Protein AF-0000000083312413 (afdb_homodimer)

Sequence (514 aa):
MNVSAPPQQTHPDVASQATVSLRPVQMRVGGGVAAYWRKVWAIAHKDLRAEVRAKEIFSTMSAFSVLAVLVFGLAFDLRVPQAEMVVPGVLWGVLLFGGVLGLHRSFGSEVDRGNLAGLLLAPVDRSAIYFGKVLAHLAFLLATEGMLLPVMLVIFDVNLFRPGILAGLLLGTLGYVAVGTLFAALTASSRSRETMLPILLLPVMVPVFVAGVGLTVASLDGRSFADYRHWLAILAIYDMIFLTLAFVVFDLIWEDAMNVSAPPQQTHPDVASQATVSLRPVQMRVGGGVAAYWRKVWAIAHKDLRAEVRAKEIFSTMSAFSVLAVLVFGLAFDLRVPQAEMVVPGVLWGVLLFGGVLGLHRSFGSEVDRGNLAGLLLAPVDRSAIYFGKVLAHLAFLLATEGMLLPVMLVIFDVNLFRPGILAGLLLGTLGYVAVGTLFAALTASSRSRETMLPILLLPVMVPVFVAGVGLTVASLDGRSFADYRHWLAILAIYDMIFLTLAFVVFDLIWEDA

Nearest PDB structures (foldseek):
  7f02-assembly1_F  TM=8.579E-01  e=1.900E-05  Escherichia coli BL21(DE3)
  8ce1-assembly1_B  TM=8.797E-01  e=9.114E-05  Escherichia coli
  7o12-assembly1_E  TM=6.233E-01  e=3.690E-04  Stutzerimonas stutzeri ATCC 14405 = CCUG 16156
  7o0y-assembly1_E  TM=6.125E-01  e=4.190E-04  Stutzerimonas stutzeri ATCC 14405 = CCUG 16156
  7znq-assembly1_y  TM=5.480E-01  e=1.261E-03  Stutzerimonas stutzeri ATCC 14405 = CCUG 16156

Foldseek 3Di:
DPPPDPPPPPPPPPPVPVPPPPPQPPLCPVDDPVVLVVLLQVLLVVLLVVCVVVVPLLVQLLVQLLVQLVVVLVVPVLVPPPLLVCLLVSLLVSLLVSLLSNLLCLLQVCVVVVNNVVLLPPSHDLLSNLSSSLNNSLVSSVVSSVVNQVSNCVRNVAHQPDPQLVLLCSLLSSLLSLQSNLLSVVCNPPPVSSPRSCVVRVVLSVLSSVLNSLSSSCVSVVHDPVRNVVSSVSSNVSNVVSNVVSSVVSNVSSSVD/DPPPDPPDPPPPPPPPPVPPPPPQPPLCPVDDPVVLVVLLQVLLVVLLVVCVVVVPLLVQLLVQLLVQLVVVLVVPVLVPPPLLVCLLVSLLVSLLVSLLSNLLCLLQVCVVVVNNVVVLPPSHDLLSNLSSSLNNSLVSSVVSSVVNQVSNCVRNVAHQPDPQLNLLCSLLSSLLSLQSNLLSVVCNPPPVSSPRSCVVRVVLSVLSSVLNSLSSSCVSVVHDPVRNVVSSVSSNVSNVVSNVVSSVVSNVSSSVD

Structure (mmCIF, N/CA/C/O backbone):
data_AF-0000000083312413-model_v1
#
loop_
_entity.id
_entity.type
_entity.pdbx_description
1 polymer 'Heme exporter protein B'
#
loop_
_atom_site.group_PDB
_atom_site.id
_atom_site.type_symbol
_atom_site.label_atom_id
_atom_site.label_alt_id
_atom_site.label_comp_id
_atom_site.label_asym_id
_atom_site.label_entity_id
_atom_site.label_seq_id
_atom_site.pdbx_PDB_ins_code
_atom_site.Cartn_x
_atom_site.Cartn_y
_atom_site.Cartn_z
_atom_site.occupancy
_atom_site.B_iso_or_equiv
_atom_site.auth_seq_id
_atom_site.auth_comp_id
_atom_site.auth_asym_id
_atom_site.auth_atom_id
_atom_site.pdbx_PDB_model_num
ATOM 1 N N . MET A 1 1 ? -34.781 50.031 70.062 1 30.48 1 MET A N 1
ATOM 2 C CA . MET A 1 1 ? -34.969 50.125 68.625 1 30.48 1 MET A CA 1
ATOM 3 C C . MET A 1 1 ? -34.344 48.938 67.875 1 30.48 1 MET A C 1
ATOM 5 O O . MET A 1 1 ? -33.125 48.781 67.875 1 30.48 1 MET A O 1
ATOM 9 N N . ASN A 1 2 ? -35.031 47.75 67.875 1 35.94 2 ASN A N 1
ATOM 10 C CA . ASN A 1 2 ? -34.75 46.375 67.438 1 35.94 2 ASN A CA 1
ATOM 11 C C . ASN A 1 2 ? -34.5 46.312 65.938 1 35.94 2 ASN A C 1
ATOM 13 O O . ASN A 1 2 ? -35.406 46.656 65.125 1 35.94 2 ASN A O 1
ATOM 17 N N . VAL A 1 3 ? -33.344 46.656 65.438 1 44.81 3 VAL A N 1
ATOM 18 C CA . VAL A 1 3 ? -32.906 46.688 64.062 1 44.81 3 VAL A CA 1
ATOM 19 C C . VAL A 1 3 ? -33.188 45.312 63.406 1 44.81 3 VAL A C 1
ATOM 21 O O . VAL A 1 3 ? -32.656 44.312 63.812 1 44.81 3 VAL A O 1
ATOM 24 N N . SER A 1 4 ? -34.406 45.031 62.906 1 39.06 4 SER A N 1
ATOM 25 C CA . SER A 1 4 ? -34.875 43.844 62.219 1 39.06 4 SER A CA 1
ATOM 26 C C . SER A 1 4 ? -34 43.5 61.031 1 39.06 4 SER A C 1
ATOM 28 O O . SER A 1 4 ? -33.625 44.406 60.25 1 39.06 4 SER A O 1
ATOM 30 N N . ALA A 1 5 ? -33.25 42.406 61.188 1 49.62 5 ALA A N 1
ATOM 31 C CA . ALA A 1 5 ? -32.312 41.844 60.219 1 49.62 5 ALA A CA 1
ATOM 32 C C . ALA A 1 5 ? -32.938 41.781 58.812 1 49.62 5 ALA A C 1
ATOM 34 O O . ALA A 1 5 ? -34.125 41.469 58.688 1 49.62 5 ALA A O 1
ATOM 35 N N . PRO A 1 6 ? -32.375 42.531 57.812 1 47.72 6 PRO A N 1
ATOM 36 C CA . PRO A 1 6 ? -33 42.531 56.5 1 47.72 6 PRO A CA 1
ATOM 37 C C . PRO A 1 6 ? -33.344 41.125 56 1 47.72 6 PRO A C 1
ATOM 39 O O . PRO A 1 6 ? -32.719 40.156 56.406 1 47.72 6 PRO A O 1
ATOM 42 N N . PRO A 1 7 ? -34.531 40.844 55.438 1 43.03 7 PRO A N 1
ATOM 43 C CA . PRO A 1 7 ? -35 39.531 54.969 1 43.03 7 PRO A CA 1
ATOM 44 C C . PRO A 1 7 ? -33.969 38.844 54.031 1 43.03 7 PRO A C 1
ATOM 46 O O . PRO A 1 7 ? -33.219 39.531 53.344 1 43.03 7 PRO A O 1
ATOM 49 N N . GLN A 1 8 ? -33.375 37.719 54.469 1 40.09 8 GLN A N 1
ATOM 50 C CA . GLN A 1 8 ? -32.469 36.844 53.75 1 40.09 8 GLN A CA 1
ATOM 51 C C . GLN A 1 8 ? -33.031 36.531 52.375 1 40.09 8 GLN A C 1
ATOM 53 O O . GLN A 1 8 ? -34.125 36.031 52.25 1 40.09 8 GLN A O 1
ATOM 58 N N . GLN A 1 9 ? -32.688 37.375 51.344 1 39.66 9 GLN A N 1
ATOM 59 C CA . GLN A 1 9 ? -33.062 37.062 49.969 1 39.66 9 GLN A CA 1
ATOM 60 C C . GLN A 1 9 ? -32.844 35.594 49.656 1 39.66 9 GLN A C 1
ATOM 62 O O . GLN A 1 9 ? -31.766 35.062 49.844 1 39.66 9 GLN A O 1
ATOM 67 N N . THR A 1 10 ? -33.844 34.688 49.781 1 40.53 10 THR A N 1
ATOM 68 C CA . THR A 1 10 ? -33.875 33.281 49.375 1 40.53 10 THR A CA 1
ATOM 69 C C . THR A 1 10 ? -33.312 33.156 47.969 1 40.53 10 THR A C 1
ATOM 71 O O . THR A 1 10 ? -33.781 33.781 47.031 1 40.53 10 THR A O 1
ATOM 74 N N . HIS A 1 11 ? -31.984 33 47.812 1 41.12 11 HIS A N 1
ATOM 75 C CA . HIS A 1 11 ? -31.375 32.656 46.531 1 41.12 11 HIS A CA 1
ATOM 76 C C . HIS A 1 11 ? -32.156 31.562 45.812 1 41.12 11 HIS A C 1
ATOM 78 O O . HIS A 1 11 ? -32.531 30.562 46.438 1 41.12 11 HIS A O 1
ATOM 84 N N . PRO A 1 12 ? -32.969 31.938 44.812 1 40.06 12 PRO A N 1
ATOM 85 C CA . PRO A 1 12 ? -33.656 30.859 44.094 1 40.06 12 PRO A CA 1
ATOM 86 C C . PRO A 1 12 ? -32.781 29.641 43.875 1 40.06 12 PRO A C 1
ATOM 88 O O . PRO A 1 12 ? -31.547 29.766 43.812 1 40.06 12 PRO A O 1
ATOM 91 N N . ASP A 1 13 ? -33.125 28.469 44.438 1 40.81 13 ASP A N 1
ATOM 92 C CA . ASP A 1 13 ? -32.5 27.156 44.281 1 40.81 13 ASP A CA 1
ATOM 93 C C . ASP A 1 13 ? -32.125 26.906 42.812 1 40.81 13 ASP A C 1
ATOM 95 O O . ASP A 1 13 ? -32.969 26.781 41.938 1 40.81 13 ASP A O 1
ATOM 99 N N . VAL A 1 14 ? -31.047 27.516 42.281 1 45.5 14 VAL A N 1
ATOM 100 C CA . VAL A 1 14 ? -30.406 27.297 41 1 45.5 14 VAL A CA 1
ATOM 101 C C . VAL A 1 14 ? -30.406 25.797 40.688 1 45.5 14 VAL A C 1
ATOM 103 O O . VAL A 1 14 ? -29.938 25.391 39.625 1 45.5 14 VAL A O 1
ATOM 106 N N . ALA A 1 15 ? -30.656 24.938 41.688 1 39.31 15 ALA A N 1
ATOM 107 C CA . ALA A 1 15 ? -30.406 23.516 41.438 1 39.31 15 ALA A CA 1
ATOM 108 C C . ALA A 1 15 ? -31.469 22.922 40.531 1 39.31 15 ALA A C 1
ATOM 110 O O . ALA A 1 15 ? -31.5 21.703 40.312 1 39.31 15 ALA A O 1
ATOM 111 N N . SER A 1 16 ? -32.562 23.609 40.281 1 40.66 16 SER A N 1
ATOM 112 C CA . SER A 1 16 ? -33.375 22.828 39.344 1 40.66 16 SER A CA 1
ATOM 113 C C . SER A 1 16 ? -32.625 22.578 38.031 1 40.66 16 SER A C 1
ATOM 115 O O . SER A 1 16 ? -32.625 23.422 37.156 1 40.66 16 SER A O 1
ATOM 117 N N . GLN A 1 17 ? -31.391 22.172 38.156 1 36.81 17 GLN A N 1
ATOM 118 C CA . GLN A 1 17 ? -30.734 21.703 36.938 1 36.81 17 GLN A CA 1
ATOM 119 C C . GLN A 1 17 ? -31.688 20.859 36.094 1 36.81 17 GLN A C 1
ATOM 121 O O . GLN A 1 17 ? -32.188 19.844 36.531 1 36.81 17 GLN A O 1
ATOM 126 N N . ALA A 1 18 ? -32.594 21.469 35.281 1 39.88 18 ALA A N 1
ATOM 127 C CA . ALA A 1 18 ? -33.25 20.703 34.219 1 39.88 18 ALA A CA 1
ATOM 128 C C . ALA A 1 18 ? -32.375 19.547 33.75 1 39.88 18 ALA A C 1
ATOM 130 O O . ALA A 1 18 ? -31.297 19.766 33.188 1 39.88 18 ALA A O 1
ATOM 131 N N . THR A 1 19 ? -32.312 18.438 34.469 1 39.81 19 THR A N 1
ATOM 132 C CA . THR A 1 19 ? -31.75 17.219 33.875 1 39.81 19 THR A CA 1
ATOM 133 C C . THR A 1 19 ? -32.156 17.062 32.438 1 39.81 19 THR A C 1
ATOM 135 O O . THR A 1 19 ? -33.344 16.875 32.125 1 39.81 19 THR A O 1
ATOM 138 N N . VAL A 1 20 ? -31.672 17.828 31.547 1 37.28 20 VAL A N 1
ATOM 139 C CA . VAL A 1 20 ? -31.844 17.469 30.141 1 37.28 20 VAL A CA 1
ATOM 140 C C . VAL A 1 20 ? -31.859 15.953 30 1 37.28 20 VAL A C 1
ATOM 142 O O . VAL A 1 20 ? -30.828 15.289 30.188 1 37.28 20 VAL A O 1
ATOM 145 N N . SER A 1 21 ? -32.875 15.211 30.422 1 37.34 21 SER A N 1
ATOM 146 C CA . SER A 1 21 ? -33 13.805 30.031 1 37.34 21 SER A CA 1
ATOM 147 C C . SER A 1 21 ? -32.625 13.602 28.562 1 37.34 21 SER A C 1
ATOM 149 O O . SER A 1 21 ? -33.281 14.148 27.672 1 37.34 21 SER A O 1
ATOM 151 N N . LEU A 1 22 ? -31.422 13.648 28.25 1 36.81 22 LEU A N 1
ATOM 152 C CA . LEU A 1 22 ? -31.047 13.156 26.922 1 36.81 22 LEU A CA 1
ATOM 153 C C . LEU A 1 22 ? -31.844 11.898 26.578 1 36.81 22 LEU A C 1
ATOM 155 O O . LEU A 1 22 ? -31.641 10.844 27.188 1 36.81 22 LEU A O 1
ATOM 159 N N . ARG A 1 23 ? -33.188 12.023 26.375 1 36.5 23 ARG A N 1
ATOM 160 C CA . ARG A 1 23 ? -33.875 10.867 25.828 1 36.5 23 ARG A CA 1
ATOM 161 C C . ARG A 1 23 ? -33.031 10.18 24.766 1 36.5 23 ARG A C 1
ATOM 163 O O . ARG A 1 23 ? -32.469 10.844 23.875 1 36.5 23 ARG A O 1
ATOM 170 N N . PRO A 1 24 ? -32.594 9.039 25.109 1 38.31 24 PRO A N 1
ATOM 171 C CA . PRO A 1 24 ? -31.891 8.328 24.031 1 38.31 24 PRO A CA 1
ATOM 172 C C . PRO A 1 24 ? -32.594 8.469 22.672 1 38.31 24 PRO A C 1
ATOM 174 O O . PRO A 1 24 ? -33.812 8.461 22.609 1 38.31 24 PRO A O 1
ATOM 177 N N . VAL A 1 25 ? -32.188 9.359 21.844 1 38.75 25 VAL A N 1
ATOM 178 C CA . VAL A 1 25 ? -32.719 9.297 20.484 1 38.75 25 VAL A CA 1
ATOM 179 C C . VAL A 1 25 ? -33.062 7.855 20.141 1 38.75 25 VAL A C 1
ATOM 181 O O . VAL A 1 25 ? -32.188 6.992 20.047 1 38.75 25 VAL A O 1
ATOM 184 N N . GLN A 1 26 ? -34.125 7.316 20.688 1 37.62 26 GLN A N 1
ATOM 185 C CA . GLN A 1 26 ? -34.625 6.055 20.156 1 37.62 26 GLN A CA 1
ATOM 186 C C . GLN A 1 26 ? -34.438 5.984 18.641 1 37.62 26 GLN A C 1
ATOM 188 O O . GLN A 1 26 ? -34.906 6.871 17.922 1 37.62 26 GLN A O 1
ATOM 193 N N . MET A 1 27 ? -33.281 5.504 18.156 1 44.03 27 MET A N 1
ATOM 194 C CA . MET A 1 27 ? -33.125 5.105 16.75 1 44.03 27 MET A CA 1
ATOM 195 C C . MET A 1 27 ? -34.438 4.602 16.188 1 44.03 27 MET A C 1
ATOM 197 O O . MET A 1 27 ? -34.938 3.553 16.594 1 44.03 27 MET A O 1
ATOM 201 N N . ARG A 1 28 ? -35.438 5.445 16.031 1 43.41 28 ARG A N 1
ATOM 202 C CA . ARG A 1 28 ? -36.688 5.02 15.438 1 43.41 28 ARG A CA 1
ATOM 203 C C . ARG A 1 28 ? -36.438 4.129 14.227 1 43.41 28 ARG A C 1
ATOM 205 O O . ARG A 1 28 ? -36.031 4.609 13.172 1 43.41 28 ARG A O 1
ATOM 212 N N . VAL A 1 29 ? -35.938 2.963 14.398 1 49.09 29 VAL A N 1
ATOM 213 C CA . VAL A 1 29 ? -36.094 1.917 13.398 1 49.09 29 VAL A CA 1
ATOM 214 C C . VAL A 1 29 ? -37.531 1.928 12.875 1 49.09 29 VAL A C 1
ATOM 216 O O . VAL A 1 29 ? -38.375 1.144 13.328 1 49.09 29 VAL A O 1
ATOM 219 N N . GLY A 1 30 ? -38.188 2.92 13.023 1 49.94 30 GLY A N 1
ATOM 220 C CA . GLY A 1 30 ? -39.625 2.822 12.711 1 49.94 30 GLY A CA 1
ATOM 221 C C . GLY A 1 30 ? -39.875 2.205 11.352 1 49.94 30 GLY A C 1
ATOM 222 O O . GLY A 1 30 ? -41 1.784 11.062 1 49.94 30 GLY A O 1
ATOM 223 N N . GLY A 1 31 ? -39.156 2.586 10.219 1 60.72 31 GLY A N 1
ATOM 224 C CA . GLY A 1 31 ? -39.75 2.088 8.992 1 60.72 31 GLY A CA 1
ATOM 225 C C . GLY A 1 31 ? -39.375 0.659 8.672 1 60.72 31 GLY A C 1
ATOM 226 O O . GLY A 1 31 ? -38.438 0.115 9.273 1 60.72 31 GLY A O 1
ATOM 227 N N . GLY A 1 32 ? -40.25 -0.204 8.148 1 80.56 32 GLY A N 1
ATOM 228 C CA . GLY A 1 32 ? -40.156 -1.566 7.648 1 80.56 32 GLY A CA 1
ATOM 229 C C . GLY A 1 32 ? -38.875 -1.852 6.891 1 80.56 32 GLY A C 1
ATOM 230 O O . GLY A 1 32 ? -38.031 -0.977 6.766 1 80.56 32 GLY A O 1
ATOM 231 N N . VAL A 1 33 ? -38.531 -3.035 6.711 1 86.56 33 VAL A N 1
ATOM 232 C CA . VAL A 1 33 ? -37.344 -3.553 6 1 86.56 33 VAL A CA 1
ATOM 233 C C . VAL A 1 33 ? -37.156 -2.773 4.703 1 86.56 33 VAL A C 1
ATOM 235 O O . VAL A 1 33 ? -36.031 -2.467 4.324 1 86.56 33 VAL A O 1
ATOM 238 N N . ALA A 1 34 ? -38.188 -2.322 4.188 1 90.88 34 ALA A N 1
ATOM 239 C CA . ALA A 1 34 ? -38.125 -1.593 2.924 1 90.88 34 ALA A CA 1
ATOM 240 C C . ALA A 1 34 ? -37.531 -0.201 3.127 1 90.88 34 ALA A C 1
ATOM 242 O O . ALA A 1 34 ? -36.719 0.261 2.318 1 90.88 34 ALA A O 1
ATOM 243 N N . ALA A 1 35 ? -37.969 0.457 4.137 1 89.5 35 ALA A N 1
ATOM 244 C CA . ALA A 1 35 ? -37.469 1.791 4.445 1 89.5 35 ALA A CA 1
ATOM 245 C C . ALA A 1 35 ? -35.969 1.748 4.773 1 89.5 35 ALA A C 1
ATOM 247 O O . ALA A 1 35 ? -35.219 2.65 4.395 1 89.5 35 ALA A O 1
ATOM 248 N N . TYR A 1 36 ? -35.562 0.704 5.449 1 90.75 36 TYR A N 1
ATOM 249 C CA . TYR A 1 36 ? -34.156 0.51 5.801 1 90.75 36 TYR A CA 1
ATOM 250 C C . TYR A 1 36 ? -33.281 0.415 4.551 1 90.75 36 TYR A C 1
ATOM 252 O O . TYR A 1 36 ? -32.281 1.108 4.438 1 90.75 36 TYR A O 1
ATOM 260 N N . TRP A 1 37 ? -33.719 -0.363 3.562 1 93.19 37 TRP A N 1
ATOM 261 C CA . TRP A 1 37 ? -32.938 -0.582 2.352 1 93.19 37 TRP A CA 1
ATOM 262 C C . TRP A 1 37 ? -32.938 0.661 1.468 1 93.19 37 TRP A C 1
ATOM 264 O O . TRP A 1 37 ? -31.969 0.921 0.747 1 93.19 37 TRP A O 1
ATOM 274 N N . ARG A 1 38 ? -34 1.412 1.594 1 92.88 38 ARG A N 1
ATOM 275 C CA . ARG A 1 38 ? -34.062 2.676 0.867 1 92.88 38 ARG A CA 1
ATOM 276 C C . ARG A 1 38 ? -33 3.652 1.405 1 92.88 38 ARG A C 1
ATOM 278 O O . ARG A 1 38 ? -32.375 4.383 0.636 1 92.88 38 ARG A O 1
ATOM 285 N N . LYS A 1 39 ? -32.875 3.578 2.68 1 92.75 39 LYS A N 1
ATOM 286 C CA . LYS A 1 39 ? -31.891 4.449 3.307 1 92.75 39 LYS A CA 1
ATOM 287 C C . LYS A 1 39 ? -30.469 4 2.973 1 92.75 39 LYS A C 1
ATOM 289 O O . LYS A 1 39 ? -29.609 4.828 2.703 1 92.75 39 LYS A O 1
ATOM 294 N N . VAL A 1 40 ? -30.234 2.729 2.996 1 94.5 40 VAL A N 1
ATOM 295 C CA . VAL A 1 40 ? -28.938 2.166 2.617 1 94.5 40 VAL A CA 1
ATOM 296 C C . VAL A 1 40 ? -28.594 2.578 1.188 1 94.5 40 VAL A C 1
ATOM 298 O O . VAL A 1 40 ? -27.484 3.053 0.922 1 94.5 40 VAL A O 1
ATOM 301 N N . TRP A 1 41 ? -29.562 2.449 0.351 1 95.19 41 TRP A N 1
ATOM 302 C CA . TRP A 1 41 ? -29.344 2.777 -1.056 1 95.19 41 TRP A CA 1
ATOM 303 C C . TRP A 1 41 ? -29.125 4.273 -1.236 1 95.19 41 TRP A C 1
ATOM 305 O O . TRP A 1 41 ? -28.328 4.688 -2.082 1 95.19 41 TRP A O 1
ATOM 315 N N . ALA A 1 42 ? -29.766 5.082 -0.453 1 93.38 42 ALA A N 1
ATOM 316 C CA . ALA A 1 42 ? -29.609 6.531 -0.535 1 93.38 42 ALA A CA 1
ATOM 317 C C . ALA A 1 42 ? -28.172 6.938 -0.187 1 93.38 42 ALA A C 1
ATOM 319 O O . ALA A 1 42 ? -27.594 7.797 -0.849 1 93.38 42 ALA A O 1
ATOM 320 N N . ILE A 1 43 ? -27.672 6.305 0.818 1 93.12 43 ILE A N 1
ATOM 321 C CA . ILE A 1 43 ? -26.312 6.594 1.247 1 93.12 43 ILE A CA 1
ATOM 322 C C . ILE A 1 43 ? -25.328 6.105 0.189 1 93.12 43 ILE A C 1
ATOM 324 O O . ILE A 1 43 ? -24.391 6.82 -0.163 1 93.12 43 ILE A O 1
ATOM 328 N N . ALA A 1 44 ? -25.531 4.902 -0.32 1 95.62 44 ALA A N 1
ATOM 329 C CA . ALA A 1 44 ? -24.672 4.355 -1.368 1 95.62 44 ALA A CA 1
ATOM 330 C C . ALA A 1 44 ? -24.688 5.246 -2.607 1 95.62 44 ALA A C 1
ATOM 332 O O . ALA A 1 44 ? -23.625 5.543 -3.18 1 95.62 44 ALA A O 1
ATOM 333 N N . HIS A 1 45 ? -25.812 5.66 -2.971 1 94.56 45 HIS A N 1
ATOM 334 C CA . HIS A 1 45 ? -25.984 6.488 -4.16 1 94.56 45 HIS A CA 1
ATOM 335 C C . HIS A 1 45 ? -25.297 7.844 -3.986 1 94.56 45 HIS A C 1
ATOM 337 O O . HIS A 1 45 ? -24.656 8.344 -4.914 1 94.56 45 HIS A O 1
ATOM 343 N N . LYS A 1 46 ? -25.438 8.359 -2.852 1 91.19 46 LYS A N 1
ATOM 344 C CA . LYS A 1 46 ? -24.766 9.625 -2.539 1 91.19 46 LYS A CA 1
ATOM 345 C C . LYS A 1 46 ? -23.25 9.492 -2.652 1 91.19 46 LYS A C 1
ATOM 347 O O . LYS A 1 46 ? -22.594 10.359 -3.229 1 91.19 46 LYS A O 1
ATOM 352 N N . ASP A 1 47 ? -22.766 8.438 -2.107 1 91.81 47 ASP A N 1
ATOM 353 C CA . ASP A 1 47 ? -21.328 8.234 -2.141 1 91.81 47 ASP A CA 1
ATOM 354 C C . ASP A 1 47 ? -20.844 7.965 -3.564 1 91.81 47 ASP A C 1
ATOM 356 O O . ASP A 1 47 ? -19.781 8.445 -3.965 1 91.81 47 ASP A O 1
ATOM 360 N N . LEU A 1 48 ? -21.641 7.211 -4.316 1 92.5 48 LEU A N 1
ATOM 361 C CA . LEU A 1 48 ? -21.281 6.922 -5.703 1 92.5 48 LEU A CA 1
ATOM 362 C C . LEU A 1 48 ? -21.297 8.195 -6.543 1 92.5 48 LEU A C 1
ATOM 364 O O . LEU A 1 48 ? -20.375 8.438 -7.332 1 92.5 48 LEU A O 1
ATOM 368 N N . ARG A 1 49 ? -22.219 9.023 -6.324 1 90.56 49 ARG A N 1
ATOM 369 C CA . ARG A 1 49 ? -22.328 10.281 -7.066 1 90.56 49 ARG A CA 1
ATOM 370 C C . ARG A 1 49 ? -21.203 11.234 -6.688 1 90.56 49 ARG A C 1
ATOM 372 O O . ARG A 1 49 ? -20.641 11.906 -7.551 1 90.56 49 ARG A O 1
ATOM 379 N N . ALA A 1 50 ? -20.953 11.273 -5.43 1 86.75 50 ALA A N 1
ATOM 380 C CA . ALA A 1 50 ? -19.875 12.133 -4.953 1 86.75 50 ALA A CA 1
ATOM 381 C C . ALA A 1 50 ? -18.531 11.711 -5.547 1 86.75 50 ALA A C 1
ATOM 383 O O . ALA A 1 50 ? -17.703 12.555 -5.898 1 86.75 50 ALA A O 1
ATOM 384 N N . GLU A 1 51 ? -18.422 10.422 -5.703 1 84.5 51 GLU A N 1
ATOM 385 C CA . GLU A 1 51 ? -17.156 9.914 -6.227 1 84.5 51 GLU A CA 1
ATOM 386 C C . GLU A 1 51 ? -17.047 10.141 -7.734 1 84.5 51 GLU A C 1
ATOM 388 O O . GLU A 1 51 ? -15.961 10.383 -8.258 1 84.5 51 GLU A O 1
ATOM 393 N N . VAL A 1 52 ? -18.109 9.945 -8.438 1 83.56 52 VAL A N 1
ATOM 394 C CA . VAL A 1 52 ? -18.109 10.195 -9.883 1 83.56 52 VAL A CA 1
ATOM 395 C C . VAL A 1 52 ? -17.734 11.648 -10.156 1 83.56 52 VAL A C 1
ATOM 397 O O . VAL A 1 52 ? -17.047 11.938 -11.141 1 83.56 52 VAL A O 1
ATOM 400 N N . ARG A 1 53 ? -18.031 12.492 -9.203 1 78.94 53 ARG A N 1
ATOM 401 C CA . ARG A 1 53 ? -17.734 13.914 -9.344 1 78.94 53 ARG A CA 1
ATOM 402 C C . ARG A 1 53 ? -16.312 14.219 -8.891 1 78.94 53 ARG A C 1
ATOM 404 O O . ARG A 1 53 ? -15.578 14.938 -9.57 1 78.94 53 ARG A O 1
ATOM 411 N N . ALA A 1 54 ? -15.93 13.656 -7.777 1 76.19 54 ALA A N 1
ATOM 412 C CA . ALA A 1 54 ? -14.617 13.938 -7.195 1 76.19 54 ALA A CA 1
ATOM 413 C C . ALA A 1 54 ? -13.531 13.125 -7.887 1 76.19 54 ALA A C 1
ATOM 415 O O . ALA A 1 54 ? -12.406 13.602 -8.055 1 76.19 54 ALA A O 1
ATOM 416 N N . LYS A 1 55 ? -13.977 11.883 -8.352 1 78 55 LYS A N 1
ATOM 417 C CA . LYS A 1 55 ? -13.086 10.922 -8.992 1 78 55 LYS A CA 1
ATOM 418 C C . LYS A 1 55 ? -11.828 10.695 -8.156 1 78 55 LYS A C 1
ATOM 420 O O . LYS A 1 55 ? -10.719 10.672 -8.688 1 78 55 LYS A O 1
ATOM 425 N N . GLU A 1 56 ? -12 10.602 -6.949 1 76.62 56 GLU A N 1
ATOM 426 C CA . GLU A 1 56 ? -10.844 10.492 -6.062 1 76.62 56 GLU A CA 1
ATOM 427 C C . GLU A 1 56 ? -10.578 9.039 -5.672 1 76.62 56 GLU A C 1
ATOM 429 O O . GLU A 1 56 ? -9.484 8.523 -5.898 1 76.62 56 GLU A O 1
ATOM 434 N N . ILE A 1 57 ? -11.617 8.367 -5.191 1 78.75 57 ILE A N 1
ATOM 435 C CA . ILE A 1 57 ? -11.438 7.023 -4.66 1 78.75 57 ILE A CA 1
ATOM 436 C C . ILE A 1 57 ? -11.172 6.047 -5.801 1 78.75 57 ILE A C 1
ATOM 438 O O . ILE A 1 57 ? -10.125 5.398 -5.84 1 78.75 57 ILE A O 1
ATOM 442 N N . PHE A 1 58 ? -12.047 6.055 -6.766 1 82.81 58 PHE A N 1
ATOM 443 C CA . PHE A 1 58 ? -11.93 5.141 -7.895 1 82.81 58 PHE A CA 1
ATOM 444 C C . PHE A 1 58 ? -10.633 5.391 -8.656 1 82.81 58 PHE A C 1
ATOM 446 O O . PHE A 1 58 ? -9.898 4.449 -8.977 1 82.81 58 PHE A O 1
ATOM 453 N N . SER A 1 59 ? -10.391 6.621 -8.898 1 82.44 59 SER A N 1
ATOM 454 C CA . SER A 1 59 ? -9.203 6.969 -9.672 1 82.44 59 SER A CA 1
ATOM 455 C C . SER A 1 59 ? -7.93 6.562 -8.938 1 82.44 59 SER A C 1
ATOM 457 O O . SER A 1 59 ? -7 6.027 -9.547 1 82.44 59 SER A O 1
ATOM 459 N N . THR A 1 60 ? -7.98 6.766 -7.703 1 82.62 60 THR A N 1
ATOM 460 C CA . THR A 1 60 ? -6.801 6.445 -6.906 1 82.62 60 THR A CA 1
ATOM 461 C C . THR A 1 60 ? -6.566 4.938 -6.871 1 82.62 60 THR A C 1
ATOM 463 O O . THR A 1 60 ? -5.457 4.473 -7.148 1 82.62 60 THR A O 1
ATOM 466 N N . MET A 1 61 ? -7.574 4.223 -6.613 1 87.38 61 MET A N 1
ATOM 467 C CA . MET A 1 61 ? -7.457 2.77 -6.531 1 87.38 61 MET A CA 1
ATOM 468 C C . MET A 1 61 ? -7.07 2.176 -7.879 1 87.38 61 MET A C 1
ATOM 470 O O . MET A 1 61 ? -6.223 1.283 -7.953 1 87.38 61 MET A O 1
ATOM 474 N N . SER A 1 62 ? -7.66 2.711 -8.859 1 89.94 62 SER A N 1
ATOM 475 C CA . SER A 1 62 ? -7.398 2.201 -10.195 1 89.94 62 SER A CA 1
ATOM 476 C C . SER A 1 62 ? -5.992 2.566 -10.664 1 89.94 62 SER A C 1
ATOM 478 O O . SER A 1 62 ? -5.281 1.728 -11.219 1 89.94 62 SER A O 1
ATOM 480 N N . ALA A 1 63 ? -5.656 3.82 -10.453 1 87.06 63 ALA A N 1
ATOM 481 C CA . ALA A 1 63 ? -4.324 4.262 -10.852 1 87.06 63 ALA A CA 1
ATOM 482 C C . ALA A 1 63 ? -3.242 3.463 -10.133 1 87.06 63 ALA A C 1
ATOM 484 O O . ALA A 1 63 ? -2.307 2.963 -10.758 1 87.06 63 ALA A O 1
ATOM 485 N N . PHE A 1 64 ? -3.471 3.389 -8.914 1 87.81 64 PHE A N 1
ATOM 486 C CA . PHE A 1 64 ? -2.512 2.625 -8.125 1 87.81 64 PHE A CA 1
ATOM 487 C C . PHE A 1 64 ? -2.428 1.187 -8.625 1 87.81 64 PHE A C 1
ATOM 489 O O . PHE A 1 64 ? -1.332 0.651 -8.812 1 87.81 64 PHE A O 1
ATOM 496 N N . SER A 1 65 ? -3.514 0.537 -8.758 1 92.38 65 SER A N 1
ATOM 497 C CA . SER A 1 65 ? -3.561 -0.878 -9.109 1 92.38 65 SER A CA 1
ATOM 498 C C . SER A 1 65 ? -2.957 -1.127 -10.484 1 92.38 65 SER A C 1
ATOM 500 O O . SER A 1 65 ? -2.182 -2.068 -10.664 1 92.38 65 SER A O 1
ATOM 502 N N . VAL A 1 66 ? -3.266 -0.301 -11.406 1 92.19 66 VAL A N 1
ATOM 503 C CA . VAL A 1 66 ? -2.744 -0.45 -12.758 1 92.19 66 VAL A CA 1
ATOM 504 C C . VAL A 1 66 ? -1.234 -0.222 -12.758 1 92.19 66 VAL A C 1
ATOM 506 O O . VAL A 1 66 ? -0.482 -1.002 -13.344 1 92.19 66 VAL A O 1
ATOM 509 N N . LEU A 1 67 ? -0.839 0.799 -12.078 1 89.56 67 LEU A N 1
ATOM 510 C CA . LEU A 1 67 ? 0.585 1.102 -11.992 1 89.56 67 LEU A CA 1
ATOM 511 C C . LEU A 1 67 ? 1.338 -0.019 -11.281 1 89.56 67 LEU A C 1
ATOM 513 O O . LEU A 1 67 ? 2.439 -0.39 -11.688 1 89.56 67 LEU A O 1
ATOM 517 N N . ALA A 1 68 ? 0.739 -0.459 -10.203 1 91.62 68 ALA A N 1
ATOM 518 C CA . ALA A 1 68 ? 1.359 -1.552 -9.461 1 91.62 68 ALA A CA 1
ATOM 519 C C . ALA A 1 68 ? 1.521 -2.791 -10.336 1 91.62 68 ALA A C 1
ATOM 521 O O . ALA A 1 68 ? 2.576 -3.428 -10.336 1 91.62 68 ALA A O 1
ATOM 522 N N . VAL A 1 69 ? 0.558 -3.135 -11.117 1 92.06 69 VAL A N 1
ATOM 523 C CA . VAL A 1 69 ? 0.615 -4.293 -12 1 92.06 69 VAL A CA 1
ATOM 524 C C . VAL A 1 69 ? 1.663 -4.062 -13.086 1 92.06 69 VAL A C 1
ATOM 526 O O . VAL A 1 69 ? 2.385 -4.988 -13.469 1 92.06 69 VAL A O 1
ATOM 529 N N . LEU A 1 70 ? 1.724 -2.887 -13.578 1 88.75 70 LEU A N 1
ATOM 530 C CA . LEU A 1 70 ? 2.736 -2.545 -14.57 1 88.75 70 LEU A CA 1
ATOM 531 C C . LEU A 1 70 ? 4.141 -2.719 -14 1 88.75 70 LEU A C 1
ATOM 533 O O . LEU A 1 70 ? 5.023 -3.262 -14.664 1 88.75 70 LEU A O 1
ATOM 537 N N . VAL A 1 71 ? 4.312 -2.27 -12.805 1 86.69 71 VAL A N 1
ATOM 538 C CA . VAL A 1 71 ? 5.605 -2.381 -12.141 1 86.69 71 VAL A CA 1
ATOM 539 C C . VAL A 1 71 ? 5.973 -3.854 -11.969 1 86.69 71 VAL A C 1
ATOM 541 O O . VAL A 1 71 ? 7.086 -4.262 -12.297 1 86.69 71 VAL A O 1
ATOM 544 N N . PHE A 1 72 ? 5.062 -4.633 -11.508 1 88.44 72 PHE A N 1
ATOM 545 C CA . PHE A 1 72 ? 5.316 -6.055 -11.32 1 88.44 72 PHE A CA 1
ATOM 546 C C . PHE A 1 72 ? 5.551 -6.746 -12.656 1 88.44 72 PHE A C 1
ATOM 548 O O . PHE A 1 72 ? 6.383 -7.648 -12.758 1 88.44 72 PHE A O 1
ATOM 555 N N . GLY A 1 73 ? 4.793 -6.379 -13.609 1 87.69 73 GLY A N 1
ATOM 556 C CA . GLY A 1 73 ? 4.977 -6.938 -14.938 1 87.69 73 GLY A CA 1
ATOM 557 C C . GLY A 1 73 ? 6.352 -6.668 -15.516 1 87.69 73 GLY A C 1
ATOM 558 O O . GLY A 1 73 ? 6.961 -7.551 -16.125 1 87.69 73 GLY A O 1
ATOM 559 N N . LEU A 1 74 ? 6.863 -5.523 -15.336 1 84.75 74 LEU A N 1
ATOM 560 C CA . LEU A 1 74 ? 8.18 -5.145 -15.836 1 84.75 74 LEU A CA 1
ATOM 561 C C . LEU A 1 74 ? 9.281 -5.859 -15.055 1 84.75 74 LEU A C 1
ATOM 563 O O . LEU A 1 74 ? 10.344 -6.16 -15.602 1 84.75 74 LEU A O 1
ATOM 567 N N . ALA A 1 75 ? 9 -6.012 -13.781 1 81.88 75 ALA A N 1
ATOM 568 C CA . ALA A 1 75 ? 9.984 -6.66 -12.93 1 81.88 75 ALA A CA 1
ATOM 569 C C . ALA A 1 75 ? 10.094 -8.148 -13.25 1 81.88 75 ALA A C 1
ATOM 571 O O . ALA A 1 75 ? 11.18 -8.734 -13.141 1 81.88 75 ALA A O 1
ATOM 572 N N . PHE A 1 76 ? 9.023 -8.695 -13.453 1 75.19 76 PHE A N 1
ATOM 573 C CA . PHE A 1 76 ? 9.031 -10.125 -13.719 1 75.19 76 PHE A CA 1
ATOM 574 C C . PHE A 1 76 ? 9.102 -10.391 -15.219 1 75.19 76 PHE A C 1
ATOM 576 O O . PHE A 1 76 ? 8.328 -9.82 -15.992 1 75.19 76 PHE A O 1
ATOM 583 N N . ASP A 1 77 ? 10.234 -10.234 -15.789 1 64.5 77 ASP A N 1
ATOM 584 C CA . ASP A 1 77 ? 10.312 -10.523 -17.219 1 64.5 77 ASP A CA 1
ATOM 585 C C . ASP A 1 77 ? 9.117 -11.359 -17.672 1 64.5 77 ASP A C 1
ATOM 587 O O . ASP A 1 77 ? 8.867 -12.438 -17.125 1 64.5 77 ASP A O 1
ATOM 591 N N . LEU A 1 78 ? 8.008 -10.672 -18 1 53.38 78 LEU A N 1
ATOM 592 C CA . LEU A 1 78 ? 6.777 -11.328 -18.438 1 53.38 78 LEU A CA 1
ATOM 593 C C . LEU A 1 78 ? 7.086 -12.633 -19.156 1 53.38 78 LEU A C 1
ATOM 595 O O . LEU A 1 78 ? 6.184 -13.43 -19.438 1 53.38 78 LEU A O 1
ATOM 599 N N . ARG A 1 79 ? 8.227 -12.828 -19.531 1 48.22 79 ARG A N 1
ATOM 600 C CA . ARG A 1 79 ? 8.5 -14.062 -20.266 1 48.22 79 ARG A CA 1
ATOM 601 C C . ARG A 1 79 ? 8.781 -15.211 -19.297 1 48.22 79 ARG A C 1
ATOM 603 O O . ARG A 1 79 ? 9.227 -16.281 -19.719 1 48.22 79 ARG A O 1
ATOM 610 N N . VAL A 1 80 ? 8.742 -14.844 -18.062 1 53.19 80 VAL A N 1
ATOM 611 C CA . VAL A 1 80 ? 9.047 -15.914 -17.125 1 53.19 80 VAL A CA 1
ATOM 612 C C . VAL A 1 80 ? 8.125 -17.109 -17.375 1 53.19 80 VAL A C 1
ATOM 614 O O . VAL A 1 80 ? 6.906 -16.938 -17.469 1 53.19 80 VAL A O 1
ATOM 617 N N . PRO A 1 81 ? 8.633 -18.203 -17.734 1 55.56 81 PRO A N 1
ATOM 618 C CA . PRO A 1 81 ? 7.859 -19.422 -17.922 1 55.56 81 PRO A CA 1
ATOM 619 C C . PRO A 1 81 ? 6.785 -19.609 -16.844 1 55.56 81 PRO A C 1
ATOM 621 O O . PRO A 1 81 ? 5.844 -20.391 -17.047 1 55.56 81 PRO A O 1
ATOM 624 N N . GLN A 1 82 ? 6.695 -18.703 -15.734 1 66.5 82 GLN A N 1
ATOM 625 C CA . GLN A 1 82 ? 5.719 -19.125 -14.734 1 66.5 82 GLN A CA 1
ATOM 626 C C . GLN A 1 82 ? 4.977 -17.922 -14.148 1 66.5 82 GLN A C 1
ATOM 628 O O . GLN A 1 82 ? 4.945 -17.734 -12.93 1 66.5 82 GLN A O 1
ATOM 633 N N . ALA A 1 83 ? 4.383 -17.094 -15.188 1 75.94 83 ALA A N 1
ATOM 634 C CA . ALA A 1 83 ? 3.514 -15.992 -14.789 1 75.94 83 ALA A CA 1
ATOM 635 C C . ALA A 1 83 ? 2.383 -16.484 -13.883 1 75.94 83 ALA A C 1
ATOM 637 O O . ALA A 1 83 ? 1.97 -15.781 -12.961 1 75.94 83 ALA A O 1
ATOM 638 N N . GLU A 1 84 ? 1.935 -17.688 -14.055 1 80.81 84 GLU A N 1
ATOM 639 C CA . GLU A 1 84 ? 0.812 -18.25 -13.305 1 80.81 84 GLU A CA 1
ATOM 640 C C . GLU A 1 84 ? 1.151 -18.406 -11.828 1 80.81 84 GLU A C 1
ATOM 642 O O . GLU A 1 84 ? 0.255 -18.484 -10.984 1 80.81 84 GLU A O 1
ATOM 647 N N . MET A 1 85 ? 2.418 -18.375 -11.633 1 77.94 85 MET A N 1
ATOM 648 C CA . MET A 1 85 ? 2.836 -18.547 -10.242 1 77.94 85 MET A CA 1
ATOM 649 C C . MET A 1 85 ? 2.816 -17.203 -9.508 1 77.94 85 MET A C 1
ATOM 651 O O . MET A 1 85 ? 2.619 -17.172 -8.289 1 77.94 85 MET A O 1
ATOM 655 N N . VAL A 1 86 ? 2.906 -16.141 -10.219 1 83 86 VAL A N 1
ATOM 656 C CA . VAL A 1 86 ? 3.068 -14.852 -9.578 1 83 86 VAL A CA 1
ATOM 657 C C . VAL A 1 86 ? 1.759 -14.07 -9.648 1 83 86 VAL A C 1
ATOM 659 O O . VAL A 1 86 ? 1.441 -13.289 -8.75 1 83 86 VAL A O 1
ATOM 662 N N . VAL A 1 87 ? 0.957 -14.367 -10.617 1 90.5 87 VAL A N 1
ATOM 663 C CA . VAL A 1 87 ? -0.218 -13.578 -10.969 1 90.5 87 VAL A CA 1
ATOM 664 C C . VAL A 1 87 ? -1.223 -13.602 -9.82 1 90.5 87 VAL A C 1
ATOM 666 O O . VAL A 1 87 ? -1.778 -12.57 -9.453 1 90.5 87 VAL A O 1
ATOM 669 N N . PRO A 1 88 ? -1.445 -14.812 -9.188 1 91.94 88 PRO A N 1
ATOM 670 C CA . PRO A 1 88 ? -2.404 -14.812 -8.078 1 91.94 88 PRO A CA 1
ATOM 671 C C . PRO A 1 88 ? -1.994 -13.891 -6.934 1 91.94 88 PRO A C 1
ATOM 673 O O . PRO A 1 88 ? -2.824 -13.141 -6.41 1 91.94 88 PRO A O 1
ATOM 676 N N . GLY A 1 89 ? -0.758 -13.906 -6.609 1 89.81 89 GLY A N 1
ATOM 677 C CA . GLY A 1 89 ? -0.25 -13.031 -5.566 1 89.81 89 GLY A CA 1
ATOM 678 C C . GLY A 1 89 ? -0.303 -11.562 -5.941 1 89.81 89 GLY A C 1
ATOM 679 O O . GLY A 1 89 ? -0.646 -10.711 -5.113 1 89.81 89 GLY A O 1
ATOM 680 N N . VAL A 1 90 ? 0.049 -11.273 -7.172 1 91.62 90 VAL A N 1
ATOM 681 C CA . VAL A 1 90 ? 0.037 -9.891 -7.648 1 91.62 90 VAL A CA 1
ATOM 682 C C . VAL A 1 90 ? -1.393 -9.359 -7.645 1 91.62 90 VAL A C 1
ATOM 684 O O . VAL A 1 90 ? -1.646 -8.258 -7.152 1 91.62 90 VAL A O 1
ATOM 687 N N . LEU A 1 91 ? -2.322 -10.148 -8.148 1 95.38 91 LEU A N 1
ATOM 688 C CA . LEU A 1 91 ? -3.723 -9.75 -8.211 1 95.38 91 LEU A CA 1
ATOM 689 C C . LEU A 1 91 ? -4.254 -9.398 -6.828 1 95.38 91 LEU A C 1
ATOM 691 O O . LEU A 1 91 ? -4.691 -8.266 -6.594 1 95.38 91 LEU A O 1
ATOM 695 N N . TRP A 1 92 ? -4.133 -10.273 -5.922 1 95.69 92 TRP A N 1
ATOM 696 C CA . TRP A 1 92 ? -4.734 -10.102 -4.605 1 95.69 92 TRP A CA 1
ATOM 697 C C . TRP A 1 92 ? -3.922 -9.125 -3.758 1 95.69 92 TRP A C 1
ATOM 699 O O . TRP A 1 92 ? -4.473 -8.414 -2.922 1 95.69 92 TRP A O 1
ATOM 709 N N . GLY A 1 93 ? -2.627 -9.117 -3.938 1 93.88 93 GLY A N 1
ATOM 710 C CA . GLY A 1 93 ? -1.812 -8.125 -3.258 1 93.88 93 GLY A CA 1
ATOM 711 C C . GLY A 1 93 ? -2.139 -6.703 -3.67 1 93.88 93 GLY A C 1
ATOM 712 O O . GLY A 1 93 ? -2.287 -5.82 -2.82 1 93.88 93 GLY A O 1
ATOM 713 N N . VAL A 1 94 ? -2.191 -6.492 -4.98 1 93.81 94 VAL A N 1
ATOM 714 C CA . VAL A 1 94 ? -2.492 -5.168 -5.516 1 93.81 94 VAL A CA 1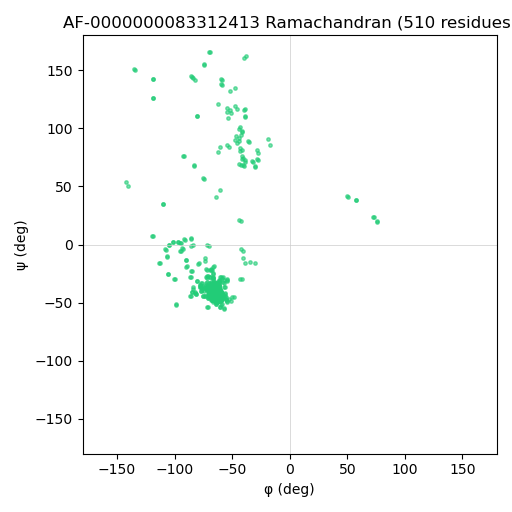
ATOM 715 C C . VAL A 1 94 ? -3.867 -4.715 -5.035 1 93.81 94 VAL A C 1
ATOM 717 O O . VAL A 1 94 ? -4.055 -3.551 -4.668 1 93.81 94 VAL A O 1
ATOM 720 N N . LEU A 1 95 ? -4.816 -5.609 -5.016 1 94.44 95 LEU A N 1
ATOM 721 C CA . LEU A 1 95 ? -6.16 -5.273 -4.562 1 94.44 95 LEU A CA 1
ATOM 722 C C . LEU A 1 95 ? -6.176 -4.992 -3.062 1 94.44 95 LEU A C 1
ATOM 724 O O . LEU A 1 95 ? -6.883 -4.094 -2.602 1 94.44 95 LEU A O 1
ATOM 728 N N . LEU A 1 96 ? -5.414 -5.75 -2.348 1 92.56 96 LEU A N 1
ATOM 729 C CA . LEU A 1 96 ? -5.32 -5.551 -0.905 1 92.56 96 LEU A CA 1
ATOM 730 C C . LEU A 1 96 ? -4.738 -4.18 -0.583 1 92.56 96 LEU A C 1
ATOM 732 O O . LEU A 1 96 ? -5.312 -3.422 0.202 1 92.56 96 LEU A O 1
ATOM 736 N N . PHE A 1 97 ? -3.707 -3.84 -1.266 1 88.44 97 PHE A N 1
ATOM 737 C CA . PHE A 1 97 ? -3.012 -2.596 -0.959 1 88.44 97 PHE A CA 1
ATOM 738 C C . PHE A 1 97 ? -3.725 -1.407 -1.591 1 88.44 97 PHE A C 1
ATOM 740 O O . PHE A 1 97 ? -3.834 -0.344 -0.976 1 88.44 97 PHE A O 1
ATOM 747 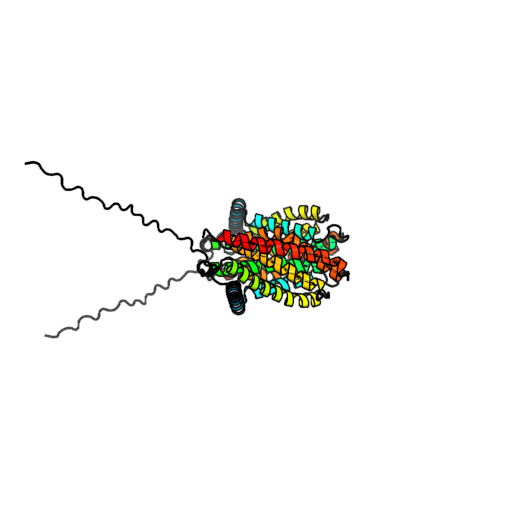N N . GLY A 1 98 ? -4.145 -1.573 -2.805 1 88.94 98 GLY A N 1
ATOM 748 C CA . GLY A 1 98 ? -4.906 -0.517 -3.451 1 88.94 98 GLY A CA 1
ATOM 749 C C . GLY A 1 98 ? -6.207 -0.193 -2.736 1 88.94 98 GLY A C 1
ATOM 750 O O . GLY A 1 98 ? -6.625 0.965 -2.693 1 88.94 98 GLY A O 1
ATOM 751 N N . GLY A 1 99 ? -6.812 -1.232 -2.201 1 89.81 99 GLY A N 1
ATOM 752 C CA . GLY A 1 99 ? -8.055 -1.046 -1.469 1 89.81 99 GLY A CA 1
ATOM 753 C C . GLY A 1 99 ? -7.887 -0.204 -0.218 1 89.81 99 GLY A C 1
ATOM 754 O O . GLY A 1 99 ? -8.789 0.545 0.157 1 89.81 99 GLY A O 1
ATOM 755 N N . VAL A 1 100 ? -6.719 -0.333 0.408 1 86.88 100 VAL A N 1
ATOM 756 C CA . VAL A 1 100 ? -6.453 0.447 1.612 1 86.88 100 VAL A CA 1
ATOM 757 C C . VAL A 1 100 ? -6.523 1.938 1.289 1 86.88 100 VAL A C 1
ATOM 759 O O . VAL A 1 100 ? -7.09 2.719 2.055 1 86.88 100 VAL A O 1
ATOM 762 N N . LEU A 1 101 ? -5.996 2.32 0.13 1 83.06 101 LEU A N 1
ATOM 763 C CA . LEU A 1 101 ? -5.996 3.719 -0.286 1 83.06 101 LEU A CA 1
ATOM 764 C C . LEU A 1 101 ? -7.418 4.23 -0.48 1 83.06 101 LEU A C 1
ATOM 766 O O . LEU A 1 101 ? -7.715 5.383 -0.159 1 83.06 101 LEU A O 1
ATOM 770 N N . GLY A 1 102 ? -8.219 3.408 -0.998 1 83.81 102 GLY A N 1
ATOM 771 C CA . GLY A 1 102 ? -9.617 3.785 -1.181 1 83.81 102 GLY A CA 1
ATOM 772 C C . GLY A 1 102 ? -10.391 3.842 0.121 1 83.81 102 GLY A C 1
ATOM 773 O O . GLY A 1 102 ? -11.219 4.734 0.315 1 83.81 102 GLY A O 1
ATOM 774 N N . LEU A 1 103 ? -10.125 2.918 0.982 1 87.19 103 LEU A N 1
ATOM 775 C CA . LEU A 1 103 ? -10.844 2.832 2.248 1 87.19 103 LEU A CA 1
ATOM 776 C C . LEU A 1 103 ? -10.523 4.027 3.139 1 87.19 103 LEU A C 1
ATOM 778 O O . LEU A 1 103 ? -11.359 4.457 3.934 1 87.19 103 LEU A O 1
ATOM 782 N N . HIS A 1 104 ? -9.32 4.574 2.986 1 82.56 104 HIS A N 1
ATOM 783 C CA . HIS A 1 104 ? -8.953 5.762 3.748 1 82.56 104 HIS A CA 1
ATOM 784 C C . HIS A 1 104 ? -9.891 6.922 3.443 1 82.56 104 HIS A C 1
ATOM 786 O O . HIS A 1 104 ? -10.188 7.738 4.32 1 82.56 104 HIS A O 1
ATOM 792 N N . ARG A 1 105 ? -10.406 6.91 2.303 1 80.56 105 ARG A N 1
ATOM 793 C CA . ARG A 1 105 ? -11.227 8.039 1.875 1 80.56 105 ARG A CA 1
ATOM 794 C C . ARG A 1 105 ? -12.695 7.816 2.242 1 80.56 105 ARG A C 1
ATOM 796 O O . ARG A 1 105 ? -13.5 8.75 2.193 1 80.56 105 ARG A O 1
ATOM 803 N N . SER A 1 106 ? -13.062 6.625 2.604 1 80.88 106 SER A N 1
ATOM 804 C CA . SER A 1 106 ? -14.453 6.297 2.893 1 80.88 106 SER A CA 1
ATOM 805 C C . SER A 1 106 ? -15.031 7.223 3.957 1 80.88 106 SER A C 1
ATOM 807 O O . SER A 1 106 ? -16.109 7.797 3.773 1 80.88 106 SER A O 1
ATOM 809 N N . PHE A 1 107 ? -14.352 7.441 5.027 1 82.31 107 PHE A N 1
ATOM 810 C CA . PHE A 1 107 ? -14.773 8.344 6.094 1 82.31 107 PHE A CA 1
ATOM 811 C C . PHE A 1 107 ? -13.859 9.555 6.176 1 82.31 107 PHE A C 1
ATOM 813 O O . PHE A 1 107 ? -14.227 10.578 6.75 1 82.31 107 PHE A O 1
ATOM 820 N N . GLY A 1 108 ? -12.742 9.398 5.543 1 80.44 108 GLY A N 1
ATOM 821 C CA . GLY A 1 108 ? -11.789 10.492 5.574 1 80.44 108 GLY A CA 1
ATOM 822 C C . GLY A 1 108 ? -12.289 11.742 4.887 1 80.44 108 GLY A C 1
ATOM 823 O O . GLY A 1 108 ? -12.078 12.852 5.379 1 80.44 108 GLY A O 1
ATOM 824 N N . SER A 1 109 ? -12.977 11.508 3.828 1 80.94 109 SER A N 1
ATOM 825 C CA . SER A 1 109 ? -13.516 12.656 3.104 1 80.94 109 SER A CA 1
ATOM 826 C C . SER A 1 109 ? -14.57 13.383 3.928 1 80.94 109 SER A C 1
ATOM 828 O O . SER A 1 109 ? -14.688 14.609 3.852 1 80.94 109 SER A O 1
ATOM 830 N N . GLU A 1 110 ? -15.32 12.617 4.73 1 84.25 110 GLU A N 1
ATOM 831 C CA . GLU A 1 110 ? -16.312 13.219 5.617 1 84.25 110 GLU A CA 1
ATOM 832 C C . GLU A 1 110 ? -15.641 14.031 6.723 1 84.25 110 GLU A C 1
ATOM 834 O O . GLU A 1 110 ? -16.125 15.109 7.086 1 84.25 110 GLU A O 1
ATOM 839 N N . VAL A 1 111 ? -14.602 13.523 7.16 1 82.5 111 VAL A N 1
ATOM 840 C CA . VAL A 1 111 ? -13.859 14.188 8.227 1 82.5 111 VAL A CA 1
ATOM 841 C C . VAL A 1 111 ? -13.203 15.461 7.684 1 82.5 111 VAL A C 1
ATOM 843 O O . VAL A 1 111 ? -13.328 16.531 8.281 1 82.5 111 VAL A O 1
ATOM 846 N N . ASP A 1 112 ? -12.625 15.336 6.559 1 78.75 112 ASP A N 1
ATOM 847 C CA . ASP A 1 112 ? -11.914 16.469 5.961 1 78.75 112 ASP A CA 1
ATOM 848 C C . ASP A 1 112 ? -12.867 17.609 5.633 1 78.75 112 ASP A C 1
ATOM 850 O O . ASP A 1 112 ? -12.5 18.781 5.758 1 78.75 112 ASP A O 1
ATOM 854 N N . ARG A 1 113 ? -14.039 17.25 5.25 1 81.31 113 ARG A N 1
ATOM 855 C CA . ARG A 1 113 ? -15.016 18.266 4.848 1 81.31 113 ARG A CA 1
ATOM 856 C C . ARG A 1 113 ? -15.898 18.672 6.027 1 81.31 113 ARG A C 1
ATOM 858 O O . ARG A 1 113 ? -16.766 19.531 5.883 1 81.31 113 ARG A O 1
ATOM 865 N N . GLY A 1 114 ? -15.711 18.031 7.176 1 84.19 114 GLY A N 1
ATOM 866 C CA . GLY A 1 114 ? -16.484 18.344 8.359 1 84.19 114 GLY A CA 1
ATOM 867 C C . GLY A 1 114 ? -17.906 17.797 8.312 1 84.19 114 GLY A C 1
ATOM 868 O O . GLY A 1 114 ? -18.812 18.344 8.945 1 84.19 114 GLY A O 1
ATOM 869 N N . ASN A 1 115 ? -18.109 16.859 7.496 1 86.12 115 ASN A N 1
ATOM 870 C CA . ASN A 1 115 ? -19.453 16.328 7.277 1 86.12 115 ASN A CA 1
ATOM 871 C C . ASN A 1 115 ? -19.719 15.102 8.148 1 86.12 115 ASN A C 1
ATOM 873 O O . ASN A 1 115 ? -20.828 14.555 8.141 1 86.12 115 ASN A O 1
ATOM 877 N N . LEU A 1 116 ? -18.781 14.703 8.953 1 84.94 116 LEU A N 1
ATOM 878 C CA . LEU A 1 116 ? -18.938 13.461 9.695 1 84.94 116 LEU A CA 1
ATOM 879 C C . LEU A 1 116 ? -20.047 13.586 10.734 1 84.94 116 LEU A C 1
ATOM 881 O O . LEU A 1 116 ? -20.875 12.68 10.875 1 84.94 116 LEU A O 1
ATOM 885 N N . ALA A 1 117 ? -20.094 14.672 11.391 1 83.81 117 ALA A N 1
ATOM 886 C CA . ALA A 1 117 ? -21.125 14.906 12.391 1 83.81 117 ALA A CA 1
ATOM 887 C C . ALA A 1 117 ? -22.516 14.914 11.758 1 83.81 117 ALA A C 1
ATOM 889 O O . ALA A 1 117 ? -23.469 14.352 12.312 1 83.81 117 ALA A O 1
ATOM 890 N N . GLY A 1 118 ? -22.609 15.562 10.648 1 85.31 118 GLY A N 1
ATOM 891 C CA . GLY A 1 118 ? -23.875 15.594 9.922 1 85.31 118 GLY A CA 1
ATOM 892 C C . GLY A 1 118 ? -24.328 14.219 9.477 1 85.31 118 GLY A C 1
ATOM 893 O O . GLY A 1 118 ? -25.516 13.906 9.547 1 85.31 118 GLY A O 1
ATOM 894 N N . LEU A 1 119 ? -23.438 13.438 9.109 1 85.31 119 LEU A N 1
ATOM 895 C CA . LEU A 1 119 ? -23.734 12.078 8.672 1 85.31 119 LEU A CA 1
ATOM 896 C C . LEU A 1 119 ? -24.25 11.234 9.844 1 85.31 119 LEU A C 1
ATOM 898 O O . LEU A 1 119 ? -25.203 10.477 9.695 1 85.31 119 LEU A O 1
ATOM 902 N N . LEU A 1 120 ? -23.656 11.477 10.969 1 81.81 120 LEU A N 1
ATOM 903 C CA . LEU A 1 120 ? -24 10.68 12.148 1 81.81 120 LEU A CA 1
ATOM 904 C C . LEU A 1 120 ? -25.297 11.172 12.773 1 81.81 120 LEU A C 1
ATOM 906 O O . LEU A 1 120 ? -25.922 10.445 13.555 1 81.81 120 LEU A O 1
ATOM 910 N N . LEU A 1 121 ? -25.688 12.375 12.391 1 81.38 121 LEU A N 1
ATOM 911 C CA . LEU A 1 121 ? -26.906 12.953 12.922 1 81.38 121 LEU A CA 1
ATOM 912 C C . LEU A 1 121 ? -28.094 12.688 11.984 1 81.38 121 LEU A C 1
ATOM 914 O O . LEU A 1 121 ? -29.234 12.961 12.336 1 81.38 121 LEU A O 1
ATOM 918 N N . ALA A 1 122 ? -27.75 12.125 10.906 1 82.25 122 ALA A N 1
ATOM 919 C CA . ALA A 1 122 ? -28.828 11.797 9.984 1 82.25 122 ALA A CA 1
ATOM 920 C C . ALA A 1 122 ? -29.844 10.852 10.625 1 82.25 122 ALA A C 1
ATOM 922 O O . ALA A 1 122 ? -29.469 9.977 11.414 1 82.25 122 ALA A O 1
ATOM 923 N N . PRO A 1 123 ? -31.094 11.109 10.289 1 83.81 123 PRO A N 1
ATOM 924 C CA . PRO A 1 123 ? -32.125 10.273 10.891 1 83.81 123 PRO A CA 1
ATOM 925 C C . PRO A 1 123 ? -32.188 8.875 10.266 1 83.81 123 PRO A C 1
ATOM 927 O O . PRO A 1 123 ? -33.25 8.477 9.742 1 83.81 123 PRO A O 1
ATOM 930 N N . VAL A 1 124 ? -31.078 8.258 10.336 1 85.62 124 VAL A N 1
ATOM 931 C CA . VAL A 1 124 ? -30.953 6.898 9.82 1 85.62 124 VAL A CA 1
ATOM 932 C C . VAL A 1 124 ? -30.219 6.023 10.82 1 85.62 124 VAL A C 1
ATOM 934 O O . VAL A 1 124 ? -29.438 6.527 11.633 1 85.62 124 VAL A O 1
ATOM 937 N N . ASP A 1 125 ? -30.625 4.777 10.719 1 86.31 125 ASP A N 1
ATOM 938 C CA . ASP A 1 125 ? -29.875 3.834 11.539 1 86.31 125 ASP A CA 1
ATOM 939 C C . ASP A 1 125 ? -28.391 3.855 11.18 1 86.31 125 ASP A C 1
ATOM 941 O O . ASP A 1 125 ? -28.031 3.92 10.008 1 86.31 125 ASP A O 1
ATOM 945 N N . ARG A 1 126 ? -27.609 3.828 12.133 1 86.5 126 ARG A N 1
ATOM 946 C CA . ARG A 1 126 ? -26.156 3.842 11.93 1 86.5 126 ARG A CA 1
ATOM 947 C C . ARG A 1 126 ? -25.719 2.67 11.055 1 86.5 126 ARG A C 1
ATOM 949 O O . ARG A 1 126 ? -24.781 2.791 10.273 1 86.5 126 ARG A O 1
ATOM 956 N N . SER A 1 127 ? -26.484 1.592 11.242 1 89.75 127 SER A N 1
ATOM 957 C CA . SER A 1 127 ? -26.156 0.432 10.414 1 89.75 127 SER A CA 1
ATOM 958 C C . SER A 1 127 ? -26.438 0.703 8.945 1 89.75 127 SER A C 1
ATOM 960 O O . SER A 1 127 ? -25.781 0.145 8.062 1 89.75 127 SER A O 1
ATOM 962 N N . ALA A 1 128 ? -27.375 1.567 8.672 1 91.25 128 ALA A N 1
ATOM 963 C CA . ALA A 1 128 ? -27.688 1.919 7.289 1 91.25 128 ALA A CA 1
ATOM 964 C C . ALA A 1 128 ? -26.547 2.727 6.664 1 91.25 128 ALA A C 1
ATOM 966 O O . ALA A 1 128 ? -26.281 2.6 5.465 1 91.25 128 ALA A O 1
ATOM 967 N N . ILE A 1 129 ? -25.922 3.539 7.492 1 91.25 129 ILE A N 1
ATOM 968 C CA . ILE A 1 129 ? -24.75 4.285 7.031 1 91.25 129 ILE A CA 1
ATOM 969 C C . ILE A 1 129 ? -23.625 3.314 6.672 1 91.25 129 ILE A C 1
ATOM 971 O O . ILE A 1 129 ? -23.031 3.42 5.598 1 91.25 129 ILE A O 1
ATOM 975 N N . TYR A 1 130 ? -23.453 2.375 7.516 1 93.25 130 TYR A N 1
ATOM 976 C CA . TYR A 1 130 ? -22.422 1.378 7.301 1 93.25 130 TYR A CA 1
ATOM 977 C C . TYR A 1 130 ? -22.656 0.608 6.008 1 93.25 130 TYR A C 1
ATOM 979 O O . TYR A 1 130 ? -21.781 0.531 5.148 1 93.25 130 TYR A O 1
ATOM 987 N N . PHE A 1 131 ? -23.828 0.065 5.887 1 95.25 131 PHE A N 1
ATOM 988 C CA . PHE A 1 131 ? -24.109 -0.783 4.734 1 95.25 131 PHE A CA 1
ATOM 989 C C . PHE A 1 131 ? -24.156 0.041 3.453 1 95.25 131 PHE A C 1
ATOM 991 O O . PHE A 1 131 ? -23.797 -0.45 2.381 1 95.25 131 PHE A O 1
ATOM 998 N N . GLY A 1 132 ? -24.594 1.273 3.58 1 95.25 132 GLY A N 1
ATOM 999 C CA . GLY A 1 132 ? -24.5 2.16 2.432 1 95.25 132 GLY A CA 1
ATOM 1000 C C . GLY A 1 132 ? -23.094 2.363 1.937 1 95.25 132 GLY A C 1
ATOM 1001 O O . GLY A 1 132 ? -22.828 2.303 0.733 1 95.25 132 GLY A O 1
ATOM 1002 N N . LYS A 1 133 ? -22.219 2.51 2.818 1 94 133 LYS A N 1
ATOM 1003 C CA . LYS A 1 133 ? -20.828 2.713 2.457 1 94 133 LYS A CA 1
ATOM 1004 C C . LYS A 1 133 ? -20.203 1.42 1.94 1 94 133 LYS A C 1
ATOM 1006 O O . LYS A 1 133 ? -19.359 1.448 1.032 1 94 133 LYS A O 1
ATOM 1011 N N . VAL A 1 134 ? -20.578 0.36 2.541 1 96.19 134 VAL A N 1
ATOM 1012 C CA . VAL A 1 134 ? -20.109 -0.935 2.068 1 96.19 134 VAL A CA 1
ATOM 1013 C C . VAL A 1 134 ? -20.5 -1.132 0.608 1 96.19 134 VAL A C 1
ATOM 1015 O O . VAL A 1 134 ? -19.688 -1.54 -0.217 1 96.19 134 VAL A O 1
ATOM 1018 N N . LEU A 1 135 ? -21.734 -0.794 0.339 1 96.75 135 LEU A N 1
ATOM 1019 C CA . LEU A 1 135 ? -22.234 -0.968 -1.019 1 96.75 135 LEU A CA 1
ATOM 1020 C C . LEU A 1 135 ? -21.5 -0.052 -1.992 1 96.75 135 LEU A C 1
ATOM 1022 O O . LEU A 1 135 ? -21.172 -0.462 -3.107 1 96.75 135 LEU A O 1
ATOM 1026 N N . ALA A 1 136 ? -21.281 1.088 -1.587 1 94.81 136 ALA A N 1
ATOM 1027 C CA . ALA A 1 136 ? -20.562 2.031 -2.441 1 94.81 136 ALA A CA 1
ATOM 1028 C C . ALA A 1 136 ? -19.125 1.559 -2.705 1 94.81 136 ALA A C 1
ATOM 1030 O O . ALA A 1 136 ? -18.688 1.538 -3.854 1 94.81 136 ALA A O 1
ATOM 1031 N N . HIS A 1 137 ? -18.469 1.117 -1.683 1 93.88 137 HIS A N 1
ATOM 1032 C CA . HIS A 1 137 ? -17.094 0.676 -1.814 1 93.88 137 HIS A CA 1
ATOM 1033 C C . HIS A 1 137 ? -17 -0.613 -2.623 1 93.88 137 HIS A C 1
ATOM 1035 O O . HIS A 1 137 ? -16.016 -0.828 -3.348 1 93.88 137 HIS A O 1
ATOM 1041 N N . LEU A 1 138 ? -17.984 -1.438 -2.402 1 96.31 138 LEU A N 1
ATOM 1042 C CA . LEU A 1 138 ? -18.047 -2.656 -3.203 1 96.31 138 LEU A CA 1
ATOM 1043 C C . LEU A 1 138 ? -18.109 -2.326 -4.691 1 96.31 138 LEU A C 1
ATOM 1045 O O . LEU A 1 138 ? -17.406 -2.93 -5.5 1 96.31 138 LEU A O 1
ATOM 1049 N N . ALA A 1 139 ? -18.906 -1.386 -5.004 1 95.19 139 ALA A N 1
ATOM 1050 C CA . ALA A 1 139 ? -19.062 -0.978 -6.398 1 95.19 139 ALA A CA 1
ATOM 1051 C C . ALA A 1 139 ? -17.766 -0.416 -6.953 1 95.19 139 ALA A C 1
ATOM 1053 O O . ALA A 1 139 ? -17.359 -0.76 -8.062 1 95.19 139 ALA A O 1
ATOM 1054 N N . PHE A 1 140 ? -17.094 0.381 -6.184 1 91.88 140 PHE A N 1
ATOM 1055 C CA . PHE A 1 140 ? -15.836 0.994 -6.609 1 91.88 140 PHE A CA 1
ATOM 1056 C C . PHE A 1 140 ? -14.758 -0.063 -6.812 1 91.88 140 PHE A C 1
ATOM 1058 O O . PHE A 1 140 ? -14.031 -0.031 -7.805 1 91.88 140 PHE A O 1
ATOM 1065 N N . LEU A 1 141 ? -14.68 -0.939 -5.891 1 94.12 141 LEU A N 1
ATOM 1066 C CA . LEU A 1 141 ? -13.617 -1.936 -5.961 1 94.12 141 LEU A CA 1
ATOM 1067 C C . LEU A 1 141 ? -13.883 -2.936 -7.082 1 94.12 141 LEU A C 1
ATOM 1069 O O . LEU A 1 141 ? -12.953 -3.375 -7.762 1 94.12 141 LEU A O 1
ATOM 1073 N N . LEU A 1 142 ? -15.164 -3.289 -7.262 1 96.06 142 LEU A N 1
ATOM 1074 C CA . LEU A 1 142 ? -15.484 -4.176 -8.375 1 96.06 142 LEU A CA 1
ATOM 1075 C C . LEU A 1 142 ? -15.203 -3.5 -9.711 1 96.06 142 LEU A C 1
ATOM 1077 O O . LEU A 1 142 ? -14.758 -4.148 -10.656 1 96.06 142 LEU A O 1
ATOM 1081 N N . ALA A 1 143 ? -15.492 -2.26 -9.789 1 94.44 143 ALA A N 1
ATOM 1082 C CA . ALA A 1 143 ? -15.172 -1.511 -11 1 94.44 143 ALA A CA 1
ATOM 1083 C C . ALA A 1 143 ? -13.664 -1.489 -11.25 1 94.44 143 ALA A C 1
ATOM 1085 O O . ALA A 1 143 ? -13.211 -1.663 -12.383 1 94.44 143 ALA A O 1
ATOM 1086 N N . THR A 1 144 ? -12.953 -1.231 -10.211 1 93.94 144 THR A N 1
ATOM 1087 C CA . THR A 1 144 ? -11.492 -1.254 -10.305 1 93.94 144 THR A CA 1
ATOM 1088 C C . THR A 1 144 ? -11.008 -2.623 -10.766 1 93.94 144 THR A C 1
ATOM 1090 O O . THR A 1 144 ? -10.117 -2.717 -11.617 1 93.94 144 THR A O 1
ATOM 1093 N N . GLU A 1 145 ? -11.578 -3.672 -10.18 1 96.94 145 GLU A N 1
ATOM 1094 C CA . GLU A 1 145 ? -11.219 -5.031 -10.578 1 96.94 145 GLU A CA 1
ATOM 1095 C C . GLU A 1 145 ? -11.547 -5.285 -12.047 1 96.94 145 GLU A C 1
ATOM 1097 O O . GLU A 1 145 ? -10.805 -5.98 -12.742 1 96.94 145 GLU A O 1
ATOM 1102 N N . GLY A 1 146 ? -12.688 -4.793 -12.469 1 96.56 146 GLY A N 1
ATOM 1103 C CA . GLY A 1 146 ? -13.062 -4.914 -13.867 1 96.56 146 GLY A CA 1
ATOM 1104 C C . GLY A 1 146 ? -12.039 -4.305 -14.812 1 96.56 146 GLY A C 1
ATOM 1105 O O . GLY A 1 146 ? -11.789 -4.84 -15.898 1 96.56 146 GLY A O 1
ATOM 1106 N N . MET A 1 147 ? -11.469 -3.283 -14.438 1 95.06 147 MET A N 1
ATOM 1107 C CA . MET A 1 147 ? -10.43 -2.629 -15.227 1 95.06 147 MET A CA 1
ATOM 1108 C C . MET A 1 147 ? -9.102 -3.367 -15.102 1 95.06 147 MET A C 1
ATOM 1110 O O . MET A 1 147 ? -8.352 -3.471 -16.062 1 95.06 147 MET A O 1
ATOM 1114 N N . LEU A 1 148 ? -8.867 -3.875 -13.984 1 96.44 148 LEU A N 1
ATOM 1115 C CA . LEU A 1 148 ? -7.578 -4.477 -13.664 1 96.44 148 LEU A CA 1
ATOM 1116 C C . LEU A 1 148 ? -7.398 -5.801 -14.398 1 96.44 148 LEU A C 1
ATOM 1118 O O . LEU A 1 148 ? -6.293 -6.129 -14.836 1 96.44 148 LEU A O 1
ATOM 1122 N N . LEU A 1 149 ? -8.477 -6.594 -14.555 1 97.31 149 LEU A N 1
ATOM 1123 C CA . LEU A 1 149 ? -8.383 -7.934 -15.125 1 97.31 149 LEU A CA 1
ATOM 1124 C C . LEU A 1 149 ? -7.895 -7.875 -16.562 1 97.31 149 LEU A C 1
ATOM 1126 O O . LEU A 1 149 ? -6.977 -8.602 -16.953 1 97.31 149 LEU A O 1
ATOM 1130 N N . PRO A 1 150 ? -8.422 -7.012 -17.453 1 96.75 150 PRO A N 1
ATOM 1131 C CA . PRO A 1 150 ? -7.883 -6.906 -18.812 1 96.75 150 PRO A CA 1
ATOM 1132 C C . PRO A 1 150 ? -6.422 -6.457 -18.828 1 96.75 150 PRO A C 1
ATOM 1134 O O . PRO A 1 150 ? -5.645 -6.906 -19.672 1 96.75 150 PRO A O 1
ATOM 1137 N N . VAL A 1 151 ? -6.062 -5.578 -17.938 1 95 151 VAL A N 1
ATOM 1138 C CA . VAL A 1 151 ? -4.688 -5.102 -17.859 1 95 151 VAL A CA 1
ATOM 1139 C C . VAL A 1 151 ? -3.756 -6.262 -17.516 1 95 151 VAL A C 1
ATOM 1141 O O . VAL A 1 151 ? -2.688 -6.41 -18.109 1 95 151 VAL A O 1
ATOM 1144 N N . MET A 1 152 ? -4.207 -7.043 -16.578 1 94.38 152 MET A N 1
ATOM 1145 C CA . MET A 1 152 ? -3.395 -8.18 -16.172 1 94.38 152 MET A CA 1
ATOM 1146 C C . MET A 1 152 ? -3.291 -9.211 -17.297 1 94.38 152 MET A C 1
ATOM 1148 O O . MET A 1 152 ? -2.256 -9.859 -17.453 1 94.38 152 MET A O 1
ATOM 1152 N N . LEU A 1 153 ? -4.363 -9.359 -18.078 1 93.38 153 LEU A N 1
ATOM 1153 C CA . LEU A 1 153 ? -4.336 -10.25 -19.234 1 93.38 153 LEU A CA 1
ATOM 1154 C C . LEU A 1 153 ? -3.289 -9.805 -20.25 1 93.38 153 LEU A C 1
ATOM 1156 O O . LEU A 1 153 ? -2.531 -10.625 -20.766 1 93.38 153 LEU A O 1
ATOM 1160 N N . VAL A 1 154 ? -3.209 -8.555 -20.516 1 91.38 154 VAL A N 1
ATOM 1161 C CA . VAL A 1 154 ? -2.297 -8.008 -21.5 1 91.38 154 VAL A CA 1
ATOM 1162 C C . VAL A 1 154 ? -0.859 -8.109 -21 1 91.38 154 VAL A C 1
ATOM 1164 O O . VAL A 1 154 ? 0.047 -8.469 -21.75 1 91.38 154 VAL A O 1
ATOM 1167 N N . ILE A 1 155 ? -0.694 -7.867 -19.766 1 89.88 155 ILE A N 1
ATOM 1168 C CA . ILE A 1 155 ? 0.653 -7.75 -19.219 1 89.88 155 ILE A CA 1
ATOM 1169 C C . ILE A 1 155 ? 1.214 -9.141 -18.922 1 89.88 155 ILE A C 1
ATOM 1171 O O . ILE A 1 155 ? 2.385 -9.414 -19.203 1 89.88 155 ILE A O 1
ATOM 1175 N N . PHE A 1 156 ? 0.401 -9.992 -18.391 1 90.44 156 PHE A N 1
ATOM 1176 C CA . PHE A 1 156 ? 0.91 -11.281 -17.922 1 90.44 156 PHE A CA 1
ATOM 1177 C C . PHE A 1 156 ? 0.486 -12.398 -18.875 1 90.44 156 PHE A C 1
ATOM 1179 O O . PHE A 1 156 ? 0.961 -13.531 -18.766 1 90.44 156 PHE A O 1
ATOM 1186 N N . ASP A 1 157 ? -0.424 -12.094 -19.812 1 90.56 157 ASP A N 1
ATOM 1187 C CA . ASP A 1 157 ? -0.936 -13.07 -20.766 1 90.56 157 ASP A CA 1
ATOM 1188 C C . ASP A 1 157 ? -1.575 -14.258 -20.047 1 90.56 157 ASP A C 1
ATOM 1190 O O . ASP A 1 157 ? -1.297 -15.414 -20.375 1 90.56 157 ASP A O 1
ATOM 1194 N N . VAL A 1 158 ? -2.25 -14 -18.984 1 90.81 158 VAL A N 1
ATOM 1195 C CA . VAL A 1 158 ? -3 -14.992 -18.219 1 90.81 158 VAL A CA 1
ATOM 1196 C C . VAL A 1 158 ? -4.48 -14.617 -18.203 1 90.81 158 VAL A C 1
ATOM 1198 O O . VAL A 1 158 ? -4.844 -13.5 -17.844 1 90.81 158 VAL A O 1
ATOM 1201 N N . ASN A 1 159 ? -5.328 -15.516 -18.594 1 93.12 159 ASN A N 1
ATOM 1202 C CA . ASN A 1 159 ? -6.766 -15.266 -18.609 1 93.12 159 ASN A CA 1
ATOM 1203 C C . ASN A 1 159 ? -7.379 -15.43 -17.219 1 93.12 159 ASN A C 1
ATOM 1205 O O . ASN A 1 159 ? -7.547 -16.547 -16.75 1 93.12 159 ASN A O 1
ATOM 1209 N N . LEU A 1 160 ? -7.781 -14.359 -16.672 1 95.12 160 LEU A N 1
ATOM 1210 C CA . LEU A 1 160 ? -8.328 -14.375 -15.32 1 95.12 160 LEU A CA 1
ATOM 1211 C C . LEU A 1 160 ? -9.852 -14.312 -15.352 1 95.12 160 LEU A C 1
ATOM 1213 O O . LEU A 1 160 ? -10.5 -14.305 -14.305 1 95.12 160 LEU A O 1
ATOM 1217 N N . PHE A 1 161 ? -10.391 -14.305 -16.578 1 95.12 161 PHE A N 1
ATOM 1218 C CA . PHE A 1 161 ? -11.844 -14.305 -16.719 1 95.12 161 PHE A CA 1
ATOM 1219 C C . PHE A 1 161 ? -12.398 -15.727 -16.609 1 95.12 161 PHE A C 1
ATOM 1221 O O . PHE A 1 161 ? -12.961 -16.25 -17.562 1 95.12 161 PHE A O 1
ATOM 1228 N N . ARG A 1 162 ? -12.305 -16.266 -15.469 1 93.81 162 ARG A N 1
ATOM 1229 C CA . ARG A 1 162 ? -12.805 -17.594 -15.117 1 93.81 162 ARG 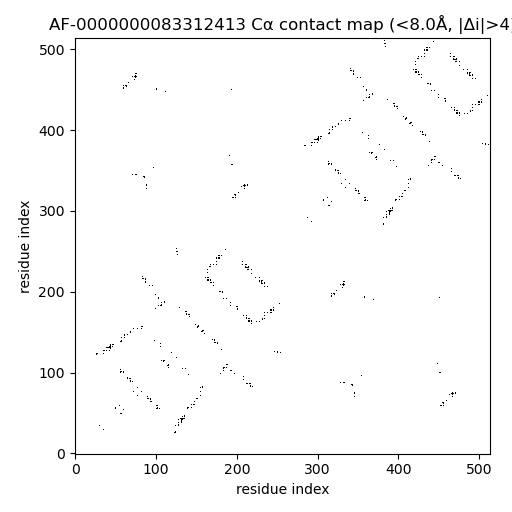A CA 1
ATOM 1230 C C . ARG A 1 162 ? -13.852 -17.516 -14.016 1 93.81 162 ARG A C 1
ATOM 1232 O O . ARG A 1 162 ? -13.727 -16.703 -13.094 1 93.81 162 ARG A O 1
ATOM 1239 N N . PRO A 1 163 ? -14.844 -18.359 -14.133 1 93.31 163 PRO A N 1
ATOM 1240 C CA . PRO A 1 163 ? -15.953 -18.266 -13.172 1 93.31 163 PRO A CA 1
ATOM 1241 C C . PRO A 1 163 ? -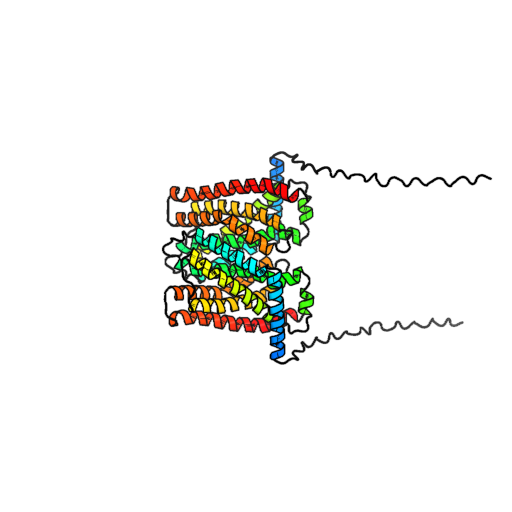15.484 -18.375 -11.719 1 93.31 163 PRO A C 1
ATOM 1243 O O . PRO A 1 163 ? -16 -17.672 -10.852 1 93.31 163 PRO A O 1
ATOM 1246 N N . GLY A 1 164 ? -14.586 -19.281 -11.484 1 93.44 164 GLY A N 1
ATOM 1247 C CA . GLY A 1 164 ? -14.07 -19.422 -10.133 1 93.44 164 GLY A CA 1
ATOM 1248 C C . GLY A 1 164 ? -13.391 -18.156 -9.625 1 93.44 164 GLY A C 1
ATOM 1249 O O . GLY A 1 164 ? -13.609 -17.734 -8.492 1 93.44 164 GLY A O 1
ATOM 1250 N N . ILE A 1 165 ? -12.617 -17.578 -10.469 1 95.88 165 ILE A N 1
ATOM 1251 C CA . ILE A 1 165 ? -11.875 -16.391 -10.094 1 95.88 165 ILE A CA 1
ATOM 1252 C C . ILE A 1 165 ? -12.852 -15.219 -9.898 1 95.88 165 ILE A C 1
ATOM 1254 O O . ILE A 1 165 ? -12.734 -14.469 -8.93 1 95.88 165 ILE A O 1
ATOM 1258 N N . LEU A 1 166 ? -13.836 -15.117 -10.766 1 96.94 166 LEU A N 1
ATOM 1259 C CA . LEU A 1 166 ? -14.812 -14.039 -10.672 1 96.94 166 LEU A CA 1
ATOM 1260 C C . LEU A 1 166 ? -15.656 -14.172 -9.406 1 96.94 166 LEU A C 1
ATOM 1262 O O . LEU A 1 166 ? -15.938 -13.18 -8.734 1 96.94 166 LEU A O 1
ATOM 1266 N N . ALA A 1 167 ? -16.016 -15.383 -9.086 1 96.5 167 ALA A N 1
ATOM 1267 C CA . ALA A 1 167 ? -16.75 -15.625 -7.848 1 96.5 167 ALA A CA 1
ATOM 1268 C C . ALA A 1 167 ? -15.898 -15.297 -6.625 1 96.5 167 ALA A C 1
ATOM 1270 O O . ALA A 1 167 ? -16.406 -14.727 -5.648 1 96.5 167 ALA A O 1
ATOM 1271 N N . GLY A 1 168 ? -14.672 -15.688 -6.695 1 97.19 168 GLY A N 1
ATOM 1272 C CA . GLY A 1 168 ? -13.75 -15.367 -5.621 1 97.19 168 GLY A CA 1
ATOM 1273 C C . GLY A 1 168 ? -13.531 -13.883 -5.438 1 97.19 168 GLY A C 1
ATOM 1274 O O . GLY A 1 168 ? -13.477 -13.391 -4.309 1 97.19 168 GLY A O 1
ATOM 1275 N N . LEU A 1 169 ? -13.43 -13.195 -6.574 1 98.06 169 LEU A N 1
ATOM 1276 C CA . LEU A 1 169 ? -13.258 -11.75 -6.52 1 98.06 169 LEU A CA 1
ATOM 1277 C C . LEU A 1 169 ? -14.477 -11.086 -5.879 1 98.06 169 LEU A C 1
ATOM 1279 O O . LEU A 1 169 ? -14.336 -10.188 -5.051 1 98.06 169 LEU A O 1
ATOM 1283 N N . LEU A 1 170 ? -15.617 -11.562 -6.219 1 98.12 170 LEU A N 1
ATOM 1284 C CA . LEU A 1 170 ? -16.844 -10.992 -5.66 1 98.12 170 LEU A CA 1
ATOM 1285 C C . LEU A 1 170 ? -16.906 -11.219 -4.152 1 98.12 170 LEU A C 1
ATOM 1287 O O . LEU A 1 170 ? -17.125 -10.281 -3.387 1 98.12 170 LEU A O 1
ATOM 1291 N N . LEU A 1 171 ? -16.672 -12.43 -3.721 1 98.25 171 LEU A N 1
ATOM 1292 C CA . LEU A 1 171 ? -16.766 -12.773 -2.307 1 98.25 171 LEU A CA 1
ATOM 1293 C C . LEU A 1 171 ? -15.617 -12.148 -1.521 1 98.25 171 LEU A C 1
ATOM 1295 O O . LEU A 1 171 ? -15.828 -11.641 -0.414 1 98.25 171 LEU A O 1
ATOM 1299 N N . GLY A 1 172 ? -14.438 -12.242 -2.117 1 98.19 172 GLY A N 1
ATOM 1300 C CA . GLY A 1 172 ? -13.289 -11.641 -1.467 1 98.19 172 GLY A CA 1
ATOM 1301 C C . GLY A 1 172 ? -13.414 -10.141 -1.296 1 98.19 172 GLY A C 1
ATOM 1302 O O . GLY A 1 172 ? -13.078 -9.594 -0.242 1 98.19 172 GLY A O 1
ATOM 1303 N N . THR A 1 173 ? -13.906 -9.477 -2.346 1 98 173 THR A N 1
ATOM 1304 C CA . THR A 1 173 ? -14.102 -8.031 -2.301 1 98 173 THR A CA 1
ATOM 1305 C C . THR A 1 173 ? -15.172 -7.664 -1.272 1 98 173 THR A C 1
ATOM 1307 O O . THR A 1 173 ? -15.023 -6.676 -0.549 1 98 173 THR A O 1
ATOM 1310 N N . LEU A 1 174 ? -16.188 -8.445 -1.2 1 98.06 174 LEU A N 1
ATOM 1311 C CA . LEU A 1 174 ? -17.234 -8.195 -0.212 1 98.06 174 LEU A CA 1
ATOM 1312 C C . LEU A 1 174 ? -16.672 -8.273 1.203 1 98.06 174 LEU A C 1
ATOM 1314 O O . LEU A 1 174 ? -16.953 -7.402 2.035 1 98.06 174 LEU A O 1
ATOM 1318 N N . GLY A 1 175 ? -15.922 -9.305 1.471 1 97.62 175 GLY A N 1
ATOM 1319 C CA . GLY A 1 175 ? -15.297 -9.422 2.779 1 97.62 175 GLY A CA 1
ATOM 1320 C C . GLY A 1 175 ? -14.336 -8.297 3.09 1 97.62 175 GLY A C 1
ATOM 1321 O O . GLY A 1 175 ? -14.32 -7.773 4.203 1 97.62 175 GLY A O 1
ATOM 1322 N N . TYR A 1 176 ? -13.57 -7.953 2.113 1 96.69 176 TYR A N 1
ATOM 1323 C CA . TYR A 1 176 ? -12.602 -6.875 2.244 1 96.69 176 TYR A CA 1
ATOM 1324 C C . TYR A 1 176 ? -13.281 -5.559 2.592 1 96.69 176 TYR A C 1
ATOM 1326 O O . TYR A 1 176 ? -12.867 -4.863 3.521 1 96.69 176 TYR A O 1
ATOM 1334 N N . VAL A 1 177 ? -14.312 -5.223 1.881 1 96.56 177 VAL A N 1
ATOM 1335 C CA . VAL A 1 177 ? -14.977 -3.939 2.078 1 96.56 177 VAL A CA 1
ATOM 1336 C C . VAL A 1 177 ? -15.758 -3.955 3.393 1 96.56 177 VAL A C 1
ATOM 1338 O O . VAL A 1 177 ? -15.852 -2.932 4.074 1 96.56 177 VAL A O 1
ATOM 1341 N N . ALA A 1 178 ? -16.312 -5.098 3.732 1 96.31 178 ALA A N 1
ATOM 1342 C CA . ALA A 1 178 ? -17.047 -5.203 4.988 1 96.31 178 ALA A CA 1
ATOM 1343 C C . ALA A 1 178 ? -16.156 -4.887 6.184 1 96.31 178 ALA A C 1
ATOM 1345 O O . ALA A 1 178 ? -16.5 -4.047 7.02 1 96.31 178 ALA A O 1
ATOM 1346 N N . VAL A 1 179 ? -15.031 -5.449 6.227 1 95.56 179 VAL A N 1
ATOM 1347 C CA . VAL A 1 179 ? -14.094 -5.254 7.332 1 95.56 179 VAL A CA 1
ATOM 1348 C C . VAL A 1 179 ? -13.43 -3.885 7.211 1 95.56 179 VAL A C 1
ATOM 1350 O O . VAL A 1 179 ? -13.289 -3.166 8.203 1 95.56 179 VAL A O 1
ATOM 1353 N N . GLY A 1 180 ? -13.039 -3.584 6.043 1 94.69 180 GLY A N 1
ATOM 1354 C CA . GLY A 1 180 ? -12.352 -2.326 5.793 1 94.69 180 GLY A CA 1
ATOM 1355 C C . GLY A 1 180 ? -13.18 -1.11 6.172 1 94.69 180 GLY A C 1
ATOM 1356 O O . GLY A 1 180 ? -12.664 -0.164 6.77 1 94.69 180 GLY A O 1
ATOM 1357 N N . THR A 1 181 ? -14.414 -1.14 5.781 1 93.62 181 THR A N 1
ATOM 1358 C CA . THR A 1 181 ? -15.289 -0.02 6.102 1 93.62 181 THR A CA 1
ATOM 1359 C C . THR A 1 181 ? -15.445 0.13 7.613 1 93.62 181 THR A C 1
ATOM 1361 O O . THR A 1 181 ? -15.469 1.248 8.133 1 93.62 181 THR A O 1
ATOM 1364 N N . LEU A 1 182 ? -15.57 -0.933 8.305 1 92.81 182 LEU A N 1
ATOM 1365 C CA . LEU A 1 182 ? -15.672 -0.899 9.758 1 92.81 182 LEU A CA 1
ATOM 1366 C C . LEU A 1 182 ? -14.422 -0.276 10.375 1 92.81 182 LEU A C 1
ATOM 1368 O O . LEU A 1 182 ? -14.523 0.617 11.219 1 92.81 182 LEU A O 1
ATOM 1372 N N . PHE A 1 183 ? -13.266 -0.721 9.93 1 92.44 183 PHE A N 1
ATOM 1373 C CA . PHE A 1 183 ? -12.016 -0.215 10.477 1 92.44 183 PHE A CA 1
ATOM 1374 C C . PHE A 1 183 ? -11.789 1.235 10.062 1 92.44 183 PHE A C 1
ATOM 1376 O O . PHE A 1 183 ? -11.219 2.021 10.82 1 92.44 183 PHE A O 1
ATOM 1383 N N . ALA A 1 184 ? -12.211 1.533 8.852 1 90.19 184 ALA A N 1
ATOM 1384 C CA . ALA A 1 184 ? -12.133 2.928 8.422 1 90.19 184 ALA A CA 1
ATOM 1385 C C . ALA A 1 184 ? -12.969 3.828 9.328 1 90.19 184 ALA A C 1
ATOM 1387 O O . ALA A 1 184 ? -12.555 4.945 9.656 1 90.19 184 ALA A O 1
ATOM 1388 N N . ALA A 1 185 ? -14.109 3.375 9.758 1 88.56 185 ALA A N 1
ATOM 1389 C CA . ALA A 1 185 ? -14.961 4.129 10.664 1 88.56 185 ALA A CA 1
ATOM 1390 C C . ALA A 1 185 ? -14.305 4.285 12.039 1 88.56 185 ALA A C 1
ATOM 1392 O O . ALA A 1 185 ? -14.344 5.363 12.633 1 88.56 185 ALA A O 1
ATOM 1393 N N . LEU A 1 186 ? -13.664 3.27 12.461 1 87.06 186 LEU A N 1
ATOM 1394 C CA . LEU A 1 186 ? -13.055 3.248 13.789 1 87.06 186 LEU A CA 1
ATOM 1395 C C . LEU A 1 186 ? -11.836 4.164 13.844 1 87.06 186 LEU A C 1
ATOM 1397 O O . LEU A 1 186 ? -11.516 4.719 14.898 1 87.06 186 LEU A O 1
ATOM 1401 N N . THR A 1 187 ? -11.219 4.344 12.695 1 87.19 187 THR A N 1
ATOM 1402 C CA . THR A 1 187 ? -9.969 5.094 12.688 1 87.19 187 THR A CA 1
ATOM 1403 C C . THR A 1 187 ? -10.18 6.496 12.125 1 87.19 187 THR A C 1
ATOM 1405 O O . THR A 1 187 ? -9.25 7.301 12.07 1 87.19 187 THR A O 1
ATOM 1408 N N . ALA A 1 188 ? -11.328 6.82 11.758 1 82 188 ALA A N 1
ATOM 1409 C CA . ALA A 1 188 ? -11.617 8.031 11.008 1 82 188 ALA A CA 1
ATOM 1410 C C . ALA A 1 188 ? -11.234 9.281 11.797 1 82 188 ALA A C 1
ATOM 1412 O O . ALA A 1 188 ? -10.758 10.266 11.219 1 82 188 ALA A O 1
ATOM 1413 N N . SER A 1 189 ? -11.352 9.242 13.047 1 78.31 189 SER A N 1
ATOM 1414 C CA . SER A 1 189 ? -11.117 10.438 13.852 1 78.31 189 SER A CA 1
ATOM 1415 C C . SER A 1 189 ? -9.695 10.461 14.414 1 78.31 189 SER A C 1
ATOM 1417 O O . SER A 1 189 ? -9.305 11.422 15.078 1 78.31 189 SER A O 1
ATOM 1419 N N . SER A 1 190 ? -8.969 9.461 14.039 1 77.56 190 SER A N 1
ATOM 1420 C CA . SER A 1 190 ? -7.609 9.406 14.57 1 77.56 190 SER A CA 1
ATOM 1421 C C . SER A 1 190 ? -6.648 10.219 13.711 1 77.56 190 SER A C 1
ATOM 1423 O O . SER A 1 190 ? -6.781 10.25 12.484 1 77.56 190 SER A O 1
ATOM 1425 N N . ARG A 1 191 ? -5.73 10.797 14.359 1 71.25 191 ARG A N 1
ATOM 1426 C CA . ARG A 1 191 ? -4.68 11.531 13.664 1 71.25 191 ARG A CA 1
ATOM 1427 C C . ARG A 1 191 ? -3.766 10.586 12.898 1 71.25 191 ARG A C 1
ATOM 1429 O O . ARG A 1 191 ? -3.15 10.977 11.906 1 71.25 191 ARG A O 1
ATOM 1436 N N . SER A 1 192 ? -3.76 9.367 13.305 1 74.69 192 SER A N 1
ATOM 1437 C CA . SER A 1 192 ? -2.879 8.383 12.688 1 74.69 192 SER A CA 1
ATOM 1438 C C . SER A 1 192 ? -3.672 7.359 11.875 1 74.69 192 SER A C 1
ATOM 1440 O O . SER A 1 192 ? -3.311 6.184 11.828 1 74.69 192 SER A O 1
ATOM 1442 N N . ARG A 1 193 ? -4.73 7.836 11.281 1 75 193 ARG A N 1
ATOM 1443 C CA . ARG A 1 193 ? -5.613 6.91 10.578 1 75 193 ARG A CA 1
ATOM 1444 C C . ARG A 1 193 ? -4.879 6.215 9.438 1 75 193 ARG A C 1
ATOM 1446 O O . ARG A 1 193 ? -5.125 5.035 9.164 1 75 193 ARG A O 1
ATOM 1453 N N . GLU A 1 194 ? -3.91 6.887 8.836 1 74.06 194 GLU A N 1
ATOM 1454 C CA . GLU A 1 194 ? -3.184 6.348 7.684 1 74.06 194 GLU A CA 1
ATOM 1455 C C . GLU A 1 194 ? -2.342 5.141 8.078 1 74.06 194 GLU A C 1
ATOM 1457 O O . GLU A 1 194 ? -2.123 4.238 7.27 1 74.06 194 GLU A O 1
ATOM 1462 N N . THR A 1 195 ? -2.016 5.117 9.344 1 76.69 195 THR A N 1
ATOM 1463 C CA . THR A 1 195 ? -1.157 4.035 9.805 1 76.69 195 THR A CA 1
ATOM 1464 C C . THR A 1 195 ? -1.98 2.953 10.5 1 76.69 195 THR A C 1
ATOM 1466 O O . THR A 1 195 ? -1.654 1.767 10.414 1 76.69 195 THR A O 1
ATOM 1469 N N . MET A 1 196 ? -3.029 3.385 11.07 1 82.62 196 MET A N 1
ATOM 1470 C CA . MET A 1 196 ? -3.811 2.459 11.883 1 82.62 196 MET A CA 1
ATOM 1471 C C . MET A 1 196 ? -4.641 1.526 11.008 1 82.62 196 MET A C 1
ATOM 1473 O O . MET A 1 196 ? -4.758 0.335 11.297 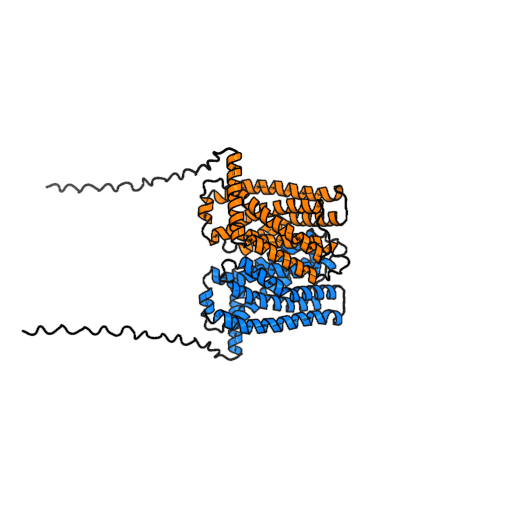1 82.62 196 MET A O 1
ATOM 1477 N N . LEU A 1 197 ? -5.129 2.021 9.938 1 87.38 197 LEU A N 1
ATOM 1478 C CA . LEU A 1 197 ? -6.039 1.241 9.109 1 87.38 197 LEU A CA 1
ATOM 1479 C C . LEU A 1 197 ? -5.336 0.02 8.523 1 87.38 197 LEU A C 1
ATOM 1481 O O . LEU A 1 197 ? -5.797 -1.11 8.703 1 87.38 197 LEU A O 1
ATOM 1485 N N . PRO A 1 198 ? -4.176 0.164 7.883 1 85.19 198 PRO A N 1
ATOM 1486 C CA . PRO A 1 198 ? -3.521 -1.02 7.316 1 85.19 198 PRO A CA 1
ATOM 1487 C C . PRO A 1 198 ? -3.082 -2.018 8.391 1 85.19 198 PRO A C 1
ATOM 1489 O O . PRO A 1 198 ? -3.137 -3.23 8.164 1 85.19 198 PRO A O 1
ATOM 1492 N N . ILE A 1 199 ? -2.721 -1.553 9.516 1 83.75 199 ILE A N 1
ATOM 1493 C CA . ILE A 1 199 ? -2.26 -2.414 10.594 1 83.75 199 ILE A CA 1
ATOM 1494 C C . ILE A 1 199 ? -3.418 -3.27 11.102 1 83.75 199 ILE A C 1
ATOM 1496 O O . ILE A 1 199 ? -3.246 -4.461 11.375 1 83.75 199 ILE A O 1
ATOM 1500 N N . LEU A 1 200 ? -4.559 -2.707 11.18 1 88.06 200 LEU A N 1
ATOM 1501 C CA . LEU A 1 200 ? -5.742 -3.438 11.625 1 88.06 200 LEU A CA 1
ATOM 1502 C C . LEU A 1 200 ? -6.258 -4.363 10.531 1 88.06 200 LEU A C 1
ATOM 1504 O O . LEU A 1 200 ? -6.676 -5.488 10.805 1 88.06 200 LEU A O 1
ATOM 1508 N N . LEU A 1 201 ? -6.156 -3.912 9.359 1 91.62 201 LEU A N 1
ATOM 1509 C CA . LEU A 1 201 ? -6.797 -4.582 8.234 1 91.62 201 LEU A CA 1
ATOM 1510 C C . LEU A 1 201 ? -6 -5.809 7.801 1 91.62 201 LEU A C 1
ATOM 1512 O O . LEU A 1 201 ? -6.574 -6.863 7.523 1 91.62 201 LEU A O 1
ATOM 1516 N N . LEU A 1 202 ? -4.699 -5.75 7.844 1 89.62 202 LEU A N 1
ATOM 1517 C CA . LEU A 1 202 ? -3.865 -6.758 7.199 1 89.62 202 LEU A CA 1
ATOM 1518 C C . LEU A 1 202 ? -4 -8.102 7.906 1 89.62 202 LEU A C 1
ATOM 1520 O O . LEU A 1 202 ? -4.242 -9.125 7.262 1 89.62 202 LEU A O 1
ATOM 1524 N N . PRO A 1 203 ? -3.908 -8.133 9.188 1 88.81 203 PRO A N 1
ATOM 1525 C CA . PRO A 1 203 ? -4.066 -9.438 9.836 1 88.81 203 PRO A CA 1
ATOM 1526 C C . PRO A 1 203 ? -5.449 -10.047 9.609 1 88.81 203 PRO A C 1
ATOM 1528 O O . PRO A 1 203 ? -5.57 -11.25 9.406 1 88.81 203 PRO A O 1
ATOM 1531 N N . VAL A 1 204 ? -6.426 -9.234 9.641 1 93.19 204 VAL A N 1
ATOM 1532 C CA . VAL A 1 204 ? -7.805 -9.703 9.523 1 93.19 204 VAL A CA 1
ATOM 1533 C C . VAL A 1 204 ? -8.078 -10.156 8.094 1 93.19 204 VAL A C 1
ATOM 1535 O O . VAL A 1 204 ? -8.938 -11.008 7.855 1 93.19 204 VAL A O 1
ATOM 1538 N N . MET A 1 205 ? -7.293 -9.672 7.148 1 94.44 205 MET A N 1
ATOM 1539 C CA . MET A 1 205 ? -7.523 -9.953 5.734 1 94.44 205 MET A CA 1
ATOM 1540 C C . MET A 1 205 ? -6.766 -11.203 5.293 1 94.44 205 MET A C 1
ATOM 1542 O O . MET A 1 205 ? -6.891 -11.633 4.148 1 94.44 205 MET A O 1
ATOM 1546 N N . VAL A 1 206 ? -6.109 -11.867 6.199 1 92.56 206 VAL A N 1
ATOM 1547 C CA . VAL A 1 206 ? -5.289 -13.031 5.879 1 92.56 206 VAL A CA 1
ATOM 1548 C C . VAL A 1 206 ? -6.164 -14.125 5.27 1 92.56 206 VAL A C 1
ATOM 1550 O O . VAL A 1 206 ? -5.855 -14.648 4.199 1 92.56 206 VAL A O 1
ATOM 1553 N N . PRO A 1 207 ? -7.277 -14.461 5.848 1 94.62 207 PRO A N 1
ATOM 1554 C CA . PRO A 1 207 ? -8.102 -15.523 5.258 1 94.62 207 PRO A CA 1
ATOM 1555 C C . PRO A 1 207 ? -8.578 -15.18 3.85 1 94.62 207 PRO A C 1
ATOM 1557 O O . PRO A 1 207 ? -8.609 -16.047 2.977 1 94.62 207 PRO A O 1
ATOM 1560 N N . VAL A 1 208 ? -8.953 -13.945 3.658 1 96.62 208 VAL A N 1
ATOM 1561 C CA . VAL A 1 208 ? -9.43 -13.523 2.348 1 96.62 208 VAL A CA 1
ATOM 1562 C C . VAL A 1 208 ? -8.297 -13.609 1.33 1 96.62 208 VAL A C 1
ATOM 1564 O O . VAL A 1 208 ? -8.484 -14.094 0.213 1 96.62 208 VAL A O 1
ATOM 1567 N N . PHE A 1 209 ? -7.156 -13.133 1.754 1 94.75 209 PHE A N 1
ATOM 1568 C CA . PHE A 1 209 ? -6 -13.148 0.866 1 94.75 209 PHE A CA 1
ATOM 1569 C C . PHE A 1 209 ? -5.598 -14.578 0.52 1 94.75 209 PHE A C 1
ATOM 1571 O O . PHE A 1 209 ? -5.402 -14.906 -0.651 1 94.75 209 PHE A O 1
ATOM 1578 N N . VAL A 1 210 ? -5.492 -15.414 1.502 1 92.75 210 VAL A N 1
ATOM 1579 C CA . VAL A 1 210 ? -5.066 -16.797 1.313 1 92.75 210 VAL A CA 1
ATOM 1580 C C . VAL A 1 210 ? -6.09 -17.531 0.452 1 92.75 210 VAL A C 1
ATOM 1582 O O . VAL A 1 210 ? -5.723 -18.219 -0.506 1 92.75 210 VAL A O 1
ATOM 1585 N N . ALA A 1 211 ? -7.316 -17.391 0.777 1 95.44 211 ALA A N 1
ATOM 1586 C CA . ALA A 1 211 ? -8.367 -18.062 0.02 1 95.44 211 ALA A CA 1
ATOM 1587 C C . ALA A 1 211 ? -8.438 -17.531 -1.409 1 95.44 211 ALA A C 1
ATOM 1589 O O . ALA A 1 211 ? -8.648 -18.297 -2.354 1 95.44 211 ALA A O 1
ATOM 1590 N N . GLY A 1 212 ? -8.297 -16.188 -1.563 1 95.69 212 GLY A N 1
ATOM 1591 C CA . GLY A 1 212 ? -8.305 -15.602 -2.895 1 95.69 212 GLY A CA 1
ATOM 1592 C C . GLY A 1 212 ? -7.172 -16.109 -3.77 1 95.69 212 GLY A C 1
ATOM 1593 O O . GLY A 1 212 ? -7.395 -16.5 -4.922 1 95.69 212 GLY A O 1
ATOM 1594 N N . VAL A 1 213 ? -6 -16.141 -3.207 1 93.12 213 VAL A N 1
ATOM 1595 C CA . VAL A 1 213 ? -4.828 -16.609 -3.936 1 93.12 213 VAL A CA 1
ATOM 1596 C C . VAL A 1 213 ? -4.984 -18.109 -4.246 1 93.12 213 VAL A C 1
ATOM 1598 O O . VAL A 1 213 ? -4.773 -18.531 -5.387 1 93.12 213 VAL A O 1
ATOM 1601 N N . GLY A 1 214 ? -5.332 -18.859 -3.229 1 90.75 214 GLY A N 1
ATOM 1602 C CA . GLY A 1 214 ? -5.539 -20.281 -3.441 1 90.75 214 GLY A CA 1
ATOM 1603 C C . GLY A 1 214 ? -6.566 -20.594 -4.516 1 90.75 214 GLY A C 1
ATOM 1604 O O . GLY A 1 214 ? -6.359 -21.469 -5.355 1 90.75 214 GLY A O 1
ATOM 1605 N N . LEU A 1 215 ? -7.648 -19.891 -4.48 1 93.88 215 LEU A N 1
ATOM 1606 C CA . LEU A 1 215 ? -8.711 -20.062 -5.465 1 93.88 215 LEU A CA 1
ATOM 1607 C C . LEU A 1 215 ? -8.211 -19.719 -6.863 1 93.88 215 LEU A C 1
ATOM 1609 O O . LEU A 1 215 ? -8.539 -20.422 -7.828 1 93.88 215 LEU A O 1
ATOM 1613 N N . THR A 1 216 ? -7.469 -18.656 -6.988 1 93.5 216 THR A N 1
ATOM 1614 C CA . THR A 1 216 ? -6.941 -18.234 -8.281 1 93.5 216 THR A CA 1
ATOM 1615 C C . THR A 1 216 ? -5.973 -19.266 -8.844 1 93.5 216 THR A C 1
ATOM 1617 O O . THR A 1 216 ? -6.035 -19.609 -10.023 1 93.5 216 THR A O 1
ATOM 1620 N N . VAL A 1 217 ? -5.113 -19.797 -7.984 1 89.12 217 VAL A N 1
ATOM 1621 C CA . VAL A 1 217 ? -4.168 -20.828 -8.398 1 89.12 217 VAL A CA 1
ATOM 1622 C C . VAL A 1 217 ? -4.926 -22.062 -8.875 1 89.12 217 VAL A C 1
ATOM 1624 O O . VAL A 1 217 ? -4.641 -22.609 -9.945 1 89.12 217 VAL A O 1
ATOM 1627 N N . ALA A 1 218 ? -5.875 -22.484 -8.07 1 89.5 218 ALA A N 1
ATOM 1628 C CA . ALA A 1 218 ? -6.652 -23.672 -8.398 1 89.5 218 ALA A CA 1
ATOM 1629 C C . ALA A 1 218 ? -7.395 -23.5 -9.719 1 89.5 218 ALA A C 1
ATOM 1631 O O . ALA A 1 218 ? -7.488 -24.438 -10.523 1 89.5 218 ALA A O 1
ATOM 1632 N N . SER A 1 219 ? -7.922 -22.328 -9.922 1 90.81 219 SER A N 1
ATOM 1633 C CA . SER A 1 219 ? -8.672 -22.047 -11.141 1 90.81 219 SER A CA 1
ATOM 1634 C C . SER A 1 219 ? -7.758 -22.016 -12.359 1 90.81 219 SER A C 1
ATOM 1636 O O . SER A 1 219 ? -8.125 -22.5 -13.43 1 90.81 219 SER A O 1
ATOM 1638 N N . LEU A 1 220 ? -6.594 -21.484 -12.227 1 88.44 220 LEU A N 1
ATOM 1639 C CA . LEU A 1 220 ? -5.652 -21.391 -13.344 1 88.44 220 LEU A CA 1
ATOM 1640 C C . LEU A 1 220 ? -5.082 -22.766 -13.695 1 88.44 220 LEU A C 1
ATOM 1642 O O . LEU A 1 220 ? -4.754 -23.016 -14.852 1 88.44 220 LEU A O 1
ATOM 1646 N N . ASP A 1 221 ? -4.961 -23.547 -12.688 1 84.25 221 ASP A N 1
ATOM 1647 C CA . ASP A 1 221 ? -4.469 -24.906 -12.906 1 84.25 221 ASP A CA 1
ATOM 1648 C C . ASP A 1 221 ? -5.516 -25.766 -13.609 1 84.25 221 ASP A C 1
ATOM 1650 O O . ASP A 1 221 ? -5.242 -26.906 -13.992 1 84.25 221 ASP A O 1
ATOM 1654 N N . GLY A 1 222 ? -6.629 -25.188 -13.883 1 79.38 222 GLY A N 1
ATOM 1655 C CA . GLY A 1 222 ? -7.668 -25.922 -14.578 1 79.38 222 GLY A CA 1
ATOM 1656 C C . GLY A 1 222 ? -8.352 -26.969 -13.711 1 79.38 222 GLY A C 1
ATOM 1657 O O . GLY A 1 222 ? -8.867 -27.969 -14.219 1 79.38 222 GLY A O 1
ATOM 1658 N N . ARG A 1 223 ? -8.273 -26.719 -12.469 1 73.5 223 ARG A N 1
ATOM 1659 C CA . ARG A 1 223 ? -8.867 -27.688 -11.555 1 73.5 223 ARG A CA 1
ATOM 1660 C C . ARG A 1 223 ? -10.391 -27.594 -11.57 1 73.5 223 ARG A C 1
ATOM 1662 O O . ARG A 1 223 ? -10.945 -26.594 -12.023 1 73.5 223 ARG A O 1
ATOM 1669 N N . SER A 1 224 ? -11.039 -28.734 -11.211 1 79.19 224 SER A N 1
ATOM 1670 C CA . SER A 1 224 ? -12.5 -28.797 -11.18 1 79.19 224 SER A CA 1
ATOM 1671 C C . SER A 1 224 ? -13.062 -27.953 -10.047 1 79.19 224 SER A C 1
ATOM 1673 O O . SER A 1 224 ? -12.32 -27.516 -9.156 1 79.19 224 SER A O 1
ATOM 1675 N N . PHE A 1 225 ? -14.383 -27.734 -10.172 1 78.44 225 PHE A N 1
ATOM 1676 C CA . PHE A 1 225 ? -15.109 -26.984 -9.156 1 78.44 225 PHE A CA 1
ATOM 1677 C C . PHE A 1 225 ? -14.891 -27.594 -7.773 1 78.44 225 PHE A C 1
ATOM 1679 O O . PHE A 1 225 ? -14.773 -26.859 -6.785 1 78.44 225 PHE A O 1
ATOM 1686 N N . ALA A 1 226 ? -14.688 -28.828 -7.824 1 77.31 226 ALA A N 1
ATOM 1687 C CA . ALA A 1 226 ? -14.516 -29.547 -6.559 1 77.31 226 ALA A CA 1
ATOM 1688 C C . ALA A 1 226 ? -13.211 -29.141 -5.879 1 77.31 226 ALA A C 1
ATOM 1690 O O . ALA A 1 226 ? -13.117 -29.141 -4.648 1 77.31 226 ALA A O 1
ATOM 1691 N N . ASP A 1 227 ? -12.383 -28.641 -6.672 1 82.56 227 ASP A N 1
ATOM 1692 C CA . ASP A 1 227 ? -11.055 -28.359 -6.129 1 82.56 227 ASP A CA 1
ATOM 1693 C C . ASP A 1 227 ? -10.992 -26.938 -5.559 1 82.56 227 ASP A C 1
ATOM 1695 O O . ASP A 1 227 ? -10.125 -26.641 -4.734 1 82.56 227 ASP A O 1
ATOM 1699 N N . TYR A 1 228 ? -11.969 -26.109 -6.008 1 84.69 228 TYR A N 1
ATOM 1700 C CA . TYR A 1 228 ? -11.797 -24.766 -5.461 1 84.69 228 TYR A CA 1
ATOM 1701 C C . TYR A 1 228 ? -13.008 -24.359 -4.625 1 84.69 228 TYR A C 1
ATOM 1703 O O . TYR A 1 228 ? -13.031 -23.281 -4.047 1 84.69 228 TYR A O 1
ATOM 1711 N N . ARG A 1 229 ? -13.953 -25.281 -4.383 1 90.75 229 ARG A N 1
ATOM 1712 C CA . ARG A 1 229 ? -15.148 -25.016 -3.588 1 90.75 229 ARG A CA 1
ATOM 1713 C C . ARG A 1 229 ? -14.781 -24.688 -2.143 1 90.75 229 ARG A C 1
ATOM 1715 O O . ARG A 1 229 ? -15.477 -23.922 -1.478 1 90.75 229 ARG A O 1
ATOM 1722 N N . HIS A 1 230 ? -13.75 -25.312 -1.658 1 92.62 230 HIS A N 1
ATOM 1723 C CA . HIS A 1 230 ? -13.367 -25.062 -0.274 1 92.62 230 HIS A CA 1
ATOM 1724 C C . HIS A 1 230 ? -12.898 -23.625 -0.085 1 92.62 230 HIS A C 1
ATOM 1726 O O . HIS A 1 230 ? -13.156 -23.016 0.955 1 92.62 230 HIS A O 1
ATOM 1732 N N . TRP A 1 231 ? -12.242 -23.109 -1.08 1 94.12 231 TRP A N 1
ATOM 1733 C CA . TRP A 1 231 ? -11.812 -21.719 -1.012 1 94.12 231 TRP A CA 1
ATOM 1734 C C . TRP A 1 231 ? -13.016 -20.781 -1.042 1 94.12 231 TRP A C 1
ATOM 1736 O O . TRP A 1 231 ? -13.062 -19.797 -0.304 1 94.12 231 TRP A O 1
ATOM 1746 N N . LEU A 1 232 ? -14.008 -21.094 -1.854 1 96.25 232 LEU A N 1
ATOM 1747 C CA . LEU A 1 232 ? -15.227 -20.312 -1.923 1 96.25 232 LEU A CA 1
ATOM 1748 C C . LEU A 1 232 ? -15.984 -20.359 -0.599 1 96.25 232 LEU A C 1
ATOM 1750 O O . LEU A 1 232 ? -16.547 -19.359 -0.157 1 96.25 232 LEU A O 1
ATOM 1754 N N . ALA A 1 233 ? -15.945 -21.5 0.012 1 96.94 233 ALA A N 1
ATOM 1755 C CA . ALA A 1 233 ? -16.609 -21.672 1.304 1 96.94 233 ALA A CA 1
ATOM 1756 C C . ALA A 1 233 ? -15.93 -20.812 2.377 1 96.94 233 ALA A C 1
ATOM 1758 O O . ALA A 1 233 ? -16.609 -20.203 3.205 1 96.94 233 ALA A O 1
ATOM 1759 N N . ILE A 1 234 ? -14.648 -20.75 2.373 1 96.44 234 ILE A N 1
ATOM 1760 C CA . ILE A 1 234 ? -13.906 -19.938 3.328 1 96.44 234 ILE A CA 1
ATOM 1761 C C . ILE A 1 234 ? -14.273 -18.469 3.16 1 96.44 234 ILE A C 1
ATOM 1763 O O . ILE A 1 234 ? -14.539 -17.781 4.145 1 96.44 234 ILE A O 1
ATOM 1767 N N . LEU A 1 235 ? -14.352 -18.016 1.938 1 97.88 235 LEU A N 1
ATOM 1768 C CA . LEU A 1 235 ? -14.688 -16.625 1.664 1 97.88 235 LEU A CA 1
ATOM 1769 C C . LEU A 1 235 ? -16.125 -16.312 2.082 1 97.88 235 LEU A C 1
ATOM 1771 O O . LEU A 1 235 ? -16.391 -15.266 2.668 1 97.88 235 LEU A O 1
ATOM 1775 N N . ALA A 1 236 ? -17.016 -17.266 1.821 1 97.81 236 ALA A N 1
ATOM 1776 C CA . ALA A 1 236 ? -18.406 -17.062 2.176 1 97.81 236 ALA A CA 1
ATOM 1777 C C . ALA A 1 236 ? -18.594 -17.016 3.689 1 97.81 236 ALA A C 1
ATOM 1779 O O . ALA A 1 236 ? -19.344 -16.188 4.211 1 97.81 236 ALA A O 1
ATOM 1780 N N . ILE A 1 237 ? -17.984 -17.906 4.398 1 97.88 237 ILE A N 1
ATOM 1781 C CA . ILE A 1 237 ? -18.062 -17.953 5.852 1 97.88 237 ILE A CA 1
ATOM 1782 C C . ILE A 1 237 ? -17.469 -16.672 6.445 1 97.88 237 ILE A C 1
ATOM 1784 O O . ILE A 1 237 ? -18.031 -16.094 7.375 1 97.88 237 ILE A O 1
ATOM 1788 N N . TYR A 1 238 ? -16.328 -16.281 5.918 1 97.69 238 TYR A N 1
ATOM 1789 C CA . TYR A 1 238 ? -15.695 -15.039 6.336 1 97.69 238 TYR A CA 1
ATOM 1790 C C . TYR A 1 238 ? -16.656 -13.867 6.191 1 97.69 238 TYR A C 1
ATOM 1792 O O . TYR A 1 238 ? -16.797 -13.055 7.113 1 97.69 238 TYR A O 1
ATOM 1800 N N . ASP A 1 239 ? -17.312 -13.766 5.02 1 97.94 239 ASP A N 1
ATOM 1801 C CA . ASP A 1 239 ? -18.25 -12.68 4.754 1 97.94 239 ASP A CA 1
ATOM 1802 C C . ASP A 1 239 ? -19.422 -12.711 5.746 1 97.94 239 ASP A C 1
ATOM 1804 O O . ASP A 1 239 ? -19.812 -11.672 6.285 1 97.94 239 ASP A O 1
ATOM 1808 N N . MET A 1 240 ? -19.891 -13.875 5.996 1 96.88 240 MET A N 1
ATOM 1809 C CA . MET A 1 240 ? -21.016 -14.016 6.922 1 96.88 240 MET A CA 1
ATOM 1810 C C . MET A 1 240 ? -20.625 -13.562 8.32 1 96.88 240 MET A C 1
ATOM 1812 O O . MET A 1 240 ? -21.359 -12.805 8.969 1 96.88 240 MET A O 1
ATOM 1816 N N . ILE A 1 241 ? -19.516 -13.906 8.797 1 96.25 241 ILE A N 1
ATOM 1817 C CA . ILE A 1 241 ? -19.031 -13.57 10.133 1 96.25 241 ILE A CA 1
ATOM 1818 C C . ILE A 1 241 ? -18.828 -12.062 10.25 1 96.25 241 ILE A C 1
ATOM 1820 O O . ILE A 1 241 ? -19.359 -11.43 11.164 1 96.25 241 ILE A O 1
ATOM 1824 N N . PHE A 1 242 ? -18.219 -11.484 9.25 1 94.38 242 PHE A N 1
ATOM 1825 C CA . PHE A 1 242 ? -17.781 -10.102 9.422 1 94.38 242 PHE A CA 1
ATOM 1826 C C . PHE A 1 242 ? -18.906 -9.141 9.07 1 94.38 242 PHE A C 1
ATOM 1828 O O . PHE A 1 242 ? -18.984 -8.031 9.617 1 94.38 242 PHE A O 1
ATOM 1835 N N . LEU A 1 243 ? -19.812 -9.531 8.188 1 94 243 LEU A N 1
ATOM 1836 C CA . LEU A 1 243 ? -20.984 -8.703 7.957 1 94 243 LEU A CA 1
ATOM 1837 C C . LEU A 1 243 ? -21.875 -8.672 9.195 1 94 243 LEU A C 1
ATOM 1839 O O . LEU A 1 243 ? -22.406 -7.617 9.555 1 94 243 LEU A O 1
ATOM 1843 N N . THR A 1 244 ? -21.969 -9.781 9.898 1 92.56 244 THR A N 1
ATOM 1844 C CA . THR A 1 244 ? -22.734 -9.859 11.133 1 92.56 244 THR A CA 1
ATOM 1845 C C . THR A 1 244 ? -22.062 -9.062 12.242 1 92.56 244 THR A C 1
ATOM 1847 O O . THR A 1 244 ? -22.719 -8.281 12.938 1 92.56 244 THR A O 1
ATOM 1850 N N . LEU A 1 245 ? -20.797 -9.211 12.383 1 91.12 245 LEU A N 1
ATOM 1851 C CA . LEU A 1 245 ? -20.047 -8.492 13.398 1 91.12 245 LEU A CA 1
ATOM 1852 C C . LEU A 1 245 ? -20.125 -6.988 13.18 1 91.12 245 LEU A C 1
ATOM 1854 O O . LEU A 1 245 ? -20.281 -6.223 14.133 1 91.12 245 LEU A O 1
ATOM 1858 N N . ALA A 1 246 ? -19.953 -6.66 11.938 1 88.44 246 ALA A N 1
ATOM 1859 C CA . ALA A 1 246 ? -19.984 -5.23 11.625 1 88.44 246 ALA A CA 1
ATOM 1860 C C . ALA A 1 246 ? -21.359 -4.637 11.914 1 88.44 246 ALA A C 1
ATOM 1862 O O . ALA A 1 246 ? -21.469 -3.506 12.398 1 88.44 246 ALA A O 1
ATOM 1863 N N . PHE A 1 247 ? -22.359 -5.41 11.703 1 84.38 247 PHE A N 1
ATOM 1864 C CA . PHE A 1 247 ? -23.719 -4.984 12 1 84.38 247 PHE A CA 1
ATOM 1865 C C . PHE A 1 247 ? -23.891 -4.727 13.492 1 84.38 247 PHE A C 1
ATOM 1867 O O . PHE A 1 247 ? -24.5 -3.729 13.883 1 84.38 247 PHE A O 1
ATOM 1874 N N . VAL A 1 248 ? -23.266 -5.48 14.336 1 84.69 248 VAL A N 1
ATOM 1875 C CA . VAL A 1 248 ? -23.438 -5.395 15.781 1 84.69 248 VAL A CA 1
ATOM 1876 C C . VAL A 1 248 ? -22.516 -4.305 16.344 1 84.69 248 VAL A C 1
ATOM 1878 O O . VAL A 1 248 ? -22.938 -3.49 17.156 1 84.69 248 VAL A O 1
ATOM 1881 N N . VAL A 1 249 ? -21.312 -4.215 15.852 1 84.5 249 VAL A N 1
ATOM 1882 C CA . VAL A 1 249 ? -20.281 -3.336 16.375 1 84.5 249 VAL A CA 1
ATOM 1883 C C . VAL A 1 249 ? -20.562 -1.893 15.977 1 84.5 249 VAL A C 1
ATOM 1885 O O . VAL A 1 249 ? -20.328 -0.963 16.75 1 84.5 249 VAL A O 1
ATOM 1888 N N . PHE A 1 250 ? -21 -1.721 14.789 1 81 250 PHE A N 1
ATOM 1889 C CA . PHE A 1 250 ? -21.234 -0.362 14.312 1 81 250 PHE A CA 1
ATOM 1890 C C . PHE A 1 250 ? -22.281 0.342 15.164 1 81 250 PHE A C 1
ATOM 1892 O O . PHE A 1 250 ? -22.188 1.545 15.414 1 81 250 PHE A O 1
ATOM 1899 N N . ASP A 1 251 ? -23.172 -0.404 15.656 1 74.19 251 ASP A N 1
ATOM 1900 C CA . ASP A 1 251 ? -24.172 0.163 16.562 1 74.19 251 ASP A CA 1
ATOM 1901 C C . ASP A 1 251 ? -23.531 0.557 17.891 1 74.19 251 ASP A C 1
ATOM 1903 O O . ASP A 1 251 ? -23.906 1.566 18.5 1 74.19 251 ASP A O 1
ATOM 1907 N N . LEU A 1 252 ? -22.484 -0.143 18.203 1 72.81 252 LEU A N 1
ATOM 1908 C CA . LEU A 1 252 ? -21.828 0.086 19.484 1 72.81 252 LEU A CA 1
ATOM 1909 C C . LEU A 1 252 ? -20.859 1.257 19.391 1 72.81 252 LEU A C 1
ATOM 1911 O O . LEU A 1 252 ? -20.688 2.002 20.359 1 72.81 252 LEU A O 1
ATOM 1915 N N . ILE A 1 253 ? -20.156 1.437 18.328 1 68.31 253 ILE A N 1
ATOM 1916 C CA . ILE A 1 253 ? -19.109 2.441 18.141 1 68.31 253 ILE A CA 1
ATOM 1917 C C . ILE A 1 253 ? -19.734 3.838 18.188 1 68.31 253 ILE A C 1
ATOM 1919 O O . ILE A 1 253 ? -19.141 4.762 18.75 1 68.31 253 ILE A O 1
ATOM 1923 N N . TRP A 1 254 ? -20.859 4.016 17.703 1 63.41 254 TRP A N 1
ATOM 1924 C CA . TRP A 1 254 ? -21.359 5.379 17.578 1 63.41 254 TRP A CA 1
ATOM 1925 C C . TRP A 1 254 ? -22.469 5.633 18.594 1 63.41 254 TRP A C 1
ATOM 1927 O O . TRP A 1 254 ? -23.141 6.668 18.547 1 63.41 254 TRP A O 1
ATOM 1937 N N . GLU A 1 255 ? -22.875 4.699 19.328 1 57.41 255 GLU A N 1
ATOM 1938 C CA . GLU A 1 255 ? -23.844 4.984 20.391 1 57.41 255 GLU A CA 1
ATOM 1939 C C . GLU A 1 255 ? -23.359 6.125 21.281 1 57.41 255 GLU A C 1
ATOM 1941 O O . GLU A 1 255 ? -24.156 6.965 21.719 1 57.41 255 GLU A O 1
ATOM 1946 N N . ASP A 1 256 ? -22.094 6.094 21.719 1 49.12 256 ASP A N 1
ATOM 1947 C CA . ASP A 1 256 ? -21.734 7.078 22.734 1 49.12 256 ASP A CA 1
ATOM 1948 C C . ASP A 1 256 ? -21.312 8.398 22.094 1 49.12 256 ASP A C 1
ATOM 1950 O O . ASP A 1 256 ? -20.859 9.305 22.797 1 49.12 256 ASP A O 1
ATOM 1954 N N . ALA A 1 257 ? -21.438 8.461 20.828 1 42.38 257 ALA A N 1
ATOM 1955 C CA . ALA A 1 257 ? -21.078 9.781 20.328 1 42.38 257 ALA A CA 1
ATOM 1956 C C . ALA A 1 257 ? -22.281 10.719 20.328 1 42.38 257 ALA A C 1
ATOM 1958 O O . ALA A 1 257 ? -23.422 10.281 20.188 1 42.38 257 ALA A O 1
ATOM 1959 N N . MET B 1 1 ? -16.5 91.812 3.205 1 30.39 1 MET B N 1
ATOM 1960 C CA . MET B 1 1 ? -16 90.812 4.102 1 30.39 1 MET B CA 1
ATOM 1961 C C . MET B 1 1 ? -15.789 89.5 3.354 1 30.39 1 MET B C 1
ATOM 1963 O O . MET B 1 1 ? -16.75 88.875 2.908 1 30.39 1 MET B O 1
ATOM 1967 N N . ASN B 1 2 ? -14.664 89.312 2.6 1 35.62 2 ASN B N 1
ATOM 1968 C CA . ASN B 1 2 ? -14.156 88.25 1.702 1 35.62 2 ASN B CA 1
ATOM 1969 C C . ASN B 1 2 ? -13.977 86.938 2.422 1 35.62 2 ASN B C 1
ATOM 1971 O O . ASN B 1 2 ? -13.195 86.812 3.367 1 35.62 2 ASN B O 1
ATOM 1975 N N . VAL B 1 3 ? -14.984 86.125 2.58 1 44.22 3 VAL B N 1
ATOM 1976 C CA . VAL B 1 3 ? -15.031 84.812 3.215 1 44.22 3 VAL B CA 1
ATOM 1977 C C . VAL B 1 3 ? -13.992 83.938 2.584 1 44.22 3 VAL B C 1
ATOM 1979 O O . VAL B 1 3 ? -14.047 83.625 1.385 1 44.22 3 VAL B O 1
ATOM 1982 N N . SER B 1 4 ? -12.703 83.938 3.014 1 39.22 4 SER B N 1
ATOM 1983 C CA . SER B 1 4 ? -11.57 83.125 2.588 1 39.22 4 SER B CA 1
ATOM 1984 C C . SER B 1 4 ? -11.891 81.625 2.684 1 39.22 4 SER B C 1
ATOM 1986 O O . SER B 1 4 ? -12.508 81.188 3.654 1 39.22 4 SER B O 1
ATOM 1988 N N . ALA B 1 5 ? -11.938 81 1.506 1 50.19 5 ALA B N 1
ATOM 1989 C CA . ALA B 1 5 ? -12.219 79.562 1.306 1 50.19 5 ALA B CA 1
ATOM 1990 C C . ALA B 1 5 ? -11.383 78.688 2.246 1 50.19 5 ALA B C 1
ATOM 1992 O O . ALA B 1 5 ? -10.219 79 2.514 1 50.19 5 ALA B O 1
ATOM 1993 N N . PRO B 1 6 ? -12.023 77.875 3.156 1 47.22 6 PRO B N 1
ATOM 1994 C CA . PRO B 1 6 ? -11.25 77.125 4.109 1 47.22 6 PRO B CA 1
ATOM 1995 C C . PRO B 1 6 ? -10.148 76.312 3.439 1 47.22 6 PRO B C 1
ATOM 1997 O O . PRO B 1 6 ? -10.25 75.938 2.256 1 47.22 6 PRO B O 1
ATOM 2000 N N . PRO B 1 7 ? -8.859 76.312 3.895 1 42.78 7 PRO B N 1
ATOM 2001 C CA . PRO B 1 7 ? -7.73 75.625 3.275 1 42.78 7 PRO B CA 1
ATOM 2002 C C . PRO B 1 7 ? -8.016 74.125 3.006 1 42.78 7 PRO B C 1
ATOM 2004 O O . PRO B 1 7 ? -8.82 73.5 3.717 1 42.78 7 PRO B O 1
ATOM 2007 N N . GLN B 1 8 ? -8.039 73.688 1.754 1 40.91 8 GLN B N 1
ATOM 2008 C CA . GLN B 1 8 ? -8.18 72.375 1.258 1 40.91 8 GLN B CA 1
ATOM 2009 C C . GLN B 1 8 ? -7.246 71.375 2.004 1 40.91 8 GLN B C 1
ATOM 2011 O O . GLN B 1 8 ? -6.039 71.625 2.084 1 40.91 8 GLN B O 1
ATOM 2016 N N . GLN B 1 9 ? -7.711 70.688 3.082 1 39.91 9 GLN B N 1
ATOM 2017 C CA . GLN B 1 9 ? -6.961 69.688 3.793 1 39.91 9 GLN B CA 1
ATOM 2018 C C . GLN B 1 9 ? -6.258 68.75 2.818 1 39.91 9 GLN B C 1
ATOM 2020 O O . GLN B 1 9 ? -6.898 68.188 1.932 1 39.91 9 GLN B O 1
ATOM 2025 N N . THR B 1 10 ? -4.996 69 2.406 1 40.44 10 THR B N 1
ATOM 2026 C CA . THR B 1 10 ? -4.125 68.125 1.643 1 40.44 10 THR B CA 1
ATOM 2027 C C . THR B 1 10 ? -4.188 66.688 2.186 1 40.44 10 THR B C 1
ATOM 2029 O O . THR B 1 10 ? -3.955 66.438 3.375 1 40.44 10 THR B O 1
ATOM 2032 N N . HIS B 1 11 ? -5.105 65.812 1.72 1 41.94 11 HIS B N 1
ATOM 2033 C CA . HIS B 1 11 ? -5.129 64.438 2.016 1 41.94 11 HIS B CA 1
ATOM 2034 C C . HIS B 1 11 ? -3.732 63.812 1.927 1 41.94 11 HIS B C 1
ATOM 2036 O O . HIS B 1 11 ? -3.008 64.062 0.957 1 41.94 11 HIS B O 1
ATOM 2042 N N . PRO B 1 12 ? -3.066 63.625 3.068 1 40.22 12 PRO B N 1
ATOM 2043 C CA . PRO B 1 12 ? -1.754 62.969 2.955 1 40.22 12 PRO B CA 1
ATOM 2044 C C . PRO B 1 12 ? -1.738 61.844 1.935 1 40.22 12 PRO B C 1
ATOM 2046 O O . PRO B 1 12 ? -2.773 61.219 1.683 1 40.22 12 PRO B O 1
ATOM 2049 N N . ASP B 1 13 ? -0.976 61.938 0.864 1 40.94 13 ASP B N 1
ATOM 2050 C CA . ASP B 1 13 ? -0.727 60.938 -0.167 1 40.94 13 ASP B CA 1
ATOM 2051 C C . ASP B 1 13 ? -0.512 59.562 0.45 1 40.94 13 ASP B C 1
ATOM 2053 O O . ASP B 1 13 ? 0.455 59.344 1.185 1 40.94 13 ASP B O 1
ATOM 2057 N N . VAL B 1 14 ? -1.556 58.812 0.824 1 45.66 14 VAL B N 1
ATOM 2058 C CA . VAL B 1 14 ? -1.608 57.438 1.26 1 45.66 14 VAL B CA 1
ATOM 2059 C C . VAL B 1 14 ? -0.659 56.594 0.412 1 45.66 14 VAL B C 1
ATOM 2061 O O . VAL B 1 14 ? -0.52 55.375 0.637 1 45.66 14 VAL B O 1
ATOM 2064 N N . ALA B 1 15 ? -0.135 57.156 -0.719 1 41.88 15 ALA B N 1
ATOM 2065 C CA . ALA B 1 15 ? 0.593 56.281 -1.646 1 41.88 15 ALA B CA 1
ATOM 2066 C C . ALA B 1 15 ? 1.955 55.906 -1.077 1 41.88 15 ALA B C 1
ATOM 2068 O O . ALA B 1 15 ? 2.742 55.219 -1.743 1 41.88 15 ALA B O 1
ATOM 2069 N N . SER B 1 16 ? 2.438 56.562 -0.073 1 41.12 16 SER B N 1
ATOM 2070 C CA . SER B 1 16 ? 3.732 56 0.286 1 41.12 16 SER B CA 1
ATOM 2071 C C . SER B 1 16 ? 3.586 54.562 0.771 1 41.12 16 SER B C 1
ATOM 2073 O O . SER B 1 16 ? 3.342 54.312 1.956 1 41.12 16 SER B O 1
ATOM 2075 N N . GLN B 1 17 ? 2.715 53.812 0.088 1 37.03 17 GLN B N 1
ATOM 2076 C CA . GLN B 1 17 ? 2.783 52.375 0.421 1 37.03 17 GLN B CA 1
ATOM 2077 C C . GLN B 1 17 ? 4.23 51.906 0.524 1 37.03 17 GLN B C 1
ATOM 2079 O O . GLN B 1 17 ? 4.996 52.031 -0.436 1 37.03 17 GLN B O 1
ATOM 2084 N N . ALA B 1 18 ? 4.934 52.094 1.687 1 40.84 18 ALA B N 1
ATOM 2085 C CA . ALA B 1 18 ? 6.191 51.406 1.957 1 40.84 18 ALA B CA 1
ATOM 2086 C C . ALA B 1 18 ? 6.25 50.062 1.229 1 40.84 18 ALA B C 1
ATOM 2088 O O . ALA B 1 18 ? 5.418 49.188 1.47 1 40.84 18 ALA B O 1
ATOM 2089 N N . THR B 1 19 ? 6.578 50.031 -0.027 1 40.56 19 THR B N 1
ATOM 2090 C CA . THR B 1 19 ? 6.949 48.781 -0.668 1 40.56 19 THR B CA 1
ATOM 2091 C C . THR B 1 19 ? 7.785 47.906 0.273 1 40.56 19 THR B C 1
ATOM 2093 O O . THR B 1 19 ? 8.906 48.281 0.63 1 40.56 19 THR B O 1
ATOM 2096 N N . VAL B 1 20 ? 7.227 47.344 1.234 1 38.41 20 VAL B N 1
ATOM 2097 C CA . VAL B 1 20 ? 7.949 46.281 1.948 1 38.41 20 VAL B CA 1
ATOM 2098 C C . VAL B 1 20 ? 8.844 45.531 0.975 1 38.41 20 VAL B C 1
ATOM 2100 O O . VAL B 1 20 ? 8.352 44.812 0.101 1 38.41 20 VAL B O 1
ATOM 2103 N N . SER B 1 21 ? 9.945 46.062 0.474 1 37.94 21 SER B N 1
ATOM 2104 C CA . SER B 1 21 ? 10.938 45.25 -0.236 1 37.94 21 SER B CA 1
ATOM 2105 C C . SER B 1 21 ? 11.164 43.906 0.47 1 37.94 21 SER B C 1
ATOM 2107 O O . SER B 1 21 ? 11.625 43.875 1.613 1 37.94 21 SER B O 1
ATOM 2109 N N . LEU B 1 22 ? 10.281 43.031 0.38 1 37.22 22 LEU B N 1
ATOM 2110 C CA . LEU B 1 22 ? 10.625 41.688 0.783 1 37.22 22 LEU B CA 1
ATOM 2111 C C . LEU B 1 22 ? 12.031 41.312 0.322 1 37.22 22 LEU B C 1
ATOM 2113 O O . LEU B 1 22 ? 12.281 41.188 -0.878 1 37.22 22 LEU B O 1
ATOM 2117 N N . ARG B 1 23 ? 13.07 41.969 0.924 1 36.97 23 ARG B N 1
ATOM 2118 C CA . ARG B 1 23 ? 14.406 41.438 0.646 1 36.97 23 ARG B CA 1
ATOM 2119 C C . ARG B 1 23 ? 14.414 39.938 0.604 1 36.97 23 ARG B C 1
ATOM 2121 O O . ARG B 1 23 ? 13.852 39.281 1.488 1 36.97 23 ARG B O 1
ATOM 2128 N N . PRO B 1 24 ? 14.594 39.438 -0.55 1 38.53 24 PRO B N 1
ATOM 2129 C CA . PRO B 1 24 ? 14.727 37.969 -0.55 1 38.53 24 PRO B CA 1
ATOM 2130 C C . PRO B 1 24 ? 15.586 37.469 0.605 1 38.53 24 PRO B C 1
ATOM 2132 O O . PRO B 1 24 ? 16.578 38.094 0.969 1 38.53 24 PRO B O 1
ATOM 2135 N N . VAL B 1 25 ? 15.023 37.031 1.677 1 38.44 25 VAL B N 1
ATOM 2136 C CA . VAL B 1 25 ? 15.844 36.312 2.648 1 38.44 25 VAL B CA 1
ATOM 2137 C C . VAL B 1 25 ? 17.016 35.625 1.937 1 38.44 25 VAL B C 1
ATOM 2139 O O . VAL B 1 25 ? 16.812 34.719 1.138 1 38.44 25 VAL B O 1
ATOM 2142 N N . GLN B 1 26 ? 17.984 36.344 1.499 1 38.06 26 GLN B N 1
ATOM 2143 C CA . GLN B 1 26 ? 19.203 35.688 1.069 1 38.06 26 GLN B CA 1
ATOM 2144 C C . GLN B 1 26 ? 19.516 34.5 1.938 1 38.06 26 GLN B C 1
ATOM 2146 O O . GLN B 1 26 ? 19.594 34.594 3.164 1 38.06 26 GLN B O 1
ATOM 2151 N N . MET B 1 27 ? 19 33.312 1.579 1 43.88 27 MET B N 1
ATOM 2152 C CA . MET B 1 27 ? 19.469 32.031 2.143 1 43.88 27 MET B CA 1
ATOM 2153 C C . MET B 1 27 ? 20.938 32.125 2.521 1 43.88 27 MET B C 1
ATOM 2155 O O . MET B 1 27 ? 21.797 32.219 1.651 1 43.88 27 MET B O 1
ATOM 2159 N N . ARG B 1 28 ? 21.297 32.906 3.488 1 43.28 28 ARG B N 1
ATOM 2160 C CA . ARG B 1 28 ? 22.688 32.969 3.926 1 43.28 28 ARG B CA 1
ATOM 2161 C C . ARG B 1 28 ? 23.281 31.562 4.027 1 43.28 28 ARG B C 1
ATOM 2163 O O . ARG B 1 28 ? 22.953 30.812 4.938 1 43.28 28 ARG B O 1
ATOM 2170 N N . VAL B 1 29 ? 23.484 30.891 2.947 1 48.78 29 VAL B N 1
ATOM 2171 C CA . VAL B 1 29 ? 24.438 29.781 2.912 1 48.78 29 VAL B CA 1
ATOM 2172 C C . VAL B 1 29 ? 25.719 30.188 3.654 1 48.78 29 VAL B C 1
ATOM 2174 O O . VAL B 1 29 ? 26.75 30.453 3.033 1 48.78 29 VAL B O 1
ATOM 2177 N N . GLY B 1 30 ? 25.656 31.094 4.449 1 49.34 30 GLY B N 1
ATOM 2178 C CA . GLY B 1 30 ? 26.906 31.594 4.98 1 49.34 30 GLY B CA 1
ATOM 2179 C C . GLY B 1 30 ? 27.828 30.5 5.465 1 49.34 30 GLY B C 1
ATOM 2180 O O . GLY B 1 30 ? 29.031 30.719 5.641 1 49.34 30 GLY B O 1
ATOM 2181 N N . GLY B 1 31 ? 27.375 29.438 6.258 1 60.34 31 GLY B N 1
ATOM 2182 C CA . GLY B 1 31 ? 28.453 28.656 6.82 1 60.34 31 GLY B CA 1
ATOM 2183 C C . GLY B 1 31 ? 28.984 27.594 5.867 1 60.34 31 GLY B C 1
ATOM 2184 O O . GLY B 1 31 ? 28.359 27.312 4.844 1 60.34 31 GLY B O 1
ATOM 2185 N N . GLY B 1 32 ? 30.266 27.281 5.816 1 80.31 32 GLY B N 1
ATOM 2186 C CA . GLY B 1 32 ? 31.062 26.297 5.117 1 80.31 32 GLY B CA 1
ATOM 2187 C C . GLY B 1 32 ? 30.391 24.938 5.031 1 80.31 32 GLY B C 1
ATOM 2188 O O . GLY B 1 32 ? 29.266 24.766 5.52 1 80.31 32 GLY B O 1
ATOM 2189 N N . VAL B 1 33 ? 30.766 24.109 4.172 1 86.19 33 VAL B N 1
ATOM 2190 C CA . VAL B 1 33 ? 30.297 22.75 3.926 1 86.19 33 VAL B CA 1
ATOM 2191 C C . VAL B 1 33 ? 30.078 22.031 5.254 1 86.19 33 VAL B C 1
ATOM 2193 O O . VAL B 1 33 ? 29.109 21.281 5.406 1 86.19 33 VAL B O 1
ATOM 2196 N N . ALA B 1 34 ? 30.812 22.406 6.184 1 90.69 34 ALA B N 1
ATOM 2197 C CA . ALA B 1 34 ? 30.703 21.75 7.488 1 90.69 34 ALA B CA 1
ATOM 2198 C C . ALA B 1 34 ? 29.422 22.188 8.211 1 90.69 34 ALA B C 1
ATOM 2200 O O . ALA B 1 34 ? 28.75 21.359 8.836 1 90.69 34 ALA B O 1
ATOM 2201 N N . ALA B 1 35 ? 29.156 23.438 8.188 1 89.56 35 ALA B N 1
ATOM 2202 C CA . ALA B 1 35 ? 27.953 23.969 8.828 1 89.56 35 ALA B CA 1
ATOM 2203 C C . ALA B 1 35 ? 26.688 23.406 8.18 1 89.56 35 ALA B C 1
ATOM 2205 O O . ALA B 1 35 ? 25.703 23.109 8.867 1 89.56 35 ALA B O 1
ATOM 2206 N N . TYR B 1 36 ? 26.734 23.234 6.879 1 90.81 36 TYR B N 1
ATOM 2207 C CA . TYR B 1 36 ? 25.625 22.656 6.133 1 90.81 36 TYR B CA 1
ATOM 2208 C C . TYR B 1 36 ? 25.312 21.25 6.609 1 90.81 36 TYR B C 1
ATOM 2210 O O . TYR B 1 36 ? 24.156 20.922 6.91 1 90.81 36 TYR B O 1
ATOM 2218 N N . TRP B 1 37 ? 26.328 20.406 6.77 1 93.12 37 TRP B N 1
ATOM 2219 C CA . TRP B 1 37 ? 26.141 19.016 7.156 1 93.12 37 TRP B CA 1
ATOM 2220 C C . TRP B 1 37 ? 25.719 18.906 8.617 1 93.12 37 TRP B C 1
ATOM 2222 O O . TRP B 1 37 ? 25 17.984 8.992 1 93.12 37 TRP B O 1
ATOM 2232 N N . ARG B 1 38 ? 26.156 19.891 9.383 1 92.88 38 ARG B N 1
ATOM 2233 C CA . ARG B 1 38 ? 25.719 19.922 10.773 1 92.88 38 ARG B CA 1
ATOM 2234 C C . ARG B 1 38 ? 24.219 20.188 10.859 1 92.88 38 ARG B C 1
ATOM 2236 O O . ARG B 1 38 ? 23.531 19.594 11.703 1 92.88 38 ARG B O 1
ATOM 2243 N N . LYS B 1 39 ? 23.812 21.016 9.984 1 92.81 39 LYS B N 1
ATOM 2244 C CA . LYS B 1 39 ? 22.391 21.328 9.953 1 92.81 39 LYS B CA 1
ATOM 2245 C C . LYS B 1 39 ? 21.578 20.141 9.445 1 92.81 39 LYS B C 1
ATOM 2247 O O . LYS B 1 39 ? 20.516 19.828 9.977 1 92.81 39 LYS B O 1
ATOM 2252 N N . VAL B 1 40 ? 22.047 19.469 8.43 1 94.56 40 VAL B N 1
ATOM 2253 C CA . VAL B 1 40 ? 21.422 18.266 7.902 1 94.56 40 VAL B CA 1
ATOM 2254 C C . VAL B 1 40 ? 21.312 17.219 9.008 1 94.56 40 VAL B C 1
ATOM 2256 O O . VAL B 1 40 ? 20.234 16.625 9.211 1 94.56 40 VAL B O 1
ATOM 2259 N N . TRP B 1 41 ? 22.375 17.062 9.703 1 95.19 41 TRP B N 1
ATOM 2260 C CA . TRP B 1 41 ? 22.406 16.062 10.766 1 95.19 41 TRP B CA 1
ATOM 2261 C C . TRP B 1 41 ? 21.469 16.453 11.906 1 95.19 41 TRP B C 1
ATOM 2263 O O . TRP B 1 41 ? 20.844 15.586 12.523 1 95.19 41 TRP B O 1
ATOM 2273 N N . ALA B 1 42 ? 21.359 17.719 12.195 1 93.38 42 ALA B N 1
ATOM 2274 C CA . ALA B 1 42 ? 20.469 18.188 13.258 1 93.38 42 ALA B CA 1
ATOM 2275 C C . ALA B 1 42 ? 19.016 17.859 12.945 1 93.38 42 ALA B C 1
ATOM 2277 O O . ALA B 1 42 ? 18.266 17.422 13.828 1 93.38 42 ALA B O 1
ATOM 2278 N N . ILE B 1 43 ? 18.672 18.062 11.711 1 93.12 43 ILE B N 1
ATOM 2279 C CA . ILE B 1 43 ? 17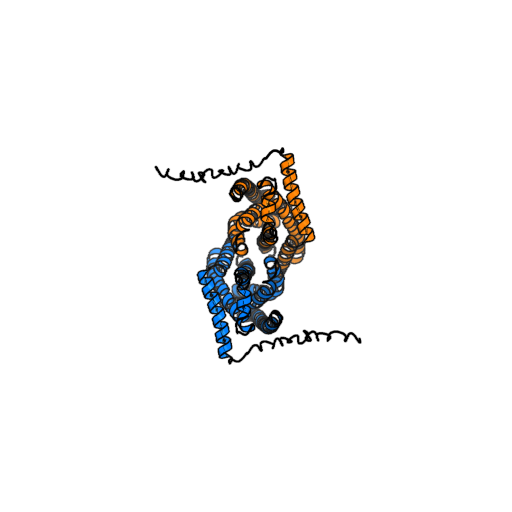.312 17.766 11.281 1 93.12 43 ILE B CA 1
ATOM 2280 C C . ILE B 1 43 ? 17.078 16.266 11.32 1 93.12 43 ILE B C 1
ATOM 2282 O O . ILE B 1 43 ? 16.031 15.805 11.805 1 93.12 43 ILE B O 1
ATOM 2286 N N . ALA B 1 44 ? 18 15.484 10.812 1 95.69 44 ALA B N 1
ATOM 2287 C CA . ALA B 1 44 ? 17.891 14.031 10.844 1 95.69 44 ALA B CA 1
ATOM 2288 C C . ALA B 1 44 ? 17.766 13.516 12.273 1 95.69 44 ALA B C 1
ATOM 2290 O O . ALA B 1 44 ? 16.922 12.664 12.562 1 95.69 44 ALA B O 1
ATOM 2291 N N . HIS B 1 45 ? 18.562 14.031 13.117 1 94.56 45 HIS B N 1
ATOM 2292 C CA . HIS B 1 45 ? 18.578 13.602 14.508 1 94.56 45 HIS B CA 1
ATOM 2293 C C . HIS B 1 45 ? 17.266 13.945 15.203 1 94.56 45 HIS B C 1
ATOM 2295 O O . HIS B 1 45 ? 16.734 13.141 15.977 1 94.56 45 HIS B O 1
ATOM 2301 N N . LYS B 1 46 ? 16.766 15.062 14.906 1 91.31 46 LYS B N 1
ATOM 2302 C CA . LYS B 1 46 ? 15.484 15.477 15.453 1 91.31 46 LYS B CA 1
ATOM 2303 C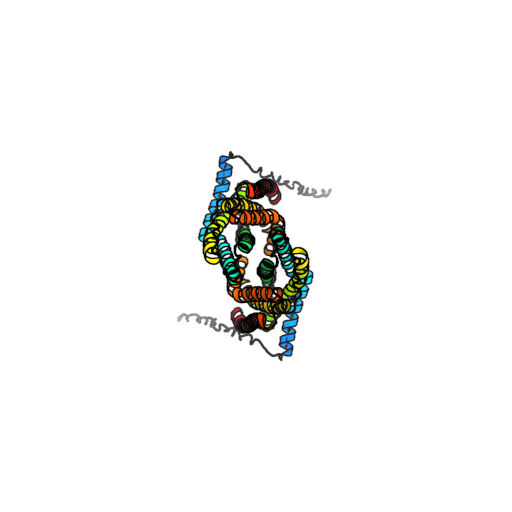 C . LYS B 1 46 ? 14.367 14.531 15.016 1 91.31 46 LYS B C 1
ATOM 2305 O O . LYS B 1 46 ? 13.539 14.117 15.828 1 91.31 46 LYS B O 1
ATOM 2310 N N . ASP B 1 47 ? 14.398 14.219 13.766 1 91.94 47 ASP B N 1
ATOM 2311 C CA . ASP B 1 47 ? 13.367 13.336 13.242 1 91.94 47 ASP B CA 1
ATOM 2312 C C . ASP B 1 47 ? 13.508 11.922 13.812 1 91.94 47 ASP B C 1
ATOM 2314 O O . ASP B 1 47 ? 12.508 11.273 14.125 1 91.94 47 ASP B O 1
ATOM 2318 N N . LEU B 1 48 ? 14.75 11.484 13.945 1 92.5 48 LEU B N 1
ATOM 2319 C CA . LEU B 1 48 ? 15 10.156 14.508 1 92.5 48 LEU B CA 1
ATOM 2320 C C . LEU B 1 48 ? 14.562 10.102 15.969 1 92.5 48 LEU B C 1
ATOM 2322 O O . LEU B 1 48 ? 13.922 9.133 16.391 1 92.5 48 LEU B O 1
ATOM 2326 N N . ARG B 1 49 ? 14.805 11.109 16.688 1 90.56 49 ARG B N 1
ATOM 2327 C CA . ARG B 1 49 ? 14.43 11.164 18.109 1 90.56 49 ARG B CA 1
ATOM 2328 C C . ARG B 1 49 ? 12.914 11.242 18.25 1 90.56 49 ARG B C 1
ATOM 2330 O O . ARG B 1 49 ? 12.336 10.594 19.141 1 90.56 49 ARG B O 1
ATOM 2337 N N . ALA B 1 50 ? 12.336 12.039 17.438 1 86.75 50 ALA B N 1
ATOM 2338 C CA . ALA B 1 50 ? 10.883 12.18 17.469 1 86.75 50 ALA B CA 1
ATOM 2339 C C . ALA B 1 50 ? 10.195 10.852 17.156 1 86.75 50 ALA B C 1
ATOM 2341 O O . ALA B 1 50 ? 9.188 10.508 17.781 1 86.75 50 ALA B O 1
ATOM 2342 N N . GLU B 1 51 ? 10.836 10.125 16.281 1 84.38 51 GLU B N 1
ATOM 2343 C CA . GLU B 1 51 ? 10.242 8.852 15.898 1 84.38 51 GLU B CA 1
ATOM 2344 C C . GLU B 1 51 ? 10.445 7.793 16.969 1 84.38 51 GLU B C 1
ATOM 2346 O O . GLU B 1 51 ? 9.586 6.934 17.188 1 84.38 51 GLU B O 1
ATOM 2351 N N . VAL B 1 52 ? 11.602 7.766 17.562 1 83.5 52 VAL B N 1
ATOM 2352 C CA . VAL B 1 52 ? 11.859 6.816 18.641 1 83.5 52 VAL B CA 1
ATOM 2353 C C . VAL B 1 52 ? 10.859 7.027 19.766 1 83.5 52 VAL B C 1
ATOM 2355 O O . VAL B 1 52 ? 10.43 6.07 20.422 1 83.5 52 VAL B O 1
ATOM 2358 N N . ARG B 1 53 ? 10.391 8.25 19.891 1 78.94 53 ARG B N 1
ATOM 2359 C CA . ARG B 1 53 ? 9.43 8.586 20.938 1 78.94 53 ARG B CA 1
ATOM 2360 C C . ARG B 1 53 ? 8 8.289 20.484 1 78.94 53 ARG B C 1
ATOM 2362 O O . ARG B 1 53 ? 7.215 7.715 21.234 1 78.94 53 ARG B O 1
ATOM 2369 N N . ALA B 1 54 ? 7.695 8.664 19.281 1 76.19 54 ALA B N 1
ATOM 2370 C CA . ALA B 1 54 ? 6.34 8.516 18.766 1 76.19 54 ALA B CA 1
ATOM 2371 C C . ALA B 1 54 ? 6.086 7.078 18.297 1 76.19 54 ALA B C 1
ATOM 2373 O O . ALA B 1 54 ? 4.973 6.566 18.438 1 76.19 54 ALA B O 1
ATOM 2374 N N . LYS B 1 55 ? 7.234 6.457 17.812 1 77.88 55 LYS B N 1
ATOM 2375 C CA . LYS B 1 55 ? 7.207 5.102 17.281 1 77.88 55 LYS B CA 1
ATOM 2376 C C . LYS B 1 55 ? 6.098 4.949 16.234 1 77.88 55 LYS B C 1
ATOM 2378 O O . LYS B 1 55 ? 5.371 3.953 16.25 1 77.88 55 LYS B O 1
ATOM 2383 N N . GLU B 1 56 ? 5.953 5.871 15.461 1 76.81 56 GLU B N 1
ATOM 2384 C CA . GLU B 1 56 ? 4.844 5.855 14.516 1 76.81 56 GLU B CA 1
ATOM 2385 C C . GLU B 1 56 ? 5.301 5.375 13.141 1 76.81 56 GLU B C 1
ATOM 2387 O O . GLU B 1 56 ? 4.77 4.398 12.609 1 76.81 56 GLU B O 1
ATOM 2392 N N . ILE B 1 57 ? 6.355 6 12.625 1 78.81 57 ILE B N 1
ATOM 2393 C CA . ILE B 1 57 ? 6.777 5.719 11.258 1 78.81 57 ILE B CA 1
ATOM 2394 C C . ILE B 1 57 ? 7.395 4.324 11.188 1 78.81 57 ILE B C 1
ATOM 2396 O O . ILE B 1 57 ? 6.91 3.461 10.453 1 78.81 57 ILE B O 1
ATOM 2400 N N . PHE B 1 58 ? 8.359 4.102 12.039 1 82.94 58 PHE B N 1
ATOM 2401 C CA . PHE B 1 58 ? 9.062 2.822 12.047 1 82.94 58 PHE B CA 1
ATOM 2402 C C . PHE B 1 58 ? 8.102 1.682 12.352 1 82.94 58 PHE B C 1
ATOM 2404 O O . PHE B 1 58 ? 8.102 0.658 11.672 1 82.94 58 PHE B O 1
ATOM 2411 N N . SER B 1 59 ? 7.32 1.902 13.344 1 82.25 59 SER B N 1
ATOM 2412 C CA . SER B 1 59 ? 6.398 0.852 13.766 1 82.25 59 SER B CA 1
ATOM 2413 C C . SER B 1 59 ? 5.395 0.529 12.664 1 82.25 59 SER B C 1
ATOM 2415 O O . SER B 1 59 ? 5.105 -0.641 12.398 1 82.25 59 SER B O 1
ATOM 2417 N N . THR B 1 60 ? 4.984 1.534 12.055 1 82.69 60 THR B N 1
ATOM 2418 C CA . THR B 1 60 ? 3.992 1.345 11 1 82.69 60 THR B CA 1
ATOM 2419 C C . THR B 1 60 ? 4.598 0.599 9.812 1 82.69 60 THR B C 1
ATOM 2421 O O . THR B 1 60 ? 4.035 -0.395 9.352 1 82.69 60 THR B O 1
ATOM 2424 N N . MET B 1 61 ? 5.719 1.022 9.391 1 87.38 61 MET B N 1
ATOM 2425 C CA . MET B 1 61 ? 6.375 0.397 8.25 1 87.38 61 MET B CA 1
ATOM 2426 C C . MET B 1 61 ? 6.754 -1.048 8.562 1 87.38 61 MET B C 1
ATOM 2428 O O . MET B 1 61 ? 6.57 -1.936 7.727 1 87.38 61 MET B O 1
ATOM 2432 N N . SER B 1 62 ? 7.211 -1.214 9.734 1 89.94 62 SER B N 1
ATOM 2433 C CA . SER B 1 62 ? 7.637 -2.551 10.133 1 89.94 62 SER B CA 1
ATOM 2434 C C . SER B 1 62 ? 6.441 -3.482 10.312 1 89.94 62 SER B C 1
ATOM 2436 O O . SER B 1 62 ? 6.469 -4.625 9.852 1 89.94 62 SER B O 1
ATOM 2438 N N . ALA B 1 63 ? 5.438 -2.98 11 1 87.12 63 ALA B N 1
ATOM 2439 C CA . ALA B 1 63 ? 4.242 -3.789 11.211 1 87.12 63 ALA B CA 1
ATOM 2440 C C . ALA B 1 63 ? 3.609 -4.184 9.883 1 87.12 63 ALA B C 1
ATOM 2442 O O . ALA B 1 63 ? 3.299 -5.359 9.656 1 87.12 63 ALA B O 1
ATOM 2443 N N . PHE B 1 64 ? 3.506 -3.203 9.117 1 87.75 64 PHE B N 1
ATOM 2444 C CA . PHE B 1 64 ? 2.932 -3.467 7.805 1 87.75 64 PHE B CA 1
ATOM 2445 C C . PHE B 1 64 ? 3.768 -4.492 7.043 1 87.75 64 PHE B C 1
ATOM 2447 O O . PHE B 1 64 ? 3.229 -5.445 6.48 1 87.75 64 PHE B O 1
ATOM 2454 N N . SER B 1 65 ? 5.012 -4.289 6.941 1 92.38 65 SER B N 1
ATOM 2455 C CA . SER B 1 65 ? 5.902 -5.125 6.145 1 92.38 65 SER B CA 1
ATOM 2456 C C . SER B 1 65 ? 5.926 -6.559 6.664 1 92.38 65 SER B C 1
ATOM 2458 O O . SER B 1 65 ? 5.855 -7.512 5.883 1 92.38 65 SER B O 1
ATOM 2460 N N . VAL B 1 66 ? 5.984 -6.703 7.938 1 92.31 66 VAL B N 1
ATOM 2461 C CA . VAL B 1 66 ? 6.016 -8.031 8.539 1 92.31 66 VAL B CA 1
ATOM 2462 C C . VAL B 1 66 ? 4.684 -8.742 8.297 1 92.31 66 VAL B C 1
ATOM 2464 O O . VAL B 1 66 ? 4.66 -9.906 7.895 1 92.31 66 VAL B O 1
ATOM 2467 N N . LEU B 1 67 ? 3.635 -8.023 8.508 1 89.56 67 LEU B N 1
ATOM 2468 C CA . LEU B 1 67 ? 2.311 -8.594 8.289 1 89.56 67 LEU B CA 1
ATOM 2469 C C . LEU B 1 67 ? 2.111 -8.953 6.82 1 89.56 67 LEU B C 1
ATOM 2471 O O . LEU B 1 67 ? 1.536 -10 6.508 1 89.56 67 LEU B O 1
ATOM 2475 N N . ALA B 1 68 ? 2.529 -8.031 5.98 1 91.69 68 ALA B N 1
ATOM 2476 C CA . ALA B 1 68 ? 2.412 -8.297 4.551 1 91.69 68 ALA B CA 1
ATOM 2477 C C . ALA B 1 68 ? 3.18 -9.555 4.156 1 91.69 68 ALA B C 1
ATOM 2479 O O . ALA B 1 68 ? 2.672 -10.383 3.404 1 91.69 68 ALA B O 1
ATOM 2480 N N . VAL B 1 69 ? 4.355 -9.75 4.652 1 92.12 69 VAL B N 1
ATOM 2481 C CA . VAL B 1 69 ? 5.168 -10.922 4.348 1 92.12 69 VAL B CA 1
ATOM 2482 C C . VAL B 1 69 ? 4.504 -12.172 4.918 1 92.12 69 VAL B C 1
ATOM 2484 O O . VAL B 1 69 ? 4.523 -13.234 4.289 1 92.12 69 VAL B O 1
ATOM 2487 N N . LEU B 1 70 ? 3.959 -12.055 6.07 1 88.88 70 LEU B N 1
ATOM 2488 C CA . LEU B 1 70 ? 3.236 -13.172 6.672 1 88.88 70 LEU B CA 1
ATOM 2489 C C . LEU B 1 70 ? 2.051 -13.578 5.801 1 88.88 70 LEU B C 1
ATOM 2491 O O . LEU B 1 70 ? 1.817 -14.766 5.582 1 88.88 70 LEU B O 1
ATOM 2495 N N . VAL B 1 71 ? 1.342 -12.609 5.328 1 86.94 71 VAL B N 1
ATOM 2496 C CA . VAL B 1 71 ? 0.183 -12.867 4.477 1 86.94 71 VAL B CA 1
ATOM 2497 C C . VAL B 1 71 ? 0.627 -13.562 3.195 1 86.94 71 VAL B C 1
ATOM 2499 O O . VAL B 1 71 ? 0.041 -14.578 2.799 1 86.94 71 VAL B O 1
ATOM 2502 N N . PHE B 1 72 ? 1.644 -13.078 2.578 1 88.56 72 PHE B N 1
ATOM 2503 C CA . PHE B 1 72 ? 2.146 -13.68 1.353 1 88.56 72 PHE B CA 1
ATOM 2504 C C . PHE B 1 72 ? 2.691 -15.078 1.624 1 88.56 72 PHE B C 1
ATOM 2506 O O . PHE B 1 72 ? 2.527 -15.984 0.804 1 88.56 72 PHE B O 1
ATOM 2513 N N . GLY B 1 73 ? 3.367 -15.219 2.707 1 87.81 73 GLY B N 1
ATOM 2514 C CA . GLY B 1 73 ? 3.881 -16.531 3.086 1 87.81 73 GLY B CA 1
ATOM 2515 C C . GLY B 1 73 ? 2.789 -17.562 3.271 1 87.81 73 GLY B C 1
ATOM 2516 O O . GLY B 1 73 ? 2.936 -18.703 2.838 1 87.81 73 GLY B O 1
ATOM 2517 N N . LEU B 1 74 ? 1.726 -17.203 3.859 1 84.88 74 LEU B N 1
ATOM 2518 C CA . LEU B 1 74 ? 0.603 -18.109 4.09 1 84.88 74 LEU B CA 1
ATOM 2519 C C . LEU B 1 74 ? -0.112 -18.422 2.781 1 84.88 74 LEU B C 1
ATOM 2521 O O . LEU B 1 74 ? -0.657 -19.516 2.621 1 84.88 74 LEU B O 1
ATOM 2525 N N . ALA B 1 75 ? -0.148 -17.422 1.956 1 82 75 ALA B N 1
ATOM 2526 C CA . ALA B 1 75 ? -0.828 -17.594 0.676 1 82 75 ALA B CA 1
ATOM 2527 C C . ALA B 1 75 ? -0.036 -18.531 -0.236 1 82 75 ALA B C 1
ATOM 2529 O O . ALA B 1 75 ? -0.617 -19.281 -1.02 1 82 75 ALA B O 1
ATOM 2530 N N . PHE B 1 76 ? 1.171 -18.344 -0.219 1 75.44 76 PHE B N 1
ATOM 2531 C CA . PHE B 1 76 ? 2.006 -19.156 -1.091 1 75.44 76 PHE B CA 1
ATOM 2532 C C . PHE B 1 76 ? 2.498 -20.406 -0.359 1 75.44 76 PHE B C 1
ATOM 2534 O O . PHE B 1 76 ? 3.062 -20.312 0.732 1 75.44 76 PHE B O 1
ATOM 2541 N N . ASP B 1 77 ? 1.646 -21.359 -0.204 1 64.62 77 ASP B N 1
ATOM 2542 C CA . ASP B 1 77 ? 2.131 -22.562 0.467 1 64.62 77 ASP B CA 1
ATOM 2543 C C . ASP B 1 77 ? 3.656 -22.625 0.436 1 64.62 77 ASP B C 1
ATOM 2545 O O . ASP B 1 77 ? 4.262 -22.578 -0.636 1 64.62 77 ASP B O 1
ATOM 2549 N N . LEU B 1 78 ? 4.277 -22.047 1.493 1 52.84 78 LEU B N 1
ATOM 2550 C CA . LEU B 1 78 ? 5.73 -22.031 1.611 1 52.84 78 LEU B CA 1
ATOM 2551 C C . LEU B 1 78 ? 6.344 -23.297 1.035 1 52.84 78 LEU B C 1
ATOM 2553 O O . LEU B 1 78 ? 7.555 -23.375 0.816 1 52.84 78 LEU B O 1
ATOM 2557 N N . ARG B 1 79 ? 5.605 -24.188 0.853 1 50.5 79 ARG B N 1
ATOM 2558 C CA . ARG B 1 79 ? 6.227 -25.422 0.377 1 50.5 79 ARG B CA 1
ATOM 2559 C C . ARG B 1 79 ? 6.418 -25.391 -1.136 1 50.5 79 ARG B C 1
ATOM 2561 O O . ARG B 1 79 ? 6.809 -26.391 -1.739 1 50.5 79 ARG B O 1
ATOM 2568 N N . VAL B 1 80 ? 6 -24.312 -1.649 1 53.97 80 VAL B N 1
ATOM 2569 C CA . VAL B 1 80 ? 6.098 -24.297 -3.105 1 53.97 80 VAL B CA 1
ATOM 2570 C C . VAL B 1 80 ? 7.559 -24.422 -3.527 1 53.97 80 VAL B C 1
ATOM 2572 O O . VAL B 1 80 ? 8.43 -23.719 -2.994 1 53.97 80 VAL B O 1
ATOM 2575 N N . PRO B 1 81 ? 7.914 -25.406 -4.258 1 56.06 81 PRO B N 1
ATOM 2576 C CA . PRO B 1 81 ? 9.258 -25.609 -4.816 1 56.06 81 PRO B CA 1
ATOM 2577 C C . PRO B 1 81 ? 9.867 -24.312 -5.371 1 56.06 81 PRO B C 1
ATOM 2579 O O . PRO B 1 81 ? 11.078 -24.25 -5.57 1 56.06 81 PRO B O 1
ATOM 2582 N N . GLN B 1 82 ? 9.086 -23.109 -5.367 1 66.94 82 GLN B N 1
ATOM 2583 C CA . GLN B 1 82 ? 9.719 -22.016 -6.098 1 66.94 82 GLN B CA 1
ATOM 2584 C C . GLN B 1 82 ? 9.516 -20.688 -5.383 1 66.94 82 GLN B C 1
ATOM 2586 O O . GLN B 1 82 ? 9.102 -19.703 -6 1 66.94 82 GLN B O 1
ATOM 2591 N N . ALA B 1 83 ? 9.867 -20.766 -3.984 1 76.25 83 ALA B N 1
ATOM 2592 C CA . ALA B 1 83 ? 9.859 -19.531 -3.203 1 76.25 83 ALA B CA 1
ATOM 2593 C C . ALA B 1 83 ? 10.781 -18.484 -3.82 1 76.25 83 ALA B C 1
ATOM 2595 O O . ALA B 1 83 ? 10.477 -17.281 -3.791 1 76.25 83 ALA B O 1
ATOM 2596 N N . GLU B 1 84 ? 11.82 -18.891 -4.465 1 80.62 84 GLU B N 1
ATOM 2597 C CA . GLU B 1 84 ? 12.82 -17.984 -5.039 1 80.62 84 GLU B CA 1
ATOM 2598 C C . GLU B 1 84 ? 12.227 -17.156 -6.172 1 80.62 84 GLU B C 1
ATOM 2600 O O . GLU B 1 84 ? 12.766 -16.109 -6.52 1 80.62 84 GLU B O 1
ATOM 2605 N N . MET B 1 85 ? 11.148 -17.688 -6.629 1 77.81 85 MET B N 1
ATOM 2606 C CA . MET B 1 85 ? 10.531 -16.969 -7.738 1 77.81 85 MET B CA 1
ATOM 2607 C C . MET B 1 85 ? 9.633 -15.844 -7.234 1 77.81 85 MET B C 1
ATOM 2609 O O . MET B 1 85 ? 9.445 -14.844 -7.922 1 77.81 85 MET B O 1
ATOM 2613 N N . VAL B 1 86 ? 9.188 -15.953 -6.031 1 83.06 86 VAL B N 1
ATOM 2614 C CA . VAL B 1 86 ? 8.188 -15.008 -5.539 1 83.06 86 VAL B CA 1
ATOM 2615 C C . VAL B 1 86 ? 8.836 -14.031 -4.566 1 83.06 86 VAL B C 1
ATOM 2617 O O . VAL B 1 86 ? 8.43 -12.867 -4.477 1 83.06 86 VAL B O 1
ATOM 2620 N N . VAL B 1 87 ? 9.906 -14.438 -3.955 1 90.56 87 VAL B N 1
ATOM 2621 C CA . VAL B 1 87 ? 10.516 -13.727 -2.838 1 90.56 87 VAL B CA 1
ATOM 2622 C C . VAL B 1 87 ? 11.023 -12.367 -3.309 1 90.56 87 VAL B C 1
ATOM 2624 O O . VAL B 1 87 ? 10.805 -11.352 -2.637 1 90.56 87 VAL B O 1
ATOM 2627 N N . PRO B 1 88 ? 11.672 -12.305 -4.527 1 91.88 88 PRO B N 1
ATOM 2628 C CA . PRO B 1 88 ? 12.141 -10.984 -4.965 1 91.88 88 PRO B CA 1
ATOM 2629 C C . PRO B 1 88 ? 11.008 -9.977 -5.121 1 91.88 88 PRO B C 1
ATOM 2631 O O . PRO B 1 88 ? 11.133 -8.828 -4.688 1 91.88 88 PRO B O 1
ATOM 2634 N N . GLY B 1 89 ? 9.93 -10.398 -5.672 1 89.81 89 GLY B N 1
ATOM 2635 C CA . GLY B 1 89 ? 8.773 -9.531 -5.828 1 89.81 89 GLY B CA 1
ATOM 2636 C C . GLY B 1 89 ? 8.133 -9.141 -4.508 1 89.81 89 GLY B C 1
ATOM 2637 O O . GLY B 1 89 ? 7.734 -7.996 -4.32 1 89.81 89 GLY B O 1
ATOM 2638 N N . VAL B 1 90 ? 8.031 -10.109 -3.621 1 91.56 90 VAL B N 1
ATOM 2639 C CA . VAL B 1 90 ? 7.438 -9.852 -2.312 1 91.56 90 VAL B CA 1
ATOM 2640 C C . VAL B 1 90 ? 8.297 -8.859 -1.538 1 91.56 90 VAL B C 1
ATOM 2642 O O . VAL B 1 90 ? 7.777 -7.891 -0.975 1 91.56 90 VAL B O 1
ATOM 2645 N N . LEU B 1 91 ? 9.602 -9.07 -1.547 1 95.44 91 LEU B N 1
ATOM 2646 C CA . LEU B 1 91 ? 10.523 -8.195 -0.83 1 95.44 91 LEU B CA 1
ATOM 2647 C C . LEU B 1 91 ? 10.383 -6.75 -1.301 1 95.44 91 LEU B C 1
ATOM 2649 O O . LEU B 1 91 ? 10.07 -5.859 -0.506 1 95.44 91 LEU B O 1
ATOM 2653 N N . TRP B 1 92 ? 10.516 -6.531 -2.549 1 95.69 92 TRP B N 1
ATOM 2654 C CA . TRP B 1 92 ? 10.547 -5.172 -3.084 1 95.69 92 TRP B CA 1
ATOM 2655 C C . TRP B 1 92 ? 9.148 -4.57 -3.127 1 95.69 92 TRP B C 1
ATOM 2657 O O . TRP B 1 92 ? 8.977 -3.359 -2.979 1 95.69 92 TRP B O 1
ATOM 2667 N N . GLY B 1 93 ? 8.141 -5.387 -3.357 1 93.88 93 GLY B N 1
ATOM 2668 C CA . GLY B 1 93 ? 6.773 -4.898 -3.281 1 93.88 93 GLY B CA 1
ATOM 2669 C C . GLY B 1 93 ? 6.391 -4.414 -1.896 1 93.88 93 GLY B C 1
ATOM 2670 O O . GLY B 1 93 ? 5.812 -3.336 -1.747 1 93.88 93 GLY B O 1
ATOM 2671 N N . VAL B 1 94 ? 6.676 -5.25 -0.907 1 93.81 94 VAL B N 1
ATOM 2672 C CA . VAL B 1 94 ? 6.359 -4.914 0.476 1 93.81 94 VAL B CA 1
ATOM 2673 C C . VAL B 1 94 ? 7.086 -3.633 0.879 1 93.81 94 VAL B C 1
ATOM 2675 O O . VAL B 1 94 ? 6.516 -2.768 1.546 1 93.81 94 VAL B O 1
ATOM 2678 N N . LEU B 1 95 ? 8.32 -3.502 0.479 1 94.5 95 LEU B N 1
ATOM 2679 C CA . LEU B 1 95 ? 9.094 -2.309 0.806 1 94.5 95 LEU B CA 1
ATOM 2680 C C . LEU B 1 95 ? 8.547 -1.089 0.073 1 94.5 95 LEU B C 1
ATOM 2682 O O . LEU B 1 95 ? 8.508 0.01 0.631 1 94.5 95 LEU B O 1
ATOM 2686 N N . LEU B 1 96 ? 8.156 -1.294 -1.142 1 92.62 96 LEU B N 1
ATOM 2687 C CA . LEU B 1 96 ? 7.582 -0.208 -1.93 1 92.62 96 LEU B CA 1
ATOM 2688 C C . LEU B 1 96 ? 6.293 0.303 -1.294 1 92.62 96 LEU B C 1
ATOM 2690 O O . LEU B 1 96 ? 6.137 1.508 -1.082 1 92.62 96 LEU B O 1
ATOM 2694 N N . PHE B 1 97 ? 5.469 -0.6 -0.893 1 88.44 97 PHE B N 1
ATOM 2695 C CA . PHE B 1 97 ? 4.164 -0.215 -0.373 1 88.44 97 PHE B CA 1
ATOM 2696 C C . PHE B 1 97 ? 4.266 0.215 1.085 1 88.44 97 PHE B C 1
ATOM 2698 O O . PHE B 1 97 ? 3.615 1.176 1.502 1 88.44 97 PHE B O 1
ATOM 2705 N N . GLY B 1 98 ? 5.031 -0.516 1.85 1 89.06 98 GLY B N 1
ATOM 2706 C CA . GLY B 1 98 ? 5.25 -0.126 3.232 1 89.06 98 GLY B CA 1
ATOM 2707 C C . GLY B 1 98 ? 5.922 1.227 3.373 1 89.06 98 GLY B C 1
ATOM 2708 O O . GLY B 1 98 ? 5.625 1.979 4.305 1 89.06 98 GLY B O 1
ATOM 2709 N N . GLY B 1 99 ? 6.812 1.487 2.443 1 89.81 99 GLY B N 1
ATOM 2710 C CA . GLY B 1 99 ? 7.508 2.764 2.459 1 89.81 99 GLY B CA 1
ATOM 2711 C C . GLY B 1 99 ? 6.59 3.949 2.24 1 89.81 99 GLY B C 1
ATOM 2712 O O . GLY B 1 99 ? 6.812 5.027 2.797 1 89.81 99 GLY B O 1
ATOM 2713 N N . VAL B 1 100 ? 5.551 3.732 1.426 1 86.88 100 VAL B N 1
ATOM 2714 C CA . VAL B 1 100 ? 4.598 4.805 1.161 1 86.88 100 VAL B CA 1
ATOM 2715 C C . VAL B 1 100 ? 3.943 5.246 2.467 1 86.88 100 VAL B C 1
ATOM 2717 O O . VAL B 1 100 ? 3.771 6.445 2.707 1 86.88 100 VAL B O 1
ATOM 2720 N N . LEU B 1 101 ? 3.637 4.297 3.338 1 82.94 101 LEU B N 1
ATOM 2721 C CA . LEU B 1 101 ? 3.002 4.594 4.617 1 82.94 101 LEU B CA 1
ATOM 2722 C C . LEU B 1 101 ? 3.92 5.434 5.496 1 82.94 101 LEU B C 1
ATOM 2724 O O . LEU B 1 101 ? 3.455 6.324 6.211 1 82.94 101 LEU B O 1
ATOM 2728 N N . GLY B 1 102 ? 5.141 5.121 5.449 1 83.81 102 GLY B N 1
ATOM 2729 C CA . GLY B 1 102 ? 6.102 5.895 6.219 1 83.81 102 GLY B CA 1
ATOM 2730 C C . GLY B 1 102 ? 6.344 7.281 5.648 1 83.81 102 GLY B C 1
ATOM 2731 O O . GLY B 1 102 ? 6.484 8.25 6.402 1 83.81 102 GLY B O 1
ATOM 2732 N N . LEU B 1 103 ? 6.391 7.363 4.359 1 87.25 103 LEU B N 1
ATOM 2733 C CA . LEU B 1 103 ? 6.672 8.633 3.693 1 87.25 103 LEU B CA 1
ATOM 2734 C C . LEU B 1 103 ? 5.539 9.625 3.918 1 87.25 103 LEU B C 1
ATOM 2736 O O . LEU B 1 103 ? 5.77 10.836 3.957 1 87.25 103 LEU B O 1
ATOM 2740 N N . HIS B 1 104 ? 4.324 9.117 4.102 1 82.62 104 HIS B N 1
ATOM 2741 C CA . HIS B 1 104 ? 3.193 9.992 4.387 1 82.62 104 HIS B CA 1
ATOM 2742 C C . HIS B 1 104 ? 3.414 10.773 5.676 1 82.62 104 HIS B C 1
ATOM 2744 O O . HIS B 1 104 ? 2.984 11.922 5.793 1 82.62 104 HIS B O 1
ATOM 2750 N N . ARG B 1 105 ? 4.148 10.203 6.516 1 80.75 105 ARG B N 1
ATOM 2751 C CA . ARG B 1 105 ? 4.324 10.82 7.828 1 80.75 105 ARG B CA 1
ATOM 2752 C C . ARG B 1 105 ? 5.516 11.773 7.832 1 80.75 105 ARG B C 1
ATOM 2754 O O . ARG B 1 105 ? 5.676 12.57 8.758 1 80.75 105 ARG B O 1
ATOM 2761 N N . SER B 1 106 ? 6.348 11.711 6.832 1 81.44 106 SER B N 1
ATOM 2762 C CA . SER B 1 106 ? 7.559 12.523 6.785 1 81.44 106 SER B CA 1
ATOM 2763 C C . SER B 1 106 ? 7.234 14.008 6.941 1 81.44 106 SER B C 1
ATOM 2765 O O . SER B 1 106 ? 7.848 14.695 7.762 1 81.44 106 SER B O 1
ATOM 2767 N N . PHE B 1 107 ? 6.277 14.516 6.25 1 83.06 107 PHE B N 1
ATOM 2768 C CA . PHE B 1 107 ? 5.844 15.906 6.348 1 83.06 107 PHE B CA 1
ATOM 2769 C C . PHE B 1 107 ? 4.438 16 6.926 1 83.06 107 PHE B C 1
ATOM 2771 O O . PHE B 1 107 ? 4.027 17.047 7.41 1 83.06 107 PHE B O 1
ATOM 2778 N N . GLY B 1 108 ? 3.807 14.883 6.91 1 80.81 108 GLY B N 1
ATOM 2779 C CA . GLY B 1 108 ? 2.447 14.859 7.422 1 80.81 108 GLY B CA 1
ATOM 2780 C C . GLY B 1 108 ? 2.365 15.172 8.906 1 80.81 108 GLY B C 1
ATOM 2781 O O . GLY B 1 108 ? 1.472 15.891 9.352 1 80.81 108 GLY B O 1
ATOM 2782 N N . SER B 1 109 ? 3.326 14.664 9.594 1 81.12 109 SER B N 1
ATOM 2783 C CA . SER B 1 109 ? 3.344 14.914 11.031 1 81.12 109 SER B CA 1
ATOM 2784 C C . SER B 1 109 ? 3.572 16.391 11.328 1 81.12 109 SER B C 1
ATOM 2786 O O . SER B 1 109 ? 3.031 16.922 12.305 1 81.12 109 SER B O 1
ATOM 2788 N N . GLU B 1 110 ? 4.367 17.047 10.477 1 84.31 110 GLU B N 1
ATOM 2789 C CA . GLU B 1 110 ? 4.602 18.469 10.625 1 84.31 110 GLU B CA 1
ATOM 2790 C C . GLU B 1 110 ? 3.332 19.281 10.336 1 84.31 110 GLU B C 1
ATOM 2792 O O . GLU B 1 110 ? 3.043 20.25 11.023 1 84.31 110 GLU B O 1
ATOM 2797 N N . VAL B 1 111 ? 2.643 18.828 9.406 1 82.69 111 VAL B N 1
ATOM 2798 C CA . VAL B 1 111 ? 1.403 19.484 9.016 1 82.69 111 VAL B CA 1
ATOM 2799 C C . VAL B 1 111 ? 0.347 19.281 10.102 1 82.69 111 VAL B C 1
ATOM 2801 O O . VAL B 1 111 ? -0.293 20.25 10.539 1 82.69 111 VAL B O 1
ATOM 2804 N N . ASP B 1 112 ? 0.267 18.109 10.57 1 79 112 ASP B N 1
ATOM 2805 C CA . ASP B 1 112 ? -0.744 17.781 11.562 1 79 112 ASP B CA 1
ATOM 2806 C C . ASP B 1 112 ? -0.507 18.531 12.867 1 79 112 ASP B C 1
ATOM 2808 O O . ASP B 1 112 ? -1.459 18.938 13.539 1 79 112 ASP B O 1
ATOM 2812 N N . ARG B 1 113 ? 0.72 18.734 13.172 1 81.5 113 ARG B N 1
ATOM 2813 C CA . ARG B 1 113 ? 1.074 19.406 14.422 1 81.5 113 ARG B CA 1
ATOM 2814 C C . ARG B 1 113 ? 1.236 20.906 14.227 1 81.5 113 ARG B C 1
ATOM 2816 O O . ARG B 1 113 ? 1.524 21.641 15.172 1 81.5 113 ARG B O 1
ATOM 2823 N N . GLY B 1 114 ? 1.125 21.359 12.977 1 84.25 114 GLY B N 1
ATOM 2824 C CA . GLY B 1 114 ? 1.26 22.766 12.672 1 84.25 114 GLY B CA 1
ATOM 2825 C C . GLY B 1 114 ? 2.699 23.25 12.695 1 84.25 114 GLY B C 1
ATOM 2826 O O . GLY B 1 114 ? 2.961 24.438 12.938 1 84.25 114 GLY B O 1
ATOM 2827 N N . ASN B 1 115 ? 3.592 22.359 12.57 1 86.38 115 ASN B N 1
ATOM 2828 C CA . ASN B 1 115 ? 5.008 22.688 12.688 1 86.38 115 ASN B CA 1
ATOM 2829 C C . ASN B 1 115 ? 5.641 22.938 11.32 1 86.38 115 ASN B C 1
ATOM 2831 O O . ASN B 1 115 ? 6.816 23.297 11.234 1 86.38 115 ASN B O 1
ATOM 2835 N N . LEU B 1 116 ? 4.879 22.859 10.273 1 85.12 116 LEU B N 1
ATOM 2836 C CA . LEU B 1 116 ? 5.465 22.953 8.938 1 85.12 116 LEU B CA 1
ATOM 2837 C C . LEU B 1 116 ? 6.004 24.344 8.68 1 85.12 116 LEU B C 1
ATOM 2839 O O . LEU B 1 116 ? 7.113 24.516 8.156 1 85.12 116 LEU B O 1
ATOM 2843 N N . ALA B 1 117 ? 5.285 25.312 9.078 1 83.94 117 ALA B N 1
ATOM 2844 C CA . ALA B 1 117 ? 5.715 26.703 8.898 1 83.94 117 ALA B CA 1
ATOM 2845 C C . ALA B 1 117 ? 6.992 26.984 9.688 1 83.94 117 ALA B C 1
ATOM 2847 O O . ALA B 1 117 ? 7.906 27.641 9.18 1 83.94 117 ALA B O 1
ATOM 2848 N N . GLY B 1 118 ? 7.012 26.5 10.883 1 85.5 118 GLY B N 1
ATOM 2849 C CA . GLY B 1 118 ? 8.203 26.656 11.703 1 85.5 118 GLY B CA 1
ATOM 2850 C C . GLY B 1 118 ? 9.43 26 11.117 1 85.5 118 GLY B C 1
ATOM 2851 O O . GLY B 1 118 ? 10.531 26.547 11.164 1 85.5 118 GLY B O 1
ATOM 2852 N N . LEU B 1 119 ? 9.219 24.906 10.523 1 85.5 119 LEU B N 1
ATOM 2853 C CA . LEU B 1 119 ? 10.312 24.172 9.898 1 85.5 119 LEU B CA 1
ATOM 2854 C C . LEU B 1 119 ? 10.852 24.922 8.688 1 85.5 119 LEU B C 1
ATOM 2856 O O . LEU B 1 119 ? 12.07 25 8.492 1 85.5 119 LEU B O 1
ATOM 2860 N N . LEU B 1 120 ? 9.961 25.531 7.98 1 82.12 120 LEU B N 1
ATOM 2861 C CA . LEU B 1 120 ? 10.336 26.234 6.754 1 82.12 120 LEU B CA 1
ATOM 2862 C C . LEU B 1 120 ? 10.945 27.594 7.066 1 82.12 120 LEU B C 1
ATOM 2864 O O . LEU B 1 120 ? 11.617 28.188 6.223 1 82.12 120 LEU B O 1
ATOM 2868 N N . LEU B 1 121 ? 10.719 28.031 8.305 1 81.62 121 LEU B N 1
ATOM 2869 C CA . LEU B 1 121 ? 11.25 29.328 8.719 1 81.62 121 LEU B CA 1
ATOM 2870 C C . LEU B 1 121 ? 12.586 29.156 9.438 1 81.62 121 LEU B C 1
ATOM 2872 O O . LEU B 1 121 ? 13.266 30.156 9.727 1 81.62 121 LEU B O 1
ATOM 2876 N N . ALA B 1 122 ? 12.914 27.969 9.625 1 82.38 122 ALA B N 1
ATOM 2877 C CA . ALA B 1 122 ? 14.203 27.719 10.266 1 82.38 122 ALA B CA 1
ATOM 2878 C C . ALA B 1 122 ? 15.344 28.328 9.438 1 82.38 122 ALA B C 1
ATOM 2880 O O . ALA B 1 122 ? 15.297 28.328 8.211 1 82.38 122 ALA B O 1
ATOM 2881 N N . PRO B 1 123 ? 16.297 28.859 10.18 1 84 123 PRO B N 1
ATOM 2882 C CA . PRO B 1 123 ? 17.422 29.5 9.477 1 84 123 PRO B CA 1
ATOM 2883 C C . PRO B 1 123 ? 18.375 28.484 8.867 1 84 123 PRO B C 1
ATOM 2885 O O . PRO B 1 123 ? 19.562 28.469 9.188 1 84 123 PRO B O 1
ATOM 2888 N N . VAL B 1 124 ? 17.781 27.672 8.062 1 85.5 124 VAL B N 1
ATOM 2889 C CA . VAL B 1 124 ? 18.562 26.641 7.367 1 85.5 124 VAL B CA 1
ATOM 2890 C C . VAL B 1 124 ? 18.156 26.594 5.895 1 85.5 124 VAL B C 1
ATOM 2892 O O . VAL B 1 124 ? 17.031 26.984 5.539 1 85.5 124 VAL B O 1
ATOM 2895 N N . ASP B 1 125 ? 19.172 26.188 5.176 1 86.38 125 ASP B N 1
ATOM 2896 C CA . ASP B 1 125 ? 18.859 25.984 3.768 1 86.38 125 ASP B CA 1
ATOM 2897 C C . ASP B 1 125 ? 17.75 24.938 3.605 1 86.38 125 ASP B C 1
ATOM 2899 O O . ASP B 1 125 ? 17.75 23.906 4.293 1 86.38 125 ASP B O 1
ATOM 2903 N N . ARG B 1 126 ? 16.875 25.188 2.77 1 86.69 126 ARG B N 1
ATOM 2904 C CA . ARG B 1 126 ? 15.766 24.266 2.52 1 86.69 126 ARG B CA 1
ATOM 2905 C C . ARG B 1 126 ? 16.281 22.906 2.092 1 86.69 126 ARG B C 1
ATOM 2907 O O . ARG B 1 126 ? 15.68 21.875 2.418 1 86.69 126 ARG B O 1
ATOM 2914 N N . SER B 1 127 ? 17.406 22.984 1.407 1 89.81 127 SER B N 1
ATOM 2915 C CA . SER B 1 127 ? 18 21.719 0.991 1 89.81 127 SER B CA 1
ATOM 2916 C C . SER B 1 127 ? 18.484 20.906 2.191 1 89.81 127 SER B C 1
ATOM 2918 O O . SER B 1 127 ? 18.484 19.672 2.156 1 89.81 127 SER B O 1
ATOM 2920 N N . ALA B 1 128 ? 18.844 21.594 3.242 1 91.25 128 ALA B N 1
ATOM 2921 C CA . ALA B 1 128 ? 19.281 20.891 4.449 1 91.25 128 ALA B CA 1
ATOM 2922 C C . ALA B 1 128 ? 18.109 20.188 5.125 1 91.25 128 ALA B C 1
ATOM 2924 O O . ALA B 1 128 ? 18.281 19.109 5.707 1 91.25 128 ALA B O 1
ATOM 2925 N N . ILE B 1 129 ? 16.938 20.797 5.027 1 91.38 129 ILE B N 1
ATOM 2926 C CA . ILE B 1 129 ? 15.734 20.156 5.539 1 91.38 129 ILE B CA 1
ATOM 2927 C C . ILE B 1 129 ? 15.453 18.875 4.758 1 91.38 129 ILE B C 1
ATOM 2929 O O . ILE B 1 129 ? 15.211 17.828 5.348 1 91.38 129 ILE B O 1
ATOM 2933 N N . TYR B 1 130 ? 15.586 19 3.49 1 93.31 130 TYR B N 1
ATOM 2934 C CA . TYR B 1 130 ? 15.344 17.859 2.617 1 93.31 130 TYR B CA 1
ATOM 2935 C C . TYR B 1 130 ? 16.297 16.719 2.938 1 93.31 130 TYR B C 1
ATOM 2937 O O . TYR B 1 130 ? 15.867 15.594 3.18 1 93.31 130 TYR B O 1
ATOM 2945 N N . PHE B 1 131 ? 17.562 17.016 2.932 1 95.25 131 PHE B N 1
ATOM 2946 C CA . PHE B 1 131 ? 18.547 15.961 3.115 1 95.25 131 PHE B CA 1
ATOM 2947 C C . PHE B 1 131 ? 18.484 15.406 4.535 1 95.25 131 PHE B C 1
ATOM 2949 O O . PHE B 1 131 ? 18.75 14.227 4.754 1 95.25 131 PHE B O 1
ATOM 2956 N N . GLY B 1 132 ? 18.156 16.266 5.48 1 95.25 132 GLY B N 1
ATOM 2957 C CA . GLY B 1 132 ? 17.922 15.766 6.824 1 95.25 132 GLY B CA 1
ATOM 2958 C C . GLY B 1 132 ? 16.812 14.727 6.895 1 95.25 132 GLY B C 1
ATOM 2959 O O . GLY B 1 132 ? 16.953 13.688 7.535 1 95.25 132 GLY B O 1
ATOM 2960 N N . LYS B 1 133 ? 15.805 14.969 6.199 1 94.06 133 LYS B N 1
ATOM 2961 C CA . LYS B 1 133 ? 14.672 14.047 6.191 1 94.06 133 LYS B CA 1
ATOM 2962 C C . LYS B 1 133 ? 15 12.781 5.402 1 94.06 133 LYS B C 1
ATOM 2964 O O . LYS B 1 133 ? 14.555 11.688 5.762 1 94.06 133 LYS B O 1
ATOM 2969 N N . VAL B 1 134 ? 15.703 12.977 4.363 1 96.25 134 VAL B N 1
ATOM 2970 C CA . VAL B 1 134 ? 16.141 11.812 3.59 1 96.25 134 VAL B CA 1
ATOM 2971 C C . VAL B 1 134 ? 16.953 10.883 4.477 1 96.25 134 VAL B C 1
ATOM 2973 O O . VAL B 1 134 ? 16.75 9.664 4.473 1 96.25 134 VAL B O 1
ATOM 2976 N N . LEU B 1 135 ? 17.844 11.492 5.223 1 96.75 135 LEU B N 1
ATOM 2977 C CA . LEU B 1 135 ? 18.703 10.695 6.09 1 96.75 135 LEU B CA 1
ATOM 2978 C C . LEU B 1 135 ? 17.891 9.984 7.164 1 96.75 135 LEU B C 1
ATOM 2980 O O . LEU B 1 135 ? 18.141 8.82 7.477 1 96.75 135 LEU B O 1
ATOM 2984 N N . ALA B 1 136 ? 17 10.648 7.688 1 94.94 136 ALA B N 1
ATOM 2985 C CA . ALA B 1 136 ? 16.156 10.055 8.719 1 94.94 136 ALA B CA 1
ATOM 2986 C C . ALA B 1 136 ? 15.328 8.898 8.148 1 94.94 136 ALA B C 1
ATOM 2988 O O . ALA B 1 136 ? 15.289 7.809 8.734 1 94.94 136 ALA B O 1
ATOM 2989 N N . HIS B 1 137 ? 14.758 9.102 7.008 1 93.94 137 HIS B N 1
ATOM 2990 C CA . HIS B 1 137 ? 13.922 8.078 6.391 1 93.94 137 HIS B CA 1
ATOM 2991 C C . HIS B 1 137 ? 14.758 6.887 5.934 1 93.94 137 HIS B C 1
ATOM 2993 O O . HIS B 1 137 ? 14.289 5.75 5.965 1 93.94 137 HIS B O 1
ATOM 2999 N N . LEU B 1 138 ? 15.93 7.223 5.461 1 96.38 138 LEU B N 1
ATOM 3000 C CA . LEU B 1 138 ? 16.844 6.148 5.094 1 96.38 138 LEU B CA 1
ATOM 3001 C C . LEU B 1 138 ? 17.125 5.242 6.285 1 96.38 138 LEU B C 1
ATOM 3003 O O . LEU B 1 138 ? 17.094 4.016 6.16 1 96.38 138 LEU B O 1
ATOM 3007 N N . ALA B 1 139 ? 17.344 5.844 7.387 1 95.25 139 ALA B N 1
ATOM 3008 C CA . ALA B 1 139 ? 17.641 5.086 8.602 1 95.25 139 ALA B CA 1
ATOM 3009 C C . ALA B 1 139 ? 16.438 4.227 9.008 1 95.25 139 ALA B C 1
ATOM 3011 O O . ALA B 1 139 ? 16.594 3.051 9.344 1 95.25 139 ALA B O 1
ATOM 3012 N N . PHE B 1 140 ? 15.266 4.77 8.914 1 91.94 140 PHE B N 1
ATOM 3013 C CA . PHE B 1 140 ? 14.055 4.051 9.281 1 91.94 140 PHE B CA 1
ATOM 3014 C C . PHE B 1 140 ? 13.812 2.875 8.344 1 91.94 140 PHE B C 1
ATOM 3016 O O . PHE B 1 140 ? 13.477 1.776 8.797 1 91.94 140 PHE B O 1
ATOM 3023 N N . LEU B 1 141 ? 13.961 3.123 7.113 1 94.19 141 LEU B N 1
ATOM 3024 C CA . LEU B 1 141 ? 13.664 2.076 6.141 1 94.19 141 LEU B CA 1
ATOM 3025 C C . LEU B 1 141 ? 14.711 0.972 6.191 1 94.19 141 LEU B C 1
ATOM 3027 O O . LEU B 1 141 ? 14.383 -0.208 6.047 1 94.19 141 LEU B O 1
ATOM 3031 N N . LEU B 1 142 ? 15.977 1.379 6.391 1 96.12 142 LEU B N 1
ATOM 3032 C CA . LEU B 1 142 ? 17.016 0.359 6.531 1 96.12 142 LEU B CA 1
ATOM 3033 C C . LEU B 1 142 ? 16.781 -0.475 7.789 1 96.12 142 LEU B C 1
ATOM 3035 O O . LEU B 1 142 ? 17.031 -1.685 7.785 1 96.12 142 LEU B O 1
ATOM 3039 N N . ALA B 1 143 ? 16.391 0.153 8.82 1 94.5 143 ALA B N 1
ATOM 3040 C CA . ALA B 1 143 ? 16.047 -0.581 10.039 1 94.5 143 ALA B CA 1
ATOM 3041 C C . ALA B 1 143 ? 14.898 -1.553 9.797 1 94.5 143 ALA B C 1
ATOM 3043 O O . ALA B 1 143 ? 14.938 -2.695 10.258 1 94.5 143 ALA B O 1
ATOM 3044 N N . THR B 1 144 ? 13.898 -1.069 9.141 1 93.94 144 THR B N 1
ATOM 3045 C CA . THR B 1 144 ? 12.773 -1.923 8.781 1 93.94 144 THR B CA 1
ATOM 3046 C C . THR B 1 144 ? 13.234 -3.109 7.941 1 93.94 144 THR B C 1
ATOM 3048 O O . THR B 1 144 ? 12.805 -4.242 8.164 1 93.94 144 THR B O 1
ATOM 3051 N N . GLU B 1 145 ? 14.094 -2.83 6.973 1 96.94 145 GLU B N 1
ATOM 3052 C CA . GLU B 1 145 ? 14.641 -3.893 6.133 1 96.94 145 GLU B CA 1
ATOM 3053 C C . GLU B 1 145 ? 15.438 -4.895 6.961 1 96.94 145 GLU B C 1
ATOM 3055 O O . GLU B 1 145 ? 15.406 -6.098 6.691 1 96.94 145 GLU B O 1
ATOM 3060 N N . GLY B 1 146 ? 16.219 -4.383 7.902 1 96.62 146 GLY B N 1
ATOM 3061 C CA . GLY B 1 146 ? 16.953 -5.258 8.797 1 96.62 146 GLY B CA 1
ATOM 3062 C C . GLY B 1 146 ? 16.062 -6.227 9.555 1 96.62 146 GLY B C 1
ATOM 3063 O O . GLY B 1 146 ? 16.438 -7.375 9.781 1 96.62 146 GLY B O 1
ATOM 3064 N N . MET B 1 147 ? 14.961 -5.816 9.906 1 95.12 147 MET B N 1
ATOM 3065 C CA . MET B 1 147 ? 13.992 -6.668 10.602 1 95.12 147 MET B CA 1
ATOM 3066 C C . MET B 1 147 ? 13.289 -7.598 9.617 1 95.12 147 MET B C 1
ATOM 3068 O O . MET B 1 147 ? 13 -8.75 9.945 1 95.12 147 MET B O 1
ATOM 3072 N N . LEU B 1 148 ? 13.07 -7.125 8.477 1 96.5 148 LEU B N 1
ATOM 3073 C CA . LEU B 1 148 ? 12.273 -7.84 7.488 1 96.5 148 LEU B CA 1
ATOM 3074 C C . LEU B 1 148 ? 13.039 -9.039 6.938 1 96.5 148 LEU B C 1
ATOM 3076 O O . LEU B 1 148 ? 12.445 -10.086 6.672 1 96.5 148 LEU B O 1
ATOM 3080 N N . LEU B 1 149 ? 14.367 -8.914 6.75 1 97.31 149 LEU B N 1
ATOM 3081 C CA . LEU B 1 149 ? 15.156 -9.953 6.109 1 97.31 149 LEU B CA 1
ATOM 3082 C C . LEU B 1 149 ? 15.133 -11.234 6.926 1 97.31 149 LEU B C 1
ATOM 3084 O O . LEU B 1 149 ? 14.898 -12.32 6.383 1 97.31 149 LEU B O 1
ATOM 3088 N N . PRO B 1 150 ? 15.336 -11.234 8.258 1 96.69 150 PRO B N 1
ATOM 3089 C CA . PRO B 1 150 ? 15.211 -12.461 9.047 1 96.69 150 PRO B CA 1
ATOM 3090 C C . PRO B 1 150 ? 13.812 -13.062 8.984 1 96.69 150 PRO B C 1
ATOM 3092 O O . PRO B 1 150 ? 13.656 -14.289 8.969 1 96.69 150 PRO B O 1
ATOM 3095 N N . VAL B 1 151 ? 12.82 -12.242 8.969 1 95 151 VAL B N 1
ATOM 3096 C CA . VAL B 1 151 ? 11.438 -12.711 8.898 1 95 151 VAL B CA 1
ATOM 3097 C C . VAL B 1 151 ? 11.219 -13.453 7.578 1 95 151 VAL B C 1
ATOM 3099 O O . VAL B 1 151 ? 10.609 -14.523 7.555 1 95 151 VAL B O 1
ATOM 3102 N N . MET B 1 152 ? 11.742 -12.867 6.543 1 94.38 152 MET B N 1
ATOM 3103 C CA . MET B 1 152 ? 11.586 -13.492 5.234 1 94.38 152 MET B CA 1
ATOM 3104 C C . MET B 1 152 ? 12.359 -14.812 5.164 1 94.38 152 MET B C 1
ATOM 3106 O O . MET B 1 152 ? 11.922 -15.758 4.512 1 94.38 152 MET B O 1
ATOM 3110 N N . LEU B 1 153 ? 13.508 -14.867 5.84 1 93.38 153 LEU B N 1
ATOM 3111 C CA . LEU B 1 153 ? 14.281 -16.109 5.902 1 93.38 153 LEU B CA 1
ATOM 3112 C C . LEU B 1 153 ? 13.477 -17.203 6.582 1 93.38 153 LEU B C 1
ATOM 3114 O O . LEU B 1 153 ? 13.453 -18.344 6.105 1 93.38 153 LEU B O 1
ATOM 3118 N N . VAL B 1 154 ? 12.82 -16.906 7.633 1 91.44 154 VAL B N 1
ATOM 3119 C CA . VAL B 1 154 ? 12.07 -17.891 8.414 1 91.44 154 VAL B CA 1
ATOM 3120 C C . VAL B 1 154 ? 10.836 -18.328 7.633 1 91.44 154 VAL B C 1
ATOM 3122 O O . VAL B 1 154 ? 10.516 -19.531 7.594 1 91.44 154 VAL B O 1
ATOM 3125 N N . ILE B 1 155 ? 10.242 -17.406 6.98 1 89.94 155 ILE B N 1
ATOM 3126 C CA . ILE B 1 155 ? 8.953 -17.688 6.352 1 89.94 155 ILE B CA 1
ATOM 3127 C C . ILE B 1 155 ? 9.164 -18.375 5.008 1 89.94 155 ILE B C 1
ATOM 3129 O O . ILE B 1 155 ? 8.445 -19.312 4.66 1 89.94 155 ILE B O 1
ATOM 3133 N N . PHE B 1 156 ? 10.117 -17.922 4.27 1 90.38 156 PHE B N 1
ATOM 3134 C CA . PHE B 1 156 ? 10.273 -18.406 2.904 1 90.38 156 PHE B CA 1
ATOM 3135 C C . PHE B 1 156 ? 11.469 -19.344 2.801 1 90.38 156 PHE B C 1
ATOM 3137 O O . PHE B 1 156 ? 11.664 -20 1.773 1 90.38 156 PHE B O 1
ATOM 3144 N N . ASP B 1 157 ? 12.289 -19.422 3.865 1 90.69 157 ASP B N 1
ATOM 3145 C CA . ASP B 1 157 ? 13.484 -20.266 3.895 1 90.69 157 ASP B CA 1
ATOM 3146 C C . ASP B 1 157 ? 14.43 -19.906 2.752 1 90.69 157 ASP B C 1
ATOM 3148 O O . ASP B 1 157 ? 14.922 -20.797 2.045 1 90.69 157 ASP B O 1
ATOM 3152 N N . VAL B 1 158 ? 14.539 -18.656 2.457 1 90.75 158 VAL B N 1
ATOM 3153 C CA . VAL B 1 158 ? 15.453 -18.125 1.456 1 90.75 158 VAL B CA 1
ATOM 3154 C C . VAL B 1 158 ? 16.438 -17.156 2.119 1 90.75 158 VAL B C 1
ATOM 3156 O O . VAL B 1 158 ? 16.031 -16.219 2.811 1 90.75 158 VAL B O 1
ATOM 3159 N N . ASN B 1 159 ? 17.703 -17.375 1.938 1 93.19 159 ASN B N 1
ATOM 3160 C CA . ASN B 1 159 ? 18.719 -16.516 2.521 1 93.19 159 ASN B CA 1
ATOM 3161 C C . ASN B 1 159 ? 18.922 -15.25 1.697 1 93.19 159 ASN B C 1
ATOM 3163 O O . ASN B 1 159 ? 19.531 -15.297 0.62 1 93.19 159 ASN B O 1
ATOM 3167 N N . LEU B 1 160 ? 18.531 -14.164 2.24 1 95.06 160 LEU B N 1
ATOM 3168 C CA . LEU B 1 160 ? 18.609 -12.891 1.533 1 95.06 160 LEU B CA 1
ATOM 3169 C C . LEU B 1 160 ? 19.797 -12.078 2.008 1 95.06 160 LEU B C 1
ATOM 3171 O O . LEU B 1 160 ? 20.031 -10.961 1.531 1 95.06 160 LEU B O 1
ATOM 3175 N N . PHE B 1 161 ? 20.562 -12.688 2.924 1 95.06 161 PHE B N 1
ATOM 3176 C CA . PHE B 1 161 ? 21.766 -12.016 3.404 1 95.06 161 PHE B CA 1
ATOM 3177 C C . PHE B 1 161 ? 22.938 -12.25 2.455 1 95.06 161 PHE B C 1
ATOM 3179 O O . PHE B 1 161 ? 23.922 -12.875 2.83 1 95.06 161 PHE B O 1
ATOM 3186 N N . ARG B 1 162 ? 22.828 -11.711 1.316 1 93.75 162 ARG B N 1
ATOM 3187 C CA . ARG B 1 162 ? 23.844 -11.766 0.269 1 93.75 162 ARG B CA 1
ATOM 3188 C C . ARG B 1 162 ? 24.344 -10.367 -0.081 1 93.75 162 ARG B C 1
ATOM 3190 O O . ARG B 1 162 ? 23.562 -9.406 -0.106 1 93.75 162 ARG B O 1
ATOM 3197 N N . PRO B 1 163 ? 25.625 -10.273 -0.352 1 93.25 163 PRO B N 1
ATOM 3198 C CA . PRO B 1 163 ? 26.203 -8.953 -0.589 1 93.25 163 PRO B CA 1
ATOM 3199 C C . PRO B 1 163 ? 25.5 -8.188 -1.704 1 93.25 163 PRO B C 1
ATOM 3201 O O . PRO B 1 163 ? 25.297 -6.977 -1.593 1 93.25 163 PRO B O 1
ATOM 3204 N N . GLY B 1 164 ? 25.188 -8.891 -2.758 1 93.44 164 GLY B N 1
ATOM 3205 C CA . GLY B 1 164 ? 24.484 -8.234 -3.848 1 93.44 164 GLY B CA 1
ATOM 3206 C C . GLY B 1 164 ? 23.141 -7.688 -3.438 1 93.44 164 GLY B C 1
ATOM 3207 O O . GLY B 1 164 ? 22.781 -6.559 -3.787 1 93.44 164 GLY B O 1
ATOM 3208 N N . ILE B 1 165 ? 22.438 -8.461 -2.695 1 95.88 165 ILE B N 1
ATOM 3209 C CA . ILE B 1 165 ? 21.109 -8.07 -2.258 1 95.88 165 ILE B CA 1
ATOM 3210 C C . ILE B 1 165 ? 21.203 -6.906 -1.27 1 95.88 165 ILE B C 1
ATOM 3212 O O . ILE B 1 165 ? 20.453 -5.934 -1.362 1 95.88 165 ILE B O 1
ATOM 3216 N N . LEU B 1 166 ? 22.172 -6.965 -0.372 1 96.88 166 LEU B N 1
ATOM 3217 C CA . LEU B 1 166 ? 22.359 -5.914 0.621 1 96.88 166 LEU B CA 1
ATOM 3218 C C . LEU B 1 166 ? 22.766 -4.602 -0.047 1 96.88 166 LEU B C 1
ATOM 3220 O O . LEU B 1 166 ? 22.281 -3.533 0.335 1 96.88 166 LEU B O 1
ATOM 3224 N N . ALA B 1 167 ? 23.609 -4.695 -1.029 1 96.5 167 ALA B N 1
ATOM 3225 C CA . ALA B 1 167 ? 24 -3.506 -1.786 1 96.5 167 ALA B CA 1
ATOM 3226 C C . ALA B 1 167 ? 22.812 -2.926 -2.543 1 96.5 167 ALA B C 1
ATOM 3228 O O . ALA B 1 167 ? 22.641 -1.705 -2.607 1 96.5 167 ALA B O 1
ATOM 3229 N N . GLY B 1 168 ? 22.047 -3.799 -3.119 1 97.19 168 GLY B N 1
ATOM 3230 C CA . GLY B 1 168 ? 20.844 -3.373 -3.816 1 97.19 168 GLY B CA 1
ATOM 3231 C C . GLY B 1 168 ? 19.828 -2.713 -2.904 1 97.19 168 GLY B C 1
ATOM 3232 O O . GLY B 1 168 ? 19.219 -1.713 -3.275 1 97.19 168 GLY B O 1
ATOM 3233 N N . LEU B 1 169 ? 19.688 -3.303 -1.726 1 98.12 169 LEU B N 1
ATOM 3234 C CA . LEU B 1 169 ? 18.766 -2.729 -0.751 1 98.12 169 LEU B CA 1
ATOM 3235 C C . LEU B 1 169 ? 19.219 -1.329 -0.34 1 98.12 169 LEU B C 1
ATOM 3237 O O . LEU B 1 169 ? 18.391 -0.414 -0.247 1 98.12 169 LEU B O 1
ATOM 3241 N N . LEU B 1 170 ? 20.469 -1.17 -0.152 1 98.12 170 LEU B N 1
ATOM 3242 C CA . LEU B 1 170 ? 20.984 0.135 0.244 1 98.12 170 LEU B CA 1
ATOM 3243 C C . LEU B 1 170 ? 20.75 1.168 -0.853 1 98.12 170 LEU B C 1
ATOM 3245 O O . LEU B 1 170 ? 20.219 2.248 -0.59 1 98.12 170 LEU B O 1
ATOM 3249 N N . LEU B 1 171 ? 21.109 0.835 -2.072 1 98.25 171 LEU B N 1
ATOM 3250 C CA . LEU B 1 171 ? 20.984 1.766 -3.189 1 98.25 171 LEU B CA 1
ATOM 3251 C C . LEU B 1 171 ? 19.516 1.997 -3.537 1 98.25 171 LEU B C 1
ATOM 3253 O O . LEU B 1 171 ? 19.109 3.129 -3.812 1 98.25 171 LEU B O 1
ATOM 3257 N N . GLY B 1 172 ? 18.781 0.896 -3.557 1 98.19 172 GLY B N 1
ATOM 3258 C CA . GLY B 1 172 ? 17.359 1.015 -3.84 1 98.19 172 GLY B CA 1
ATOM 3259 C C . GLY B 1 172 ? 16.609 1.854 -2.818 1 98.19 172 GLY B C 1
ATOM 3260 O O . GLY B 1 172 ? 15.773 2.676 -3.182 1 98.19 172 GLY B O 1
ATOM 3261 N N . THR B 1 173 ? 16.938 1.64 -1.542 1 98.06 173 THR B N 1
ATOM 3262 C CA . THR B 1 173 ? 16.312 2.396 -0.464 1 98.06 173 THR B CA 1
ATOM 3263 C C . THR B 1 173 ? 16.688 3.873 -0.551 1 98.06 173 THR B C 1
ATOM 3265 O O . THR B 1 173 ? 15.852 4.746 -0.327 1 98.06 173 THR B O 1
ATOM 3268 N N . LEU B 1 174 ? 17.906 4.129 -0.886 1 98.06 174 LEU B N 1
ATOM 3269 C CA . LEU B 1 174 ? 18.344 5.512 -1.043 1 98.06 174 LEU B CA 1
ATOM 3270 C C . LEU B 1 174 ? 17.547 6.211 -2.143 1 98.06 174 LEU B C 1
ATOM 3272 O O . LEU B 1 174 ? 17.094 7.336 -1.959 1 98.06 174 LEU B O 1
ATOM 3276 N N . GLY B 1 175 ? 17.422 5.559 -3.264 1 97.62 175 GLY B N 1
ATOM 3277 C CA . GLY B 1 175 ? 16.641 6.129 -4.348 1 97.62 175 GLY B CA 1
ATOM 3278 C C . GLY B 1 175 ? 15.172 6.32 -3.986 1 97.62 175 GLY B C 1
ATOM 3279 O O . GLY B 1 175 ? 14.586 7.352 -4.309 1 97.62 175 GLY B O 1
ATOM 3280 N N . TYR B 1 176 ? 14.648 5.359 -3.328 1 96.69 176 TYR B N 1
ATOM 3281 C CA . TYR B 1 176 ? 13.258 5.395 -2.893 1 96.69 176 TYR B CA 1
ATOM 3282 C C . TYR B 1 176 ? 13.008 6.578 -1.965 1 96.69 176 TYR B C 1
ATOM 3284 O O . TYR B 1 176 ? 12.047 7.332 -2.156 1 96.69 176 TYR B O 1
ATOM 3292 N N . VAL B 1 177 ? 13.852 6.754 -0.99 1 96.56 177 VAL B N 1
ATOM 3293 C CA . VAL B 1 177 ? 13.648 7.805 0.003 1 96.56 177 VAL B CA 1
ATOM 3294 C C . VAL B 1 177 ? 13.914 9.172 -0.624 1 96.56 177 VAL B C 1
ATOM 3296 O O . VAL B 1 177 ? 13.266 10.156 -0.279 1 96.56 177 VAL B O 1
ATOM 3299 N N . ALA B 1 178 ? 14.875 9.219 -1.517 1 96.31 178 ALA B N 1
ATOM 3300 C CA . ALA B 1 178 ? 15.188 10.484 -2.176 1 96.31 178 ALA B CA 1
ATOM 3301 C C . ALA B 1 178 ? 13.977 11.016 -2.941 1 96.31 178 ALA B C 1
ATOM 3303 O O . ALA B 1 178 ? 13.578 12.164 -2.76 1 96.31 178 ALA B O 1
ATOM 3304 N N . VAL B 1 179 ? 13.359 10.203 -3.691 1 95.56 179 VAL B N 1
ATOM 3305 C CA . VAL B 1 179 ? 12.211 10.594 -4.496 1 95.56 179 VAL B CA 1
ATOM 3306 C C . VAL B 1 179 ? 10.977 10.742 -3.6 1 95.56 179 VAL B C 1
ATOM 3308 O O . VAL B 1 179 ? 10.219 11.695 -3.738 1 95.56 179 VAL B O 1
ATOM 3311 N N . GLY B 1 180 ? 10.828 9.812 -2.754 1 94.75 180 GLY B N 1
ATOM 3312 C CA . GLY B 1 180 ? 9.672 9.805 -1.866 1 94.75 180 GLY B CA 1
ATOM 3313 C C . GLY B 1 180 ? 9.586 11.039 -0.997 1 94.75 180 GLY B C 1
ATOM 3314 O O . GLY B 1 180 ? 8.508 11.609 -0.822 1 94.75 180 GLY B O 1
ATOM 3315 N N . THR B 1 181 ? 10.688 11.406 -0.438 1 93.75 181 THR B N 1
ATOM 3316 C CA . THR B 1 181 ? 10.711 12.594 0.414 1 93.75 181 THR B CA 1
ATOM 3317 C C . THR B 1 181 ? 10.344 13.836 -0.386 1 93.75 181 THR B C 1
ATOM 3319 O O . THR B 1 181 ? 9.625 14.711 0.107 1 93.75 181 THR B O 1
ATOM 3322 N N . LEU B 1 182 ? 10.828 13.945 -1.567 1 92.94 182 LEU B N 1
ATOM 3323 C CA . LEU B 1 182 ? 10.492 15.07 -2.432 1 92.94 182 LEU B CA 1
ATOM 3324 C C . LEU B 1 182 ? 9 15.117 -2.707 1 92.94 182 LEU B C 1
ATOM 3326 O O . LEU B 1 182 ? 8.367 16.172 -2.566 1 92.94 182 LEU B O 1
ATOM 3330 N N . PHE B 1 183 ? 8.43 13.992 -3.053 1 92.56 183 PHE B N 1
ATOM 3331 C CA . PHE B 1 183 ? 7.008 13.93 -3.367 1 92.56 183 PHE B CA 1
ATOM 3332 C C . PHE B 1 183 ? 6.164 14.141 -2.113 1 92.56 183 PHE B C 1
ATOM 3334 O O . PHE B 1 183 ? 5.082 14.719 -2.174 1 92.56 183 PHE B O 1
ATOM 3341 N N . ALA B 1 184 ? 6.676 13.617 -1.025 1 90.25 184 ALA B N 1
ATOM 3342 C CA . ALA B 1 184 ? 5.984 13.867 0.238 1 90.25 184 ALA B CA 1
ATOM 3343 C C . ALA B 1 184 ? 5.922 15.359 0.546 1 90.25 184 ALA B C 1
ATOM 3345 O O . ALA B 1 184 ? 4.906 15.852 1.04 1 90.25 184 ALA B O 1
ATOM 3346 N N . ALA B 1 185 ? 6.965 16.078 0.265 1 88.69 185 ALA B N 1
ATOM 3347 C CA . ALA B 1 185 ? 7 17.531 0.473 1 88.69 185 ALA B CA 1
ATOM 3348 C C . ALA B 1 185 ? 6.02 18.234 -0.457 1 88.69 185 ALA B C 1
ATOM 3350 O O . ALA B 1 185 ? 5.316 19.156 -0.04 1 88.69 185 ALA B O 1
ATOM 3351 N N . LEU B 1 186 ? 5.934 17.766 -1.648 1 87.19 186 LEU B N 1
ATOM 3352 C CA . LEU B 1 186 ? 5.094 18.391 -2.664 1 87.19 186 LEU B CA 1
ATOM 3353 C C . LEU B 1 186 ? 3.615 18.172 -2.361 1 87.19 186 LEU B C 1
ATOM 3355 O O . LEU B 1 186 ? 2.777 19.016 -2.711 1 87.19 186 LEU B O 1
ATOM 3359 N N . THR B 1 187 ? 3.34 17.094 -1.675 1 87.19 187 THR B N 1
ATOM 3360 C CA . THR B 1 187 ? 1.94 16.734 -1.464 1 87.19 187 THR B CA 1
ATOM 3361 C C . THR B 1 187 ? 1.518 17.047 -0.029 1 87.19 187 THR B C 1
ATOM 3363 O O . THR B 1 187 ? 0.355 16.859 0.334 1 87.19 187 THR B O 1
ATOM 3366 N N . ALA B 1 188 ? 2.357 17.531 0.747 1 82 188 ALA B N 1
ATOM 3367 C CA . ALA B 1 188 ? 2.146 17.656 2.186 1 82 188 ALA B CA 1
ATOM 3368 C C . ALA B 1 188 ? 0.953 18.562 2.488 1 82 188 ALA B C 1
ATOM 3370 O O . ALA B 1 188 ? 0.204 18.312 3.436 1 82 188 ALA B O 1
ATOM 3371 N N . SER B 1 189 ? 0.727 19.516 1.703 1 78.31 189 SER B N 1
ATOM 3372 C CA . SER B 1 189 ? -0.317 20.484 2.004 1 78.31 189 SER B CA 1
ATOM 3373 C C . SER B 1 189 ? -1.614 20.156 1.278 1 78.31 189 SER B C 1
ATOM 3375 O O . SER B 1 189 ? -2.625 20.844 1.451 1 78.31 189 SER B O 1
ATOM 3377 N N . SER B 1 190 ? -1.56 19.078 0.58 1 77.62 190 SER B N 1
ATOM 3378 C CA . SER B 1 190 ? -2.756 18.703 -0.168 1 77.62 190 SER B CA 1
ATOM 3379 C C . SER B 1 190 ? -3.729 17.922 0.701 1 77.62 190 SER B C 1
ATOM 3381 O O . SER B 1 190 ? -3.311 17.109 1.535 1 77.62 190 SER B O 1
ATOM 3383 N N . ARG B 1 191 ? -4.957 18.156 0.463 1 71.31 191 ARG B N 1
ATOM 3384 C CA . ARG B 1 191 ? -6.004 17.406 1.152 1 71.31 191 ARG B CA 1
ATOM 3385 C C . ARG B 1 191 ? -6.023 15.945 0.697 1 71.31 191 ARG B C 1
ATOM 3387 O O . ARG B 1 191 ? -6.453 15.062 1.44 1 71.31 191 ARG B O 1
ATOM 3394 N N . SER B 1 192 ? -5.488 15.711 -0.453 1 74.88 192 SER B N 1
ATOM 3395 C CA . SER B 1 192 ? -5.5 14.367 -1.017 1 74.88 192 SER B CA 1
ATOM 3396 C C . SER B 1 192 ? -4.102 13.766 -1.033 1 74.88 192 SER B C 1
ATOM 3398 O O . SER B 1 192 ? -3.75 13.016 -1.952 1 74.88 192 SER B O 1
ATOM 3400 N N . ARG B 1 193 ? -3.34 14.102 -0.026 1 75.12 193 ARG B N 1
ATOM 3401 C CA . ARG B 1 193 ? -1.949 13.664 -0.012 1 75.12 193 ARG B CA 1
ATOM 3402 C C . ARG B 1 193 ? -1.858 12.141 -0.002 1 75.12 193 ARG B C 1
ATOM 3404 O O . ARG B 1 193 ? -0.958 11.562 -0.615 1 75.12 193 ARG B O 1
ATOM 3411 N N . GLU B 1 194 ? -2.834 11.477 0.607 1 74.25 194 GLU B N 1
ATOM 3412 C CA . GLU B 1 194 ? -2.82 10.023 0.739 1 74.25 194 GLU B CA 1
ATOM 3413 C C . GLU B 1 194 ? -2.953 9.344 -0.622 1 74.25 194 GLU B C 1
ATOM 3415 O O . GLU B 1 194 ? -2.424 8.25 -0.83 1 74.25 194 GLU B O 1
ATOM 3420 N N . THR B 1 195 ? -3.545 10.062 -1.52 1 77 195 THR B N 1
ATOM 3421 C CA . THR B 1 195 ? -3.773 9.477 -2.836 1 77 195 THR B CA 1
ATOM 3422 C C . THR B 1 195 ? -2.723 9.953 -3.832 1 77 195 THR B C 1
ATOM 3424 O O . THR B 1 195 ? -2.32 9.211 -4.727 1 77 195 THR B O 1
ATOM 3427 N N . MET B 1 196 ? -2.27 11.117 -3.586 1 82.94 196 MET B N 1
ATOM 3428 C CA . MET B 1 196 ? -1.366 11.734 -4.555 1 82.94 196 MET B CA 1
ATOM 3429 C C . MET B 1 196 ? 0.032 11.133 -4.453 1 82.94 196 MET B C 1
ATOM 3431 O O . MET B 1 196 ? 0.686 10.891 -5.469 1 82.94 196 MET B O 1
ATOM 3435 N N . LEU B 1 197 ? 0.448 10.836 -3.285 1 87.5 197 LEU B N 1
ATOM 3436 C CA . LEU B 1 197 ? 1.817 10.375 -3.078 1 87.5 197 LEU B CA 1
ATOM 3437 C C . LEU B 1 197 ? 2.062 9.047 -3.789 1 87.5 197 LEU B C 1
ATOM 3439 O O . LEU B 1 197 ? 2.988 8.938 -4.594 1 87.5 197 LEU B O 1
ATOM 3443 N N . PRO B 1 198 ? 1.219 8.031 -3.604 1 85.38 198 PRO B N 1
ATOM 3444 C CA . PRO B 1 198 ? 1.478 6.758 -4.285 1 85.38 198 PRO B CA 1
ATOM 3445 C C . PRO B 1 198 ? 1.369 6.871 -5.805 1 85.38 198 PRO B C 1
ATOM 3447 O O . PRO B 1 198 ? 2.121 6.215 -6.531 1 85.38 198 PRO B O 1
ATOM 3450 N N . ILE B 1 199 ? 0.535 7.691 -6.273 1 83.88 199 ILE B N 1
ATOM 3451 C CA . ILE B 1 199 ? 0.331 7.863 -7.707 1 83.88 199 ILE B CA 1
ATOM 3452 C C . ILE B 1 199 ? 1.578 8.484 -8.336 1 83.88 199 ILE B C 1
ATOM 3454 O O . ILE B 1 199 ? 2.002 8.078 -9.422 1 83.88 199 ILE B O 1
ATOM 3458 N N . LEU B 1 200 ? 2.166 9.398 -7.668 1 88.12 200 LEU B N 1
ATOM 3459 C CA . LEU B 1 200 ? 3.381 10.039 -8.156 1 88.12 200 LEU B CA 1
ATOM 3460 C C . LEU B 1 200 ? 4.586 9.125 -8 1 88.12 200 LEU B C 1
ATOM 3462 O O . LEU B 1 200 ? 5.453 9.07 -8.875 1 88.12 200 LEU B O 1
ATOM 3466 N N . LEU B 1 201 ? 4.586 8.398 -6.961 1 91.62 201 LEU B N 1
ATOM 3467 C CA . LEU B 1 201 ? 5.758 7.633 -6.566 1 91.62 201 LEU B CA 1
ATOM 3468 C C . LEU B 1 201 ? 5.891 6.367 -7.406 1 91.62 201 LEU B C 1
ATOM 3470 O O . LEU B 1 201 ? 6.988 6.02 -7.844 1 91.62 201 LEU B O 1
ATOM 3474 N N . LEU B 1 202 ? 4.812 5.73 -7.75 1 89.62 202 LEU B N 1
ATOM 3475 C CA . LEU B 1 202 ? 4.859 4.383 -8.305 1 89.62 202 LEU B CA 1
ATOM 3476 C C . LEU B 1 202 ? 5.492 4.391 -9.695 1 89.62 202 LEU B C 1
ATOM 3478 O O . LEU B 1 202 ? 6.406 3.607 -9.969 1 89.62 202 LEU B O 1
ATOM 3482 N N . PRO B 1 203 ? 5.078 5.262 -10.547 1 88.75 203 PRO B N 1
ATOM 3483 C CA . PRO B 1 203 ? 5.727 5.262 -11.859 1 88.75 203 PRO B CA 1
ATOM 3484 C C . PRO B 1 203 ? 7.219 5.578 -11.781 1 88.75 203 PRO B C 1
ATOM 3486 O O . PRO B 1 203 ? 8.023 4.973 -12.5 1 88.75 203 PRO B O 1
ATOM 3489 N N . VAL B 1 204 ? 7.562 6.461 -10.938 1 93.19 204 VAL B N 1
ATOM 3490 C CA . VAL B 1 204 ? 8.945 6.91 -10.828 1 93.19 204 VAL B CA 1
ATOM 3491 C C . VAL B 1 204 ? 9.797 5.824 -10.18 1 93.19 204 VAL B C 1
ATOM 3493 O O . VAL B 1 204 ? 11.008 5.746 -10.422 1 93.19 204 VAL B O 1
ATOM 3496 N N . MET B 1 205 ? 9.172 4.91 -9.461 1 94.44 205 MET B N 1
ATOM 3497 C CA . MET B 1 205 ? 9.891 3.885 -8.711 1 94.44 205 MET B CA 1
ATOM 3498 C C . MET B 1 205 ? 10.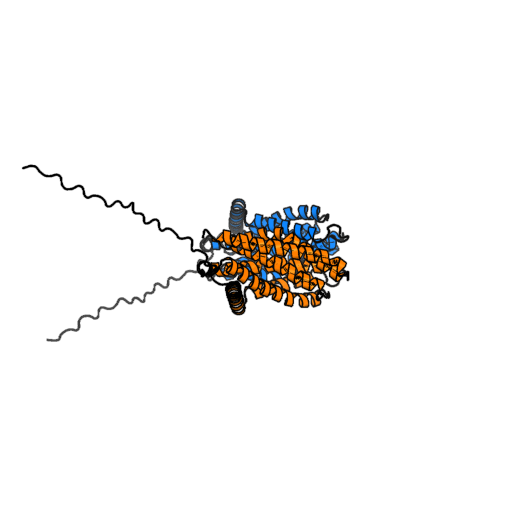07 2.623 -9.547 1 94.44 205 MET B C 1
ATOM 3500 O O . MET B 1 205 ? 10.711 1.668 -9.109 1 94.44 205 MET B O 1
ATOM 3504 N N . VAL B 1 206 ? 9.664 2.654 -10.781 1 92.5 206 VAL B N 1
ATOM 3505 C CA . VAL B 1 206 ? 9.719 1.483 -11.648 1 92.5 206 VAL B CA 1
ATOM 3506 C C . VAL B 1 206 ? 11.164 1.038 -11.828 1 92.5 206 VAL B C 1
ATOM 3508 O O . VAL B 1 206 ? 11.492 -0.133 -11.617 1 92.5 206 VAL B O 1
ATOM 3511 N N . PRO B 1 207 ? 12.078 1.914 -12.125 1 94.62 207 PRO B N 1
ATOM 3512 C CA . PRO B 1 207 ? 13.461 1.468 -12.305 1 94.62 207 PRO B CA 1
ATOM 3513 C C . PRO B 1 207 ? 14.047 0.845 -11.039 1 94.62 207 PRO B C 1
ATOM 3515 O O . PRO B 1 207 ? 14.766 -0.151 -11.109 1 94.62 207 PRO B O 1
ATOM 3518 N N . VAL B 1 208 ? 13.734 1.421 -9.914 1 96.62 208 VAL B N 1
ATOM 3519 C CA . VAL B 1 208 ? 14.25 0.903 -8.648 1 96.62 208 VAL B CA 1
ATOM 3520 C C . VAL B 1 208 ? 13.656 -0.479 -8.383 1 96.62 208 VAL B C 1
ATOM 3522 O O . VAL B 1 208 ? 14.375 -1.399 -7.98 1 96.62 208 VAL B O 1
ATOM 3525 N N . PHE B 1 209 ? 12.375 -0.567 -8.617 1 94.62 209 PHE B N 1
ATOM 3526 C CA . PHE B 1 209 ? 11.695 -1.838 -8.391 1 94.62 209 PHE B CA 1
ATOM 3527 C C . PHE B 1 209 ? 12.234 -2.916 -9.32 1 94.62 209 PHE B C 1
ATOM 3529 O O . PHE B 1 209 ? 12.57 -4.016 -8.875 1 94.62 209 PHE B O 1
ATOM 3536 N N . VAL B 1 210 ? 12.32 -2.615 -10.57 1 92.69 210 VAL B N 1
ATOM 3537 C CA . VAL B 1 210 ? 12.773 -3.574 -11.578 1 92.69 210 VAL B CA 1
ATOM 3538 C C . VAL B 1 210 ? 14.219 -3.975 -11.297 1 92.69 210 VAL B C 1
ATOM 3540 O O . VAL B 1 210 ? 14.555 -5.164 -11.297 1 92.69 210 VAL B O 1
ATOM 3543 N N . ALA B 1 211 ? 15.039 -3.018 -11.07 1 95.31 211 ALA B N 1
ATOM 3544 C CA . ALA B 1 211 ? 16.453 -3.297 -10.789 1 95.31 211 ALA B CA 1
ATOM 3545 C C . ALA B 1 211 ? 16.609 -4.07 -9.492 1 95.31 211 ALA B C 1
ATOM 3547 O O . ALA B 1 211 ? 17.438 -4.98 -9.398 1 95.31 211 ALA B O 1
ATOM 3548 N N . GLY B 1 212 ? 15.82 -3.682 -8.445 1 95.56 212 GLY B N 1
ATOM 3549 C CA . GLY B 1 212 ? 15.867 -4.402 -7.184 1 95.56 212 GLY B CA 1
ATOM 3550 C C . GLY B 1 212 ? 15.477 -5.859 -7.312 1 95.56 212 GLY B C 1
ATOM 3551 O O . GLY B 1 212 ? 16.172 -6.742 -6.805 1 95.56 212 GLY B O 1
ATOM 3552 N N . VAL B 1 213 ? 14.406 -6.086 -8.016 1 93.12 213 VAL B N 1
ATOM 3553 C CA . VAL B 1 213 ? 13.914 -7.445 -8.219 1 93.12 213 VAL B CA 1
ATOM 3554 C C . VAL B 1 213 ? 14.922 -8.227 -9.062 1 93.12 213 VAL B C 1
ATOM 3556 O O . VAL B 1 213 ? 15.289 -9.352 -8.711 1 93.12 213 VAL B O 1
ATOM 3559 N N . GLY B 1 214 ? 15.328 -7.629 -10.164 1 90.62 214 GLY B N 1
ATOM 3560 C CA . GLY B 1 214 ? 16.312 -8.281 -11.008 1 90.62 214 GLY B CA 1
ATOM 3561 C C . GLY B 1 214 ? 17.594 -8.648 -10.273 1 90.62 214 GLY B C 1
ATOM 3562 O O . GLY B 1 214 ? 18.109 -9.75 -10.438 1 90.62 214 GLY B O 1
ATOM 3563 N N . LEU B 1 215 ? 18.078 -7.734 -9.5 1 93.75 215 LEU B N 1
ATOM 3564 C CA . LEU B 1 215 ? 19.281 -7.957 -8.719 1 93.75 215 LEU B CA 1
ATOM 3565 C C . LEU B 1 215 ? 19.078 -9.094 -7.723 1 93.75 215 LEU B C 1
ATOM 3567 O O . LEU B 1 215 ? 19.969 -9.922 -7.535 1 93.75 215 LEU B O 1
ATOM 3571 N N . THR B 1 216 ? 17.953 -9.133 -7.07 1 93.44 216 THR B N 1
ATOM 3572 C CA . THR B 1 216 ? 17.656 -10.172 -6.086 1 93.44 216 THR B CA 1
ATOM 3573 C C . THR B 1 216 ? 17.578 -11.547 -6.75 1 93.44 216 THR B C 1
ATOM 3575 O O . THR B 1 216 ? 18.141 -12.516 -6.238 1 93.44 216 THR B O 1
ATOM 3578 N N . VAL B 1 217 ? 16.938 -11.602 -7.895 1 89.06 217 VAL B N 1
ATOM 3579 C CA . VAL B 1 217 ? 16.844 -12.852 -8.641 1 89.06 217 VAL B CA 1
ATOM 3580 C C . VAL B 1 217 ? 18.25 -13.328 -9.039 1 89.06 217 VAL B C 1
ATOM 3582 O O . VAL B 1 217 ? 18.594 -14.492 -8.828 1 89.06 217 VAL B O 1
ATOM 3585 N N . ALA B 1 218 ? 19.016 -12.414 -9.602 1 89.44 218 ALA B N 1
ATOM 3586 C CA . ALA B 1 218 ? 20.359 -12.75 -10.055 1 89.44 218 ALA B CA 1
ATOM 3587 C C . ALA B 1 218 ? 21.219 -13.234 -8.891 1 89.44 218 ALA B C 1
ATOM 3589 O O . ALA B 1 218 ? 22.016 -14.164 -9.039 1 89.44 218 ALA B O 1
ATOM 3590 N N . SER B 1 219 ? 21.078 -12.602 -7.766 1 90.75 219 SER B N 1
ATOM 3591 C CA . SER B 1 219 ? 21.859 -12.961 -6.59 1 90.75 219 SER B CA 1
ATOM 3592 C C . SER B 1 219 ? 21.453 -14.328 -6.043 1 90.75 219 SER B C 1
ATOM 3594 O O . SER B 1 219 ? 22.297 -15.117 -5.613 1 90.75 219 SER B O 1
ATOM 3596 N N . LEU B 1 220 ? 20.203 -14.633 -6.066 1 88.5 220 LEU B N 1
ATOM 3597 C CA . LEU B 1 220 ? 19.703 -15.898 -5.551 1 88.5 220 LEU B CA 1
ATOM 3598 C C . LEU B 1 220 ? 20.078 -17.047 -6.477 1 88.5 220 LEU B C 1
ATOM 3600 O O . LEU B 1 220 ? 20.266 -18.188 -6.023 1 88.5 220 LEU B O 1
ATOM 3604 N N . ASP B 1 221 ? 20.109 -16.734 -7.707 1 84.12 221 ASP B N 1
ATOM 3605 C CA . ASP B 1 221 ? 20.516 -17.734 -8.688 1 84.12 221 ASP B CA 1
ATOM 3606 C C . ASP B 1 221 ? 22 -18.062 -8.578 1 84.12 221 ASP B C 1
ATOM 3608 O O . ASP B 1 221 ? 22.484 -18.969 -9.242 1 84.12 221 ASP B O 1
ATOM 3612 N N . GLY B 1 222 ? 22.656 -17.406 -7.688 1 79.44 222 GLY B N 1
ATOM 3613 C CA . GLY B 1 222 ? 24.062 -17.672 -7.496 1 79.44 222 GLY B CA 1
ATOM 3614 C C . GLY B 1 222 ? 24.938 -17.125 -8.609 1 79.44 222 GLY B C 1
ATOM 3615 O O . GLY B 1 222 ? 26.016 -17.656 -8.875 1 79.44 222 GLY B O 1
ATOM 3616 N N . ARG B 1 223 ? 24.406 -16.156 -9.234 1 73.38 223 ARG B N 1
ATOM 3617 C CA . ARG B 1 223 ? 25.156 -15.594 -10.352 1 73.38 223 ARG B CA 1
ATOM 3618 C C . ARG B 1 223 ? 26.328 -14.742 -9.852 1 73.38 223 ARG B C 1
ATOM 3620 O O . ARG B 1 223 ? 26.359 -14.359 -8.68 1 73.38 223 ARG B O 1
ATOM 3627 N N . SER B 1 224 ? 27.359 -14.625 -10.742 1 78.94 224 SER B N 1
ATOM 3628 C CA . SER B 1 224 ? 28.547 -13.852 -10.406 1 78.94 224 SER B CA 1
ATOM 3629 C C . SER B 1 224 ? 28.234 -12.359 -10.359 1 78.94 224 SER B C 1
ATOM 3631 O O . SER B 1 224 ? 27.172 -11.922 -10.805 1 78.94 224 SER B O 1
ATOM 3633 N N . PHE B 1 225 ? 29.203 -11.648 -9.773 1 78.31 225 PHE B N 1
ATOM 3634 C CA . PHE B 1 225 ? 29.109 -10.195 -9.672 1 78.31 225 PHE B CA 1
ATOM 3635 C C . PHE B 1 225 ? 28.875 -9.57 -11.039 1 78.31 225 PHE B C 1
ATOM 3637 O O . PHE B 1 225 ? 28.125 -8.602 -11.172 1 78.31 225 PHE B O 1
ATOM 3644 N N . ALA B 1 226 ? 29.391 -10.242 -11.969 1 77.19 226 ALA B N 1
ATOM 3645 C CA . ALA B 1 226 ? 29.281 -9.727 -13.328 1 77.19 226 ALA B CA 1
ATOM 3646 C C . ALA B 1 226 ? 27.844 -9.758 -13.812 1 77.19 226 ALA B C 1
ATOM 3648 O O . ALA B 1 226 ? 27.438 -8.922 -14.625 1 77.19 226 ALA B O 1
ATOM 3649 N N . ASP B 1 227 ? 27.141 -10.578 -13.18 1 82.44 227 ASP B N 1
ATOM 3650 C CA . ASP B 1 227 ? 25.781 -10.773 -13.672 1 82.44 227 ASP B CA 1
ATOM 3651 C C . ASP B 1 227 ? 24.812 -9.789 -13.023 1 82.44 227 ASP B C 1
ATOM 3653 O O . ASP B 1 227 ? 23.719 -9.539 -13.555 1 82.44 227 ASP B O 1
ATOM 3657 N N . TYR B 1 228 ? 25.281 -9.219 -11.875 1 84.56 228 TYR B N 1
ATOM 3658 C CA . TYR B 1 228 ? 24.266 -8.336 -11.289 1 84.56 228 TYR B CA 1
ATOM 3659 C C . TYR B 1 228 ? 24.797 -6.906 -11.195 1 84.56 228 TYR B C 1
ATOM 3661 O O . TYR B 1 228 ? 24.078 -6.008 -10.758 1 84.56 228 TYR B O 1
ATOM 3669 N N . ARG B 1 229 ? 25.984 -6.625 -11.758 1 90.56 229 ARG B N 1
ATOM 3670 C CA . ARG B 1 229 ? 26.578 -5.293 -11.742 1 90.56 229 ARG B CA 1
ATOM 3671 C C . ARG B 1 229 ? 25.719 -4.297 -12.508 1 90.56 229 ARG B C 1
ATOM 3673 O O . ARG B 1 229 ? 25.672 -3.109 -12.172 1 90.56 229 ARG B O 1
ATOM 3680 N N . HIS B 1 230 ? 25.094 -4.762 -13.555 1 92.69 230 HIS B N 1
ATOM 3681 C CA . HIS B 1 230 ? 24.266 -3.848 -14.344 1 92.69 230 HIS B CA 1
ATOM 3682 C C . HIS B 1 230 ? 23.078 -3.342 -13.547 1 92.69 230 HIS B C 1
ATOM 3684 O O . HIS B 1 230 ? 22.672 -2.184 -13.68 1 92.69 230 HIS B O 1
ATOM 3690 N N . TRP B 1 231 ? 22.547 -4.195 -12.719 1 94.12 231 TRP B N 1
ATOM 3691 C CA . TRP B 1 231 ? 21.438 -3.775 -11.859 1 94.12 231 TRP B CA 1
ATOM 3692 C C . TRP B 1 231 ? 21.906 -2.754 -10.828 1 94.12 231 TRP B C 1
ATOM 3694 O O . TRP B 1 231 ? 21.219 -1.771 -10.562 1 94.12 231 TRP B O 1
ATOM 3704 N N . LEU B 1 232 ? 23.094 -2.957 -10.297 1 96.25 232 LEU B N 1
ATOM 3705 C CA . LEU B 1 232 ? 23.672 -2.016 -9.344 1 96.25 232 LEU B CA 1
ATOM 3706 C C . LEU B 1 232 ? 23.938 -0.669 -10.008 1 96.25 232 LEU B C 1
ATOM 3708 O O . LEU B 1 232 ? 23.734 0.382 -9.398 1 96.25 232 LEU B O 1
ATOM 3712 N N . ALA B 1 233 ? 24.344 -0.738 -11.227 1 96.94 233 ALA B N 1
ATOM 3713 C CA . ALA B 1 233 ? 24.609 0.484 -11.977 1 96.94 233 ALA B CA 1
ATOM 3714 C C . ALA B 1 233 ? 23.328 1.274 -12.219 1 96.94 233 ALA B C 1
ATOM 3716 O O . ALA B 1 233 ? 23.328 2.504 -12.109 1 96.94 233 ALA B O 1
ATOM 3717 N N . ILE B 1 234 ? 22.281 0.618 -12.508 1 96.38 234 ILE B N 1
ATOM 3718 C CA . ILE B 1 234 ? 20.984 1.263 -12.727 1 96.38 234 ILE B CA 1
ATOM 3719 C C . ILE B 1 234 ? 20.547 1.971 -11.445 1 96.38 234 ILE B C 1
ATOM 3721 O O . ILE B 1 234 ? 20.125 3.127 -11.484 1 96.38 234 ILE B O 1
ATOM 3725 N N . LEU B 1 235 ? 20.703 1.322 -10.328 1 97.88 235 LEU B N 1
ATOM 3726 C CA . LEU B 1 235 ? 20.297 1.899 -9.047 1 97.88 235 LEU B CA 1
ATOM 3727 C C . LEU B 1 235 ? 21.172 3.102 -8.695 1 97.88 235 LEU B C 1
ATOM 3729 O O . LEU B 1 235 ? 20.656 4.125 -8.227 1 97.88 235 LEU B O 1
ATOM 3733 N N . ALA B 1 236 ? 22.453 2.982 -8.969 1 97.81 236 ALA B N 1
ATOM 3734 C CA . ALA B 1 236 ? 23.375 4.074 -8.672 1 97.81 236 ALA B CA 1
ATOM 3735 C C . ALA B 1 236 ? 23.078 5.293 -9.539 1 97.81 236 ALA B C 1
ATOM 3737 O O . ALA B 1 236 ? 23.094 6.426 -9.055 1 97.81 236 ALA B O 1
ATOM 3738 N N . ILE B 1 237 ? 22.859 5.09 -10.805 1 97.88 237 ILE B N 1
ATOM 3739 C CA . ILE B 1 237 ? 22.562 6.172 -11.734 1 97.88 237 ILE B CA 1
ATOM 3740 C C . ILE B 1 237 ? 21.25 6.832 -11.344 1 97.88 237 ILE B C 1
ATOM 3742 O O . ILE B 1 237 ? 21.125 8.062 -11.352 1 97.88 237 ILE B O 1
ATOM 3746 N N . TYR B 1 238 ? 20.266 6.016 -11.031 1 97.69 238 TYR B N 1
ATOM 3747 C CA . TYR B 1 238 ? 18.984 6.516 -10.555 1 97.69 238 TYR B CA 1
ATOM 3748 C C . TYR B 1 238 ? 19.172 7.43 -9.352 1 97.69 238 TYR B C 1
ATOM 3750 O O . TYR B 1 238 ? 18.594 8.523 -9.297 1 97.69 238 TYR B O 1
ATOM 3758 N N . ASP B 1 239 ? 19.953 6.969 -8.359 1 97.94 239 ASP B N 1
ATOM 3759 C CA . ASP B 1 239 ? 20.203 7.742 -7.152 1 97.94 239 ASP B CA 1
ATOM 3760 C C . ASP B 1 239 ? 20.875 9.07 -7.477 1 97.94 239 ASP B C 1
ATOM 3762 O O . ASP B 1 239 ? 20.484 10.117 -6.949 1 97.94 239 ASP B O 1
ATOM 3766 N N . MET B 1 240 ? 21.812 9.008 -8.352 1 96.88 240 MET B N 1
ATOM 3767 C CA . MET B 1 240 ? 22.531 10.227 -8.727 1 96.88 240 MET B CA 1
ATOM 3768 C C . MET B 1 240 ? 21.594 11.234 -9.391 1 96.88 240 MET B C 1
ATOM 3770 O O . MET B 1 240 ? 21.609 12.414 -9.039 1 96.88 240 MET B O 1
ATOM 3774 N N . ILE B 1 241 ? 20.766 10.844 -10.234 1 96.25 241 ILE B N 1
ATOM 3775 C CA . ILE B 1 241 ? 19.828 11.695 -10.961 1 96.25 241 ILE B CA 1
ATOM 3776 C C . ILE B 1 241 ? 18.828 12.32 -9.992 1 96.25 241 ILE B C 1
ATOM 3778 O O . ILE B 1 241 ? 18.656 13.539 -9.961 1 96.25 241 ILE B O 1
ATOM 3782 N N . PHE B 1 242 ? 18.312 11.516 -9.117 1 94.38 242 PHE B N 1
ATOM 3783 C CA . PHE B 1 242 ? 17.188 11.992 -8.336 1 94.38 242 PHE B CA 1
ATOM 3784 C C . PHE B 1 242 ? 17.656 12.75 -7.105 1 94.38 242 PHE B C 1
ATOM 3786 O O . PHE B 1 242 ? 16.984 13.664 -6.629 1 94.38 242 PHE B O 1
ATOM 3793 N N . LEU B 1 243 ? 18.828 12.43 -6.586 1 94 243 LEU B N 1
ATOM 3794 C CA . LEU B 1 243 ? 19.391 13.25 -5.52 1 94 243 LEU B CA 1
ATOM 3795 C C . LEU B 1 243 ? 19.734 14.641 -6.035 1 94 243 LEU B C 1
ATOM 3797 O O . LEU B 1 243 ? 19.516 15.641 -5.348 1 94 243 LEU B O 1
ATOM 3801 N N . THR B 1 244 ? 20.219 14.711 -7.266 1 92.56 244 THR B N 1
ATOM 3802 C CA . THR B 1 244 ? 20.547 15.992 -7.883 1 92.56 244 THR B CA 1
ATOM 3803 C C . THR B 1 244 ? 19.281 16.781 -8.188 1 92.56 244 THR B C 1
ATOM 3805 O O . THR B 1 244 ? 19.203 17.969 -7.883 1 92.56 244 THR B O 1
ATOM 3808 N N . LEU B 1 245 ? 18.312 16.141 -8.719 1 91.12 245 LEU B N 1
ATOM 3809 C CA . LEU B 1 245 ? 17.047 16.781 -9.047 1 91.12 245 LEU B CA 1
ATOM 3810 C C . LEU B 1 245 ? 16.359 17.312 -7.789 1 91.12 245 LEU B C 1
ATOM 3812 O O . LEU B 1 245 ? 15.812 18.422 -7.793 1 91.12 245 LEU B O 1
ATOM 3816 N N . ALA B 1 246 ? 16.391 16.469 -6.812 1 88.5 246 ALA B N 1
ATOM 3817 C CA . ALA B 1 246 ? 15.742 16.859 -5.57 1 88.5 246 ALA B CA 1
ATOM 3818 C C . ALA B 1 246 ? 16.453 18.062 -4.949 1 88.5 246 ALA B C 1
ATOM 3820 O O . ALA B 1 246 ? 15.797 18.969 -4.402 1 88.5 246 ALA B O 1
ATOM 3821 N N . PHE B 1 247 ? 17.719 18.109 -5.105 1 84.62 247 PHE B N 1
ATOM 3822 C CA . PHE B 1 247 ? 18.5 19.234 -4.609 1 84.62 247 PHE B CA 1
ATOM 3823 C C . PHE B 1 247 ? 18.094 20.531 -5.316 1 84.62 247 PHE B C 1
ATOM 3825 O O . PHE B 1 247 ? 17.938 21.578 -4.676 1 84.62 247 PHE B O 1
ATOM 3832 N N . VAL B 1 248 ? 17.766 20.484 -6.562 1 84.62 248 VAL B N 1
ATOM 3833 C CA . VAL B 1 248 ? 17.469 21.656 -7.371 1 84.62 248 VAL B CA 1
ATOM 3834 C C . VAL B 1 248 ? 16 22.047 -7.176 1 84.62 248 VAL B C 1
ATOM 3836 O O . VAL B 1 248 ? 15.68 23.219 -6.988 1 84.62 248 VAL B O 1
ATOM 3839 N N . VAL B 1 249 ? 15.125 21.094 -7.125 1 84.56 249 VAL B N 1
ATOM 3840 C CA . VAL B 1 249 ? 13.68 21.312 -7.105 1 84.56 249 VAL B CA 1
ATOM 3841 C C . VAL B 1 249 ? 13.25 21.781 -5.719 1 84.56 249 VAL B C 1
ATOM 3843 O O . VAL B 1 249 ? 12.344 22.625 -5.598 1 84.56 249 VAL B O 1
ATOM 3846 N N . PHE B 1 250 ? 13.828 21.234 -4.73 1 81.12 250 PHE B N 1
ATOM 3847 C CA . PHE B 1 250 ? 13.414 21.594 -3.379 1 81.12 250 PHE B CA 1
ATOM 3848 C C . PHE B 1 250 ? 13.641 23.078 -3.125 1 81.12 250 PHE B C 1
ATOM 3850 O O . PHE B 1 250 ? 12.844 23.719 -2.438 1 81.12 250 PHE B O 1
ATOM 3857 N N . ASP B 1 251 ? 14.625 23.594 -3.738 1 74.25 251 ASP B N 1
ATOM 3858 C CA . ASP B 1 251 ? 14.867 25.031 -3.633 1 74.25 251 ASP B CA 1
ATOM 3859 C C . ASP B 1 251 ? 13.781 25.812 -4.359 1 74.25 251 ASP B C 1
ATOM 3861 O O . ASP B 1 251 ? 13.375 26.891 -3.9 1 74.25 251 ASP B O 1
ATOM 3865 N N . LEU B 1 252 ? 13.25 25.172 -5.34 1 72.81 252 LEU B N 1
ATOM 3866 C CA . LEU B 1 252 ? 12.25 25.859 -6.16 1 72.81 252 LEU B CA 1
ATOM 3867 C C . LEU B 1 252 ? 10.867 25.766 -5.516 1 72.81 252 LEU B C 1
ATOM 3869 O O . LEU B 1 252 ? 10.062 26.703 -5.637 1 72.81 252 LEU B O 1
ATOM 3873 N N . ILE B 1 253 ? 10.516 24.703 -4.902 1 68.56 253 ILE B N 1
ATOM 3874 C CA . ILE B 1 253 ? 9.195 24.438 -4.332 1 68.56 253 ILE B CA 1
ATOM 3875 C C . ILE B 1 253 ? 8.93 25.406 -3.186 1 68.56 253 ILE B C 1
ATOM 3877 O O . ILE B 1 253 ? 7.805 25.906 -3.029 1 68.56 253 ILE B O 1
ATOM 3881 N N . TRP B 1 254 ? 9.875 25.734 -2.434 1 63.5 254 TRP B N 1
ATOM 3882 C CA . TRP B 1 254 ? 9.586 26.516 -1.233 1 63.5 254 TRP B CA 1
ATOM 3883 C C . TRP B 1 254 ? 10.062 27.953 -1.392 1 63.5 254 TRP B C 1
ATOM 3885 O O . TRP B 1 254 ? 10.062 28.719 -0.43 1 63.5 254 TRP B O 1
ATOM 3895 N N . GLU B 1 255 ? 10.711 28.297 -2.439 1 57.59 255 GLU B N 1
ATOM 3896 C CA . GLU B 1 255 ? 11.055 29.688 -2.641 1 57.59 255 GLU B CA 1
ATOM 3897 C C . GLU B 1 255 ? 9.828 30.594 -2.484 1 57.59 255 GLU B C 1
ATOM 3899 O O . GLU B 1 255 ? 9.914 31.672 -1.911 1 57.59 255 GLU B O 1
ATOM 3904 N N . ASP B 1 256 ? 8.734 30.219 -3.156 1 49.69 256 ASP B N 1
ATOM 3905 C CA . ASP B 1 256 ? 7.676 31.234 -3.156 1 49.69 256 ASP B CA 1
ATOM 3906 C C . ASP B 1 256 ? 6.801 31.109 -1.91 1 49.69 256 ASP B C 1
ATOM 3908 O O . ASP B 1 256 ? 5.805 31.812 -1.772 1 49.69 256 ASP B O 1
ATOM 3912 N N . ALA B 1 257 ? 7.203 30.234 -1.055 1 44.34 257 ALA B N 1
ATOM 3913 C CA . ALA B 1 257 ? 6.355 30.25 0.134 1 44.34 257 ALA B CA 1
ATOM 3914 C C . ALA B 1 257 ? 6.84 31.297 1.14 1 44.34 257 ALA B C 1
ATOM 3916 O O . ALA B 1 257 ? 8.031 31.609 1.188 1 44.34 257 ALA B O 1
#

InterPro domains:
  IPR003544 Cytochrome c-type biogenesis protein CcmB [PF03379] (41-246)
  IPR003544 Cytochrome c-type biogenesis protein CcmB [PTHR30070] (38-234)
  IPR026031 Cytochrome c-type biogenesis protein CcmB, bacteria [PIRSF002764] (34-252)

Radius of gyration: 29.17 Å; Cα contacts (8 Å, |Δi|>4): 549; chains: 2; bounding box: 71×120×90 Å

Organism: NCBI:txid1204385

Secondary structure (DSSP, 8-state):
-------------TT---------------S-HHHHHHHHHHHHHHHHHHHHHH--HHHHHHHHHHHHHHHHHHHS-TT-TTHHHHHHHHHHHHHHHHHHHHHHHHHHHHHHTT-HHHHHHSSS-HHHHHHHHHHHHHHHHHHHHHHHHHHHHHHH------HHHHHHHHHHHHHHHHHHHHHHHHHTT-TTHHHHHHHHHHHHTHHHHHHHHHHHHHHHTT--HHHHHHHHHHHHHHHHHHHHHHHHHHHHHTTT-/----PPP------TT---------------S-HHHHHHHHHHHHHHHHHHHHHH--HHHHHHHHHHHHHHHHHHHS-TT-TTHHHHHHHHHHHHHHHHHHHHHHHHHHHHHHTT-HHHHHHSSS-HHHHHHHHHHHHHHHHHHHHHHHHHHHHHHH------HHHHHHHHHHHHHHHHHHHHHHHHHTT-TTHHHHHHHHHHHHTHHHHHHHHHHHHHHHTT--HHHHHHHHHHHHHHHHHHHHHHHHHHHHHTT--

Solvent-accessible surface area (backbone atoms only — not comparable to full-atom values): 27564 Å² total; per-residue (Å²): 136,84,80,73,75,76,80,78,77,75,70,74,76,75,70,72,60,76,69,75,71,74,63,72,76,68,73,71,73,67,62,56,76,65,52,49,53,51,48,16,48,49,44,17,49,50,51,46,53,50,35,72,70,64,47,49,46,55,46,38,27,35,50,39,34,51,50,50,49,51,42,51,36,66,35,42,57,56,74,46,95,54,45,75,71,46,46,32,53,50,54,51,47,38,50,56,57,25,45,51,60,30,38,54,47,69,39,35,54,30,52,75,68,64,40,45,65,58,61,70,63,39,99,56,56,61,51,30,55,50,52,3,49,32,52,31,48,39,51,42,51,51,52,37,46,63,56,43,50,59,50,45,26,70,54,51,71,46,85,66,91,36,71,63,36,51,51,37,49,53,37,34,45,49,36,48,31,40,52,40,50,53,45,27,60,72,29,46,85,44,93,53,30,83,51,48,40,58,57,60,43,50,70,70,40,35,63,43,50,27,30,44,26,45,29,34,46,36,47,71,69,65,50,55,69,80,70,33,45,64,32,50,48,52,30,49,52,52,30,54,53,42,50,51,47,44,52,58,46,48,51,59,70,55,60,84,102,136,84,80,73,74,76,81,76,78,75,69,74,74,75,71,72,59,74,72,74,70,73,65,72,75,68,72,73,73,68,63,56,76,63,51,48,53,51,48,16,46,50,45,16,49,50,52,46,52,51,33,72,71,64,47,48,47,56,46,38,28,35,50,39,33,50,49,50,50,50,42,51,36,65,35,43,57,60,74,47,94,54,48,73,72,47,45,34,55,51,53,52,47,39,50,55,55,24,45,50,61,30,37,53,46,69,38,35,53,31,52,74,69,63,40,46,64,58,61,72,64,38,98,57,56,61,51,31,53,51,52,4,48,31,51,30,47,40,52,43,50,50,51,36,48,62,57,43,49,60,52,44,27,71,55,52,69,45,87,66,90,36,71,62,36,50,52,36,49,53,38,34,44,49,35,50,30,41,52,40,49,51,43,26,60,73,29,44,85,45,93,53,30,82,50,49,40,58,58,60,45,51,70,72,40,33,65,43,50,27,30,44,25,44,29,35,45,34,46,72,69,65,49,55,70,81,69,32,46,64,32,51,48,52,30,50,52,48,29,55,52,42,49,52,47,44,53,56,45,48,50,58,71,53,59,84,102

pLDDT: mean 82.11, std 17.61, range [30.39, 98.25]